Protein AF-A0A9N9QCL5-F1 (afdb_monomer_lite)

Sequence (671 aa):
MQNDLIRKAMEPVLRHVSRYMSNLKTSKWIDTLLLATPEILDSNLDMRSAAEKLAKPDRFRTIVDRQPASIRPGELEYELDKYLVDMEKRVRFGFGSCLNKSRENLPLGPNSPKKNAPFAGVTFATISRIWGNAINIIIATELVTPLLRNDFSTSERLAEEFNVSATILHEIAHALYLDWQLRMYEKGMPGETWALPEPYVNGEILSELGYSWTNALFDGDMIPFRGRTMWKDARPNLGLFAFKPPGRKDKLGHDTPIAGGILPKTDYYSPVPSTHYEKVARDNFWDFGARKWGLDIVKPWFVAHSEIWDKPNATAGDTYLYKIVINADRMAGANAENAYFGRPNFSYQGLLQLTPPERVLYAQAKKDLRRRQALNRREKFRAKRVDQAQHVQAARDRWELAFSGNLAEETAKQAQQVAPLDYLEQLMFEADDHIQETLAYRREPTRDDKHAYFLLRLNRHLRGIFLKYTKVMQEHKVNPSATDSIEADLTNMLSVTALLLHNRIDVSADITKLDMDPARLKIEADMLSAFYDPKDRKLEQAEIKGVLELCEVSIKGKDWARCHTLGLFWIGCYAGHPTLPYIGRVVLSYNERLPRRWEHFYHGMRNLLDDSEIQDHDDELLRDKWIDIGKPQKKVFDAYPQAMKYFGDVAECDKNKGEMYIDPAEHCAVQ

pLDDT: mean 76.1, std 18.43, range [29.95, 98.0]

Structure (mmCIF, N/CA/C/O backbone):
data_AF-A0A9N9QCL5-F1
#
_entry.id   AF-A0A9N9QCL5-F1
#
loop_
_atom_site.group_PDB
_atom_site.id
_atom_site.type_symbol
_atom_site.label_atom_id
_atom_site.label_alt_id
_atom_site.label_comp_id
_atom_site.label_asym_id
_atom_site.label_entity_id
_atom_site.label_seq_id
_atom_site.pdbx_PDB_ins_code
_atom_site.Cartn_x
_atom_site.Cartn_y
_atom_site.Cartn_z
_atom_site.occupancy
_atom_site.B_iso_or_equiv
_atom_site.auth_seq_id
_atom_site.auth_comp_id
_atom_site.auth_asym_id
_atom_site.auth_atom_id
_atom_site.pdbx_PDB_model_num
ATOM 1 N N . MET A 1 1 ? 26.167 -24.242 -13.521 1.00 76.56 1 MET A N 1
ATOM 2 C CA . MET A 1 1 ? 26.272 -24.426 -12.054 1.00 76.56 1 MET A CA 1
ATOM 3 C C . MET A 1 1 ? 26.725 -25.858 -11.782 1.00 76.56 1 MET A C 1
ATOM 5 O O . MET A 1 1 ? 26.120 -26.751 -12.356 1.00 76.56 1 MET A O 1
ATOM 9 N N . GLN A 1 2 ? 27.799 -26.074 -11.009 1.00 84.69 2 GLN A N 1
ATOM 10 C CA . GLN A 1 2 ? 28.425 -27.404 -10.829 1.00 84.69 2 GLN A CA 1
ATOM 11 C C . GLN A 1 2 ? 27.822 -28.240 -9.684 1.00 84.69 2 GLN A C 1
ATOM 13 O O . GLN A 1 2 ? 27.964 -29.455 -9.679 1.00 84.69 2 GLN A O 1
ATOM 18 N N . ASN A 1 3 ? 27.153 -27.608 -8.714 1.00 91.06 3 ASN A N 1
ATOM 19 C CA . ASN A 1 3 ? 26.503 -28.304 -7.605 1.00 91.06 3 ASN A CA 1
ATOM 20 C C . ASN A 1 3 ? 25.042 -28.620 -7.963 1.00 91.06 3 ASN A C 1
ATOM 22 O O . ASN A 1 3 ? 24.236 -27.701 -8.119 1.00 91.06 3 ASN A O 1
ATOM 26 N N . ASP A 1 4 ? 24.705 -29.907 -8.069 1.00 94.12 4 ASP A N 1
ATOM 27 C CA . ASP A 1 4 ? 23.374 -30.369 -8.478 1.00 94.12 4 ASP A CA 1
ATOM 28 C C . ASP A 1 4 ? 22.258 -29.984 -7.498 1.00 94.12 4 ASP A C 1
ATOM 30 O O . ASP A 1 4 ? 21.149 -29.672 -7.935 1.00 94.12 4 ASP A O 1
ATOM 34 N N . LEU A 1 5 ? 22.543 -29.962 -6.190 1.00 92.31 5 LEU A N 1
ATOM 35 C CA . LEU A 1 5 ? 21.564 -29.581 -5.166 1.00 92.31 5 LEU A CA 1
ATOM 36 C C . LEU A 1 5 ? 21.195 -28.104 -5.294 1.00 92.31 5 LEU A C 1
ATOM 38 O O . LEU A 1 5 ? 20.013 -27.764 -5.337 1.00 92.31 5 LEU A O 1
ATOM 42 N N . ILE A 1 6 ? 22.203 -27.237 -5.424 1.00 92.44 6 ILE A N 1
ATOM 43 C CA . ILE A 1 6 ? 21.980 -25.800 -5.622 1.00 92.44 6 ILE A CA 1
ATOM 44 C C . ILE A 1 6 ? 21.310 -25.565 -6.976 1.00 92.44 6 ILE A C 1
ATOM 46 O O . ILE A 1 6 ? 20.361 -24.793 -7.051 1.00 92.44 6 ILE A O 1
ATOM 50 N N . ARG A 1 7 ? 21.734 -26.268 -8.036 1.00 94.50 7 ARG A N 1
ATOM 51 C CA . ARG A 1 7 ? 21.108 -26.158 -9.362 1.00 94.50 7 ARG A CA 1
ATOM 52 C C . ARG A 1 7 ? 19.618 -26.475 -9.293 1.00 94.50 7 ARG A C 1
ATOM 54 O O . ARG A 1 7 ? 18.823 -25.700 -9.808 1.00 94.50 7 ARG A O 1
ATOM 61 N N . LYS A 1 8 ? 19.249 -27.573 -8.631 1.00 95.56 8 LYS A N 1
ATOM 62 C CA . LYS A 1 8 ? 17.850 -27.978 -8.453 1.00 95.56 8 LYS A CA 1
ATOM 63 C C . LYS A 1 8 ? 17.053 -26.949 -7.646 1.00 95.56 8 LYS A C 1
ATOM 65 O O . LYS A 1 8 ? 15.924 -26.649 -8.008 1.00 95.56 8 LYS A O 1
ATOM 70 N N . ALA A 1 9 ? 17.631 -26.400 -6.578 1.00 95.00 9 ALA A N 1
ATOM 71 C CA . ALA A 1 9 ? 16.975 -25.380 -5.759 1.00 95.00 9 ALA A CA 1
ATOM 72 C C . ALA A 1 9 ? 16.820 -24.032 -6.486 1.00 95.00 9 ALA A C 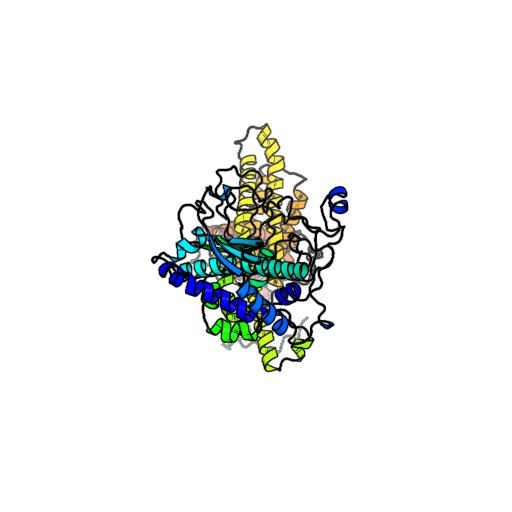1
ATOM 74 O O . ALA A 1 9 ? 15.833 -23.335 -6.283 1.00 95.00 9 ALA A O 1
ATOM 75 N N . MET A 1 10 ? 17.778 -23.678 -7.345 1.00 97.19 10 MET A N 1
ATOM 76 C CA . MET A 1 10 ? 17.786 -22.422 -8.096 1.00 97.19 10 MET A CA 1
ATOM 77 C C . MET A 1 10 ? 17.004 -22.489 -9.405 1.00 97.19 10 MET A C 1
ATOM 79 O O . MET A 1 10 ? 16.690 -21.442 -9.957 1.00 97.19 10 MET A O 1
ATOM 83 N N . GLU A 1 11 ? 16.685 -23.670 -9.932 1.00 97.00 11 GLU A N 1
ATOM 84 C CA . GLU A 1 11 ? 15.965 -23.786 -11.202 1.00 97.00 11 GLU A CA 1
ATOM 85 C C . GLU A 1 11 ? 14.632 -23.005 -11.216 1.00 97.00 11 GLU A C 1
ATOM 87 O O . GLU A 1 11 ? 14.431 -22.235 -12.160 1.00 97.00 11 GLU A O 1
ATOM 92 N N . PRO A 1 12 ? 13.753 -23.094 -10.194 1.00 97.12 12 PRO A N 1
ATOM 93 C CA . PRO A 1 12 ? 12.524 -22.296 -10.156 1.00 97.12 12 PRO A CA 1
ATOM 94 C C . PRO A 1 12 ? 12.799 -20.788 -10.091 1.00 97.12 12 PRO A C 1
ATOM 96 O O . PRO A 1 12 ? 12.173 -20.011 -10.810 1.00 97.12 12 PRO A O 1
ATOM 99 N N . VAL A 1 13 ? 13.799 -20.379 -9.301 1.00 98.00 13 VAL A N 1
ATOM 100 C CA . VAL A 1 13 ? 14.242 -18.980 -9.174 1.00 98.00 13 VAL A CA 1
ATOM 101 C C . VAL A 1 13 ? 14.710 -18.433 -10.521 1.00 98.00 13 VAL A C 1
ATOM 103 O O . VAL A 1 13 ? 14.247 -17.396 -10.988 1.00 98.00 13 VAL A O 1
ATOM 106 N N . LEU A 1 14 ? 15.609 -19.151 -11.194 1.00 97.19 14 LEU A N 1
ATOM 107 C CA . LEU A 1 14 ? 16.148 -18.746 -12.490 1.00 97.19 14 LEU A CA 1
ATOM 108 C C . LEU A 1 14 ? 15.065 -18.741 -13.569 1.00 97.19 14 LEU A C 1
ATOM 110 O O . LEU A 1 14 ? 15.090 -17.887 -14.455 1.00 97.19 14 LEU A O 1
ATOM 114 N N . ARG A 1 15 ? 14.082 -19.642 -13.480 1.00 96.88 15 ARG A N 1
ATOM 115 C CA . ARG A 1 15 ? 12.903 -19.633 -14.350 1.00 96.88 15 ARG A CA 1
ATOM 116 C C . ARG A 1 15 ? 12.051 -18.384 -14.124 1.00 96.88 15 ARG A C 1
ATOM 118 O O . ARG A 1 15 ? 11.645 -17.767 -15.105 1.00 96.88 15 ARG A O 1
ATOM 125 N N . HIS A 1 16 ? 11.810 -17.983 -12.873 1.00 95.94 16 HIS A N 1
ATOM 126 C CA . HIS A 1 16 ? 11.126 -16.723 -12.563 1.00 95.94 16 HIS A CA 1
ATOM 127 C C . HIS A 1 16 ? 11.885 -15.532 -13.139 1.00 95.94 16 HIS A C 1
ATOM 129 O O . HIS A 1 16 ? 11.309 -14.788 -13.928 1.00 95.94 16 HIS A O 1
ATOM 135 N N . VAL A 1 17 ? 13.178 -15.396 -12.834 1.00 97.06 17 VAL A N 1
ATOM 136 C CA . VAL A 1 17 ? 14.026 -14.321 -13.375 1.00 97.06 17 VAL A CA 1
ATOM 137 C C . VAL A 1 17 ? 13.946 -14.289 -14.902 1.00 97.06 17 VAL A C 1
ATOM 139 O O . VAL A 1 17 ? 13.645 -13.247 -15.475 1.00 97.06 17 VAL A O 1
ATOM 142 N N . SER A 1 18 ? 14.103 -15.435 -15.570 1.00 95.75 18 SER A N 1
ATOM 143 C CA . SER A 1 18 ? 14.034 -15.533 -17.036 1.00 95.75 18 SER A CA 1
ATOM 144 C C . SER A 1 18 ? 12.699 -15.041 -17.601 1.00 95.75 18 SER A C 1
ATOM 146 O O . SER A 1 18 ? 12.670 -14.419 -18.660 1.00 95.75 18 SER A O 1
ATOM 148 N N . ARG A 1 19 ? 11.586 -15.265 -16.894 1.00 95.62 19 ARG A N 1
ATOM 149 C CA . ARG A 1 19 ? 10.265 -14.777 -17.312 1.00 95.62 19 ARG A CA 1
ATOM 150 C C . ARG A 1 19 ? 10.157 -13.258 -17.241 1.00 95.62 19 ARG A C 1
ATOM 152 O O . ARG A 1 19 ? 9.676 -12.663 -18.206 1.00 95.62 19 ARG A O 1
ATOM 159 N N . TYR A 1 20 ? 10.669 -12.626 -16.183 1.00 95.50 20 TYR A N 1
ATOM 160 C CA . TYR A 1 20 ? 10.794 -11.162 -16.142 1.00 95.50 20 TYR A CA 1
ATOM 161 C C . TYR A 1 20 ? 11.681 -10.660 -17.283 1.00 95.50 20 TYR A C 1
ATOM 163 O O . TYR A 1 20 ? 11.265 -9.777 -18.031 1.00 95.50 20 TYR A O 1
ATOM 171 N N . MET A 1 21 ? 12.848 -11.288 -17.473 1.00 94.25 21 MET A N 1
ATOM 172 C CA . MET A 1 21 ? 13.807 -10.921 -18.521 1.00 94.25 21 MET A CA 1
ATOM 173 C C . MET A 1 21 ? 13.192 -11.005 -19.930 1.00 94.25 21 MET A C 1
ATOM 175 O O . MET A 1 21 ? 13.334 -10.087 -20.731 1.00 94.25 21 MET A O 1
ATOM 179 N N . SER A 1 22 ? 12.414 -12.054 -20.217 1.00 92.94 22 SER A N 1
ATOM 180 C CA . SER A 1 22 ? 11.736 -12.232 -21.513 1.00 92.94 22 SER A CA 1
ATOM 181 C C . SER A 1 22 ? 10.637 -11.198 -21.804 1.00 92.94 22 SER A C 1
ATOM 183 O O . SER A 1 22 ? 10.203 -11.057 -22.946 1.00 92.94 22 SER A O 1
ATOM 185 N N . ASN A 1 23 ? 10.187 -10.460 -20.783 1.00 94.06 23 ASN A N 1
ATOM 186 C CA . ASN A 1 23 ? 9.137 -9.447 -20.894 1.00 94.06 23 ASN A CA 1
ATOM 187 C C . ASN A 1 23 ? 9.662 -8.013 -20.690 1.00 94.06 23 ASN A C 1
ATOM 189 O O . ASN A 1 23 ? 8.858 -7.078 -20.673 1.00 94.06 23 ASN A O 1
ATOM 193 N N . LEU A 1 24 ? 10.982 -7.800 -20.582 1.00 93.56 24 LEU A N 1
ATOM 194 C CA . LEU A 1 24 ? 11.576 -6.474 -20.338 1.00 93.56 24 LEU A CA 1
ATOM 195 C C . LEU A 1 24 ? 11.188 -5.426 -21.376 1.00 93.56 24 LEU A C 1
ATOM 197 O O . LEU A 1 24 ? 10.999 -4.269 -21.019 1.00 93.56 24 LEU A O 1
ATOM 201 N N . LYS A 1 25 ? 10.988 -5.827 -22.635 1.00 93.56 25 LYS A N 1
ATOM 202 C CA . LYS A 1 25 ? 10.539 -4.933 -23.714 1.00 93.56 25 LYS A CA 1
ATOM 203 C C . LYS A 1 25 ? 9.174 -4.279 -23.471 1.00 93.56 25 LYS A C 1
ATOM 205 O O . LYS A 1 25 ? 8.791 -3.364 -24.186 1.00 93.56 25 LYS A O 1
ATOM 210 N N . THR A 1 26 ? 8.414 -4.770 -22.494 1.00 92.50 26 THR A N 1
ATOM 211 C CA . THR A 1 26 ? 7.140 -4.168 -22.077 1.00 92.50 26 THR A CA 1
ATOM 212 C C . THR A 1 26 ? 7.306 -3.163 -20.937 1.00 92.50 26 THR A C 1
ATOM 214 O O . THR A 1 26 ? 6.342 -2.503 -20.559 1.00 92.50 26 THR A O 1
ATOM 217 N N . SER A 1 27 ? 8.510 -3.048 -20.369 1.00 93.75 27 SER A N 1
ATOM 218 C CA . SER A 1 27 ? 8.795 -2.164 -19.248 1.00 93.75 27 SER A CA 1
ATOM 219 C C . SER A 1 27 ? 9.171 -0.772 -19.725 1.00 93.75 27 SER A C 1
ATOM 221 O O . SER A 1 27 ? 10.197 -0.579 -20.378 1.00 93.75 27 SER A O 1
ATOM 223 N N . LYS A 1 28 ? 8.387 0.219 -19.294 1.00 94.19 28 LYS A N 1
ATOM 224 C CA . LYS A 1 28 ? 8.728 1.633 -19.471 1.00 94.19 28 LYS A CA 1
ATOM 225 C C . LYS A 1 28 ? 10.062 1.983 -18.808 1.00 94.19 28 LYS A C 1
ATOM 227 O O . LYS A 1 28 ? 10.825 2.761 -19.353 1.00 94.19 28 LYS A O 1
ATOM 232 N N . TRP A 1 29 ? 10.367 1.377 -17.663 1.00 95.56 29 TRP A N 1
ATOM 233 C CA . TRP A 1 29 ? 11.615 1.658 -16.958 1.00 95.56 29 TRP A CA 1
ATOM 234 C C . TRP A 1 29 ? 12.842 1.175 -17.748 1.00 95.56 29 TRP A C 1
ATOM 236 O O . TRP A 1 29 ? 13.848 1.875 -17.774 1.00 95.56 29 TRP A O 1
ATOM 246 N N . ILE A 1 30 ? 12.755 0.042 -18.465 1.00 95.38 30 ILE A N 1
ATOM 247 C CA . ILE A 1 30 ? 13.857 -0.425 -19.336 1.00 95.38 30 ILE A CA 1
ATOM 248 C C . ILE A 1 30 ? 14.011 0.480 -20.556 1.00 95.38 30 ILE A C 1
ATOM 250 O O . ILE A 1 30 ? 15.140 0.767 -20.946 1.00 95.38 30 ILE A O 1
ATOM 254 N N . ASP A 1 31 ? 12.899 0.958 -21.127 1.00 95.44 31 ASP A N 1
ATOM 255 C CA . ASP A 1 31 ? 12.931 1.985 -22.177 1.00 95.44 31 ASP A CA 1
ATOM 256 C C . ASP A 1 31 ? 13.722 3.213 -21.714 1.00 95.44 31 ASP A C 1
ATOM 258 O O . ASP A 1 31 ? 14.647 3.653 -22.394 1.00 95.44 31 ASP A O 1
ATOM 262 N N . THR A 1 32 ? 13.409 3.709 -20.517 1.00 95.19 32 THR A N 1
ATOM 263 C CA . THR A 1 32 ? 14.073 4.866 -19.918 1.00 95.19 32 THR A CA 1
ATOM 264 C C . THR A 1 32 ? 15.548 4.592 -19.634 1.00 95.19 32 THR A C 1
ATOM 266 O O . THR A 1 32 ? 16.387 5.392 -20.034 1.00 95.19 32 THR A O 1
ATOM 269 N N . LEU A 1 33 ? 15.900 3.454 -19.024 1.00 93.81 33 LEU A N 1
ATOM 270 C CA . LEU A 1 33 ? 17.299 3.121 -18.727 1.00 93.81 33 LEU A CA 1
ATOM 271 C C . LEU A 1 33 ? 18.165 3.021 -19.989 1.00 93.81 33 LEU A C 1
ATOM 273 O O . LEU A 1 33 ? 19.284 3.532 -20.007 1.00 93.81 33 LEU A O 1
ATOM 277 N N . LEU A 1 34 ? 17.681 2.328 -21.021 1.00 91.94 34 LEU A N 1
ATOM 278 C CA . LEU A 1 34 ? 18.504 2.002 -22.187 1.00 91.94 34 LEU A CA 1
ATOM 279 C C . LEU A 1 34 ? 18.492 3.093 -23.260 1.00 91.94 34 LEU A C 1
ATOM 281 O O . LEU A 1 34 ? 19.487 3.244 -23.970 1.00 91.94 34 LEU A O 1
ATOM 285 N N . LEU A 1 35 ? 17.379 3.817 -23.411 1.00 92.75 35 LEU A N 1
ATOM 286 C CA . LEU A 1 35 ? 17.153 4.699 -24.558 1.00 92.75 35 LEU A CA 1
ATOM 287 C C . LEU A 1 35 ? 16.982 6.174 -24.200 1.00 92.75 35 LEU A C 1
ATOM 289 O O . LEU A 1 35 ? 17.058 7.006 -25.108 1.00 92.75 35 LEU A O 1
ATOM 293 N N . ALA A 1 36 ? 16.721 6.533 -22.938 1.00 92.81 36 ALA A N 1
ATOM 294 C CA . ALA A 1 36 ? 16.709 7.944 -22.564 1.00 92.81 36 ALA A CA 1
ATOM 295 C C . ALA A 1 36 ? 18.129 8.515 -22.599 1.00 92.81 36 ALA A C 1
ATOM 297 O O . ALA A 1 36 ? 19.110 7.835 -22.298 1.00 92.81 36 ALA A O 1
ATOM 298 N N . THR A 1 37 ? 18.236 9.792 -22.955 1.00 89.88 37 THR A N 1
ATOM 299 C CA . THR A 1 37 ? 19.502 10.519 -22.887 1.00 89.88 37 THR A CA 1
ATOM 300 C C . THR A 1 37 ? 19.767 10.896 -21.431 1.00 89.88 37 THR A C 1
ATOM 302 O O . THR A 1 37 ? 18.944 11.604 -20.853 1.00 89.88 37 THR A O 1
ATOM 305 N N . PRO A 1 38 ? 20.889 10.472 -20.822 1.00 89.50 38 PRO A N 1
ATOM 306 C CA . PRO A 1 38 ? 21.249 10.929 -19.489 1.00 89.50 38 PRO A CA 1
ATOM 307 C C . PRO A 1 38 ? 21.558 12.422 -19.490 1.00 89.50 38 PRO A C 1
ATOM 309 O O . PRO A 1 38 ? 22.389 12.901 -20.264 1.00 89.50 38 PRO A O 1
ATOM 312 N N . GLU A 1 39 ? 20.929 13.146 -18.580 1.00 89.81 39 GLU A N 1
ATOM 313 C CA . GLU A 1 39 ? 21.142 14.572 -18.363 1.00 89.81 39 GLU A CA 1
ATOM 314 C C . GLU A 1 39 ? 21.983 14.778 -17.102 1.00 89.81 39 GLU A C 1
ATOM 316 O O . GLU A 1 39 ? 22.008 13.926 -16.212 1.00 89.81 39 GLU A O 1
ATOM 321 N N . ILE A 1 40 ? 22.708 15.894 -17.014 1.00 89.00 40 ILE A N 1
ATOM 322 C CA . ILE A 1 40 ? 23.384 16.271 -15.765 1.00 89.00 40 ILE A CA 1
ATOM 323 C C . ILE A 1 40 ? 22.299 16.577 -14.729 1.00 89.00 40 ILE A C 1
ATOM 325 O O . ILE A 1 40 ? 21.329 17.269 -15.039 1.00 89.00 40 ILE A O 1
ATOM 329 N N . LEU A 1 41 ? 22.449 16.057 -13.509 1.00 87.12 41 LEU A N 1
ATOM 330 C CA . LEU A 1 41 ? 21.513 16.352 -12.427 1.00 87.12 41 LEU A CA 1
ATOM 331 C C . LEU A 1 41 ? 21.461 17.867 -12.189 1.00 87.12 41 LEU A C 1
ATOM 333 O O . LEU A 1 41 ? 22.506 18.505 -12.046 1.00 87.12 41 LEU A O 1
ATOM 337 N N . ASP A 1 42 ? 20.253 18.433 -12.112 1.00 86.06 42 ASP A N 1
ATOM 338 C CA . ASP A 1 42 ? 20.077 19.853 -11.807 1.00 86.06 42 ASP A CA 1
ATOM 339 C C . ASP A 1 42 ? 20.860 20.214 -10.535 1.00 86.06 42 ASP A C 1
ATOM 341 O O . ASP A 1 42 ? 20.715 19.594 -9.478 1.00 86.06 42 ASP A O 1
ATOM 345 N N . SER A 1 43 ? 21.692 21.249 -10.642 1.00 82.38 43 SER A N 1
ATOM 346 C CA . SER A 1 43 ? 22.499 21.775 -9.545 1.00 82.38 43 SER A CA 1
ATOM 347 C C . SER A 1 43 ? 21.692 22.133 -8.288 1.00 82.38 43 SER A C 1
ATOM 349 O O . SER A 1 43 ? 22.265 22.117 -7.197 1.00 82.38 43 SER A O 1
ATOM 351 N N . ASN A 1 44 ? 20.394 22.428 -8.425 1.00 81.62 44 ASN A N 1
ATOM 352 C CA . ASN A 1 44 ? 19.470 22.690 -7.319 1.00 81.62 44 ASN A CA 1
ATOM 353 C C . ASN A 1 44 ? 19.033 21.412 -6.592 1.00 81.62 44 ASN A C 1
ATOM 355 O O . ASN A 1 44 ? 18.660 21.468 -5.423 1.00 81.62 44 ASN A O 1
ATOM 359 N N . LEU A 1 45 ? 19.064 20.270 -7.280 1.00 80.75 45 LEU A N 1
ATOM 360 C CA . LEU A 1 45 ? 18.746 18.961 -6.718 1.00 80.75 45 LEU A CA 1
ATOM 361 C C . LEU A 1 45 ? 19.991 18.281 -6.143 1.00 80.75 45 LEU A C 1
ATOM 363 O O . LEU A 1 45 ? 19.872 17.496 -5.211 1.00 80.75 45 LEU A O 1
ATOM 367 N N . ASP A 1 46 ? 21.180 18.594 -6.660 1.00 81.94 46 ASP A N 1
ATOM 368 C CA . ASP A 1 46 ? 22.448 18.090 -6.135 1.00 81.94 46 ASP A CA 1
ATOM 369 C C . ASP A 1 46 ? 22.752 18.687 -4.746 1.00 81.94 46 ASP A C 1
ATOM 371 O O . ASP A 1 46 ? 23.072 19.867 -4.607 1.00 81.94 46 ASP A O 1
ATOM 375 N N . MET A 1 47 ? 22.686 17.867 -3.700 1.00 78.62 47 MET A N 1
ATOM 376 C CA . MET A 1 47 ? 22.886 18.302 -2.310 1.00 78.62 47 MET A CA 1
ATOM 377 C C . MET A 1 47 ? 24.361 18.380 -1.873 1.00 78.62 47 MET A C 1
ATOM 379 O O . MET A 1 47 ? 24.639 18.683 -0.711 1.00 78.62 47 MET A O 1
ATOM 383 N N . ARG A 1 48 ? 25.324 18.111 -2.766 1.00 79.06 48 ARG A N 1
ATOM 384 C CA . ARG A 1 48 ? 26.756 18.257 -2.459 1.00 79.06 48 ARG A CA 1
ATOM 385 C C . ARG A 1 48 ? 27.144 19.701 -2.138 1.00 79.06 48 ARG A C 1
ATOM 387 O O . ARG A 1 48 ? 26.509 20.658 -2.588 1.00 79.06 48 ARG A O 1
ATOM 394 N N . SER A 1 49 ? 28.263 19.871 -1.435 1.00 80.00 49 SER A N 1
ATOM 395 C CA . SER A 1 49 ? 28.854 21.197 -1.236 1.00 80.00 49 SER A CA 1
ATOM 396 C C . SER A 1 49 ? 29.296 21.822 -2.568 1.00 80.00 49 SER A C 1
ATOM 398 O O . SER A 1 49 ? 29.654 21.125 -3.520 1.00 80.00 49 SER A O 1
ATOM 400 N N . ALA A 1 50 ? 29.332 23.156 -2.636 1.00 81.44 50 ALA A N 1
ATOM 401 C CA . ALA A 1 50 ? 29.786 23.871 -3.834 1.00 81.44 50 ALA A CA 1
ATOM 402 C C . ALA A 1 50 ? 31.208 23.460 -4.268 1.00 81.44 50 ALA A C 1
ATOM 404 O O . ALA A 1 50 ? 31.480 23.354 -5.462 1.00 81.44 50 ALA A O 1
ATOM 405 N N . ALA A 1 51 ? 32.096 23.163 -3.311 1.00 80.88 51 ALA A N 1
ATOM 406 C CA . ALA A 1 51 ? 33.451 22.688 -3.586 1.00 80.88 51 ALA A CA 1
ATOM 407 C C . ALA A 1 51 ? 33.463 21.296 -4.246 1.00 80.88 51 ALA A C 1
ATOM 409 O O . ALA A 1 51 ? 34.205 21.070 -5.199 1.00 80.88 51 ALA A O 1
ATOM 410 N N . GLU A 1 52 ? 32.615 20.370 -3.789 1.00 79.94 52 GLU A N 1
ATOM 411 C CA . GLU A 1 52 ? 32.490 19.033 -4.385 1.00 79.94 52 GLU A CA 1
ATOM 412 C C . GLU A 1 52 ? 31.835 19.065 -5.770 1.00 79.94 52 GLU A C 1
ATOM 414 O O . GLU A 1 52 ? 32.202 18.262 -6.633 1.00 79.94 52 GLU A O 1
ATOM 419 N N . LYS A 1 53 ? 30.886 19.986 -5.992 1.00 81.62 53 LYS A N 1
ATOM 420 C CA . LYS A 1 53 ? 30.318 20.252 -7.321 1.00 81.62 53 LYS A CA 1
ATOM 421 C C . LYS A 1 53 ? 31.390 20.792 -8.261 1.00 81.62 53 LYS A C 1
ATOM 423 O O . LYS A 1 53 ? 31.555 20.255 -9.346 1.00 81.62 53 LYS A O 1
ATOM 428 N N . LEU A 1 54 ? 32.182 21.774 -7.825 1.00 80.62 54 LEU A N 1
ATOM 429 C CA . LEU A 1 54 ? 33.265 22.344 -8.632 1.00 80.62 54 LEU A CA 1
ATOM 430 C C . LEU A 1 54 ? 34.348 21.308 -8.975 1.00 80.62 54 LEU A C 1
ATOM 432 O O . LEU A 1 54 ? 34.856 21.295 -10.091 1.00 80.62 54 LEU A O 1
ATOM 436 N N . ALA A 1 55 ? 34.681 20.418 -8.036 1.00 82.94 55 ALA A N 1
ATOM 437 C CA . ALA A 1 55 ? 35.667 19.364 -8.262 1.00 82.94 55 ALA A CA 1
ATOM 438 C C . ALA A 1 55 ? 35.177 18.270 -9.229 1.00 82.94 55 ALA A C 1
ATOM 440 O O . ALA A 1 55 ? 35.997 17.607 -9.864 1.00 82.94 55 ALA A O 1
ATOM 441 N N . LYS A 1 56 ? 33.858 18.036 -9.304 1.00 81.56 56 LYS A N 1
ATOM 442 C CA . LYS A 1 56 ? 33.232 16.994 -10.136 1.00 81.56 56 LYS A CA 1
ATOM 443 C C . LYS A 1 56 ? 31.851 17.465 -10.647 1.00 81.56 56 LYS A C 1
ATOM 445 O O . LYS A 1 56 ? 30.833 16.986 -10.119 1.00 81.56 56 LYS A O 1
ATOM 450 N N . PRO A 1 57 ? 31.805 18.395 -11.624 1.00 75.25 57 PRO A N 1
ATOM 451 C CA . PRO A 1 57 ? 30.568 19.063 -12.046 1.00 75.25 57 PRO A CA 1
ATOM 452 C C . PRO A 1 57 ? 29.554 18.092 -12.656 1.00 75.25 57 PRO A C 1
ATOM 454 O O . PRO A 1 57 ? 28.386 18.132 -12.288 1.00 75.25 57 PRO A O 1
ATOM 457 N N . ASP A 1 58 ? 30.022 17.116 -13.435 1.00 79.25 58 ASP A N 1
ATOM 458 C CA . ASP A 1 58 ? 29.155 16.198 -14.190 1.00 79.25 58 ASP A CA 1
ATOM 459 C C . ASP A 1 58 ? 29.046 14.808 -13.538 1.00 79.25 58 ASP A C 1
ATOM 461 O O . ASP A 1 58 ? 28.820 13.803 -14.210 1.00 79.25 58 ASP A O 1
ATOM 465 N N . ARG A 1 59 ? 29.270 14.722 -12.216 1.00 80.62 59 ARG A N 1
ATOM 466 C CA . ARG A 1 59 ? 29.323 13.430 -11.506 1.00 80.62 59 ARG A CA 1
ATOM 467 C C . ARG A 1 59 ? 27.980 12.703 -11.520 1.00 80.62 59 ARG A C 1
ATOM 469 O O . ARG A 1 59 ? 27.978 11.493 -11.686 1.00 80.62 59 ARG A O 1
ATOM 476 N N . PHE A 1 60 ? 26.877 13.408 -11.281 1.00 85.44 60 PHE A N 1
ATOM 477 C CA . PHE A 1 60 ? 25.555 12.796 -11.138 1.00 85.44 60 PHE A CA 1
ATOM 478 C C . PHE A 1 60 ? 24.696 13.069 -12.357 1.00 85.44 60 PHE A C 1
ATOM 480 O O . PHE A 1 60 ? 24.661 14.190 -12.870 1.00 85.44 60 PHE A O 1
ATOM 487 N N . ARG A 1 61 ? 23.986 12.032 -12.794 1.00 88.44 61 ARG A N 1
ATOM 488 C CA . ARG A 1 61 ? 23.105 12.090 -13.952 1.00 88.44 61 ARG A CA 1
ATOM 489 C C . ARG A 1 61 ? 21.676 11.760 -13.554 1.00 88.44 61 ARG A C 1
ATOM 491 O O . ARG A 1 61 ? 21.451 11.049 -12.581 1.00 88.44 61 ARG A O 1
ATOM 498 N N . THR A 1 62 ? 20.721 12.255 -14.320 1.00 91.88 62 THR A N 1
ATOM 499 C CA . THR A 1 62 ? 19.314 11.864 -14.240 1.00 91.88 62 THR A CA 1
ATOM 500 C C . THR A 1 62 ? 18.873 11.330 -15.595 1.00 91.88 62 THR A C 1
ATOM 502 O O . THR A 1 62 ? 19.341 11.794 -16.634 1.00 91.88 62 THR A O 1
ATOM 505 N N . ILE A 1 63 ? 17.995 10.337 -15.592 1.00 93.69 63 ILE A N 1
ATOM 506 C CA . ILE A 1 63 ? 17.307 9.841 -16.779 1.00 93.69 63 ILE A CA 1
ATOM 507 C C . ILE A 1 63 ? 15.811 10.008 -16.562 1.00 93.69 63 ILE A C 1
ATOM 509 O O . ILE A 1 63 ? 15.276 9.689 -15.501 1.00 93.69 63 ILE A O 1
ATOM 513 N N . VAL A 1 64 ? 15.130 10.539 -17.569 1.00 94.31 64 VAL A N 1
ATOM 514 C CA . VAL A 1 64 ? 13.688 10.782 -17.533 1.00 94.31 64 VAL A CA 1
ATOM 515 C C . VAL A 1 64 ? 13.013 10.030 -18.662 1.00 94.31 64 VAL A C 1
ATOM 517 O O . VAL A 1 64 ? 13.599 9.815 -19.724 1.00 94.31 64 VAL A O 1
ATOM 520 N N . ASP A 1 65 ? 11.770 9.630 -18.424 1.00 95.06 65 ASP A N 1
ATOM 521 C CA . ASP A 1 65 ? 10.966 8.930 -19.412 1.00 95.06 65 ASP A CA 1
ATOM 522 C C . ASP A 1 65 ? 10.945 9.679 -20.748 1.00 95.06 65 ASP A C 1
ATOM 524 O O . ASP A 1 65 ? 10.682 10.886 -20.817 1.00 95.06 65 ASP A O 1
ATOM 528 N N . ARG A 1 66 ? 11.178 8.935 -21.833 1.00 94.25 66 ARG A N 1
ATOM 529 C CA . ARG A 1 66 ? 11.127 9.494 -23.183 1.00 94.25 66 ARG A CA 1
ATOM 530 C C . ARG A 1 66 ? 9.728 10.016 -23.489 1.00 94.25 66 ARG A C 1
ATOM 532 O O . ARG A 1 66 ? 8.714 9.428 -23.105 1.00 94.25 66 ARG A O 1
ATOM 539 N N . GLN A 1 67 ? 9.668 11.114 -24.236 1.00 92.69 67 GLN A N 1
ATOM 540 C CA . GLN A 1 67 ? 8.395 11.656 -24.696 1.00 92.69 67 GLN A CA 1
ATOM 541 C C . GLN A 1 67 ? 7.705 10.637 -25.614 1.00 92.69 67 GLN A C 1
ATOM 543 O O . GLN A 1 67 ? 8.372 10.054 -26.470 1.00 92.69 67 GLN A O 1
ATOM 548 N N . PRO A 1 68 ? 6.375 10.439 -25.523 1.00 90.44 68 PRO A N 1
ATOM 549 C CA . PRO A 1 68 ? 5.682 9.464 -26.367 1.00 90.44 68 PRO A CA 1
ATOM 550 C C . PRO A 1 68 ? 5.947 9.653 -27.868 1.00 90.44 68 PRO A C 1
ATOM 552 O O . PRO A 1 68 ? 6.047 8.679 -28.604 1.00 90.44 68 PRO A O 1
ATOM 555 N N . ALA A 1 69 ? 6.128 10.903 -28.311 1.00 91.25 69 ALA A N 1
ATOM 556 C CA . ALA A 1 69 ? 6.416 11.239 -29.704 1.00 91.25 69 ALA A CA 1
ATOM 557 C C . ALA A 1 69 ? 7.814 10.800 -30.189 1.00 91.25 69 ALA A C 1
ATOM 559 O O . ALA A 1 69 ? 8.019 10.683 -31.394 1.00 91.25 69 ALA A O 1
ATOM 560 N N . SER A 1 70 ? 8.773 10.564 -29.284 1.00 89.44 70 SER A N 1
ATOM 561 C CA . SER A 1 70 ? 10.125 10.100 -29.631 1.00 89.44 70 SER A CA 1
ATOM 562 C C . SER A 1 70 ? 10.284 8.577 -29.594 1.00 89.44 70 SER A C 1
ATOM 564 O O . SER A 1 70 ? 11.334 8.074 -29.985 1.00 89.44 70 SER A O 1
ATOM 566 N N . ILE A 1 71 ? 9.275 7.834 -29.123 1.00 90.81 71 ILE A N 1
ATOM 567 C CA . ILE A 1 71 ? 9.339 6.372 -29.013 1.00 90.81 71 ILE A CA 1
ATOM 568 C C . ILE A 1 71 ? 9.077 5.753 -30.386 1.00 90.81 71 ILE A C 1
ATOM 570 O O . ILE A 1 71 ? 7.983 5.868 -30.943 1.00 90.81 71 ILE A O 1
ATOM 574 N N . ARG A 1 72 ? 10.081 5.063 -30.932 1.00 93.06 72 ARG A N 1
ATOM 575 C CA . ARG A 1 72 ? 9.957 4.349 -32.206 1.00 93.06 72 ARG A CA 1
ATOM 576 C C . ARG A 1 72 ? 9.489 2.906 -31.964 1.00 93.06 72 ARG A C 1
ATOM 578 O O . ARG A 1 72 ? 10.087 2.214 -31.137 1.00 93.06 72 ARG A O 1
ATOM 585 N N . PRO A 1 73 ? 8.456 2.409 -32.674 1.00 91.19 73 PRO A N 1
ATOM 586 C CA . PRO A 1 73 ? 8.021 1.020 -32.538 1.00 91.19 73 PRO A CA 1
ATOM 587 C C . PRO A 1 73 ? 9.167 0.031 -32.798 1.00 91.19 73 PRO A C 1
ATOM 589 O O . PRO A 1 73 ? 9.857 0.138 -33.808 1.00 91.19 73 PRO A O 1
ATOM 592 N N . GLY A 1 74 ? 9.368 -0.927 -31.890 1.00 92.81 74 GLY A N 1
ATOM 593 C CA . GLY A 1 74 ? 10.387 -1.981 -32.010 1.00 92.81 74 GLY A CA 1
ATOM 594 C C . GLY A 1 74 ? 11.823 -1.573 -31.649 1.00 92.81 74 GLY A C 1
ATOM 595 O O . GLY A 1 74 ? 12.673 -2.448 -31.525 1.00 92.81 74 GLY A O 1
ATOM 596 N N . GLU A 1 75 ? 12.102 -0.286 -31.422 1.00 94.81 75 GLU A N 1
ATOM 597 C CA . GLU A 1 75 ? 13.447 0.199 -31.067 1.00 94.81 75 GLU A CA 1
ATOM 598 C C . GLU A 1 75 ? 13.960 -0.411 -29.759 1.00 94.81 75 GLU A C 1
ATOM 600 O O . GLU A 1 75 ? 15.095 -0.876 -29.701 1.00 94.81 75 GLU A O 1
ATOM 605 N N . LEU A 1 76 ? 13.106 -0.462 -28.733 1.00 94.19 76 LEU A N 1
ATOM 606 C CA . LEU A 1 76 ? 13.454 -1.068 -27.450 1.00 94.19 76 LEU A CA 1
ATOM 607 C C . LEU A 1 76 ? 13.761 -2.556 -27.576 1.00 94.19 76 LEU A C 1
ATOM 609 O O . LEU A 1 76 ? 14.712 -3.025 -26.968 1.00 94.19 76 LEU A O 1
ATOM 613 N N . GLU A 1 77 ? 12.969 -3.293 -28.353 1.00 94.12 77 GLU A N 1
ATOM 614 C CA . GLU A 1 77 ? 13.188 -4.727 -28.561 1.00 94.12 77 GLU A CA 1
ATOM 615 C C . GLU A 1 77 ? 14.537 -4.972 -29.248 1.00 94.12 77 GLU A C 1
ATOM 617 O O . GLU A 1 77 ? 15.330 -5.776 -28.767 1.00 94.12 77 GLU A O 1
ATOM 622 N N . TYR A 1 78 ? 14.844 -4.193 -30.289 1.00 93.19 78 TYR A N 1
ATOM 623 C CA . TYR A 1 78 ? 16.120 -4.271 -30.996 1.00 93.19 78 TYR A CA 1
ATOM 624 C C . TYR A 1 78 ? 17.329 -3.949 -30.102 1.00 93.19 78 TYR A C 1
ATOM 626 O O . TYR A 1 78 ? 18.311 -4.696 -30.093 1.00 93.19 78 TYR A O 1
ATOM 634 N N . GLU A 1 79 ? 17.282 -2.848 -29.346 1.00 89.81 79 GLU A N 1
ATOM 635 C CA . GLU A 1 79 ? 18.398 -2.484 -28.466 1.00 89.81 79 GLU A CA 1
ATOM 636 C C . GLU A 1 79 ? 18.520 -3.461 -27.293 1.00 89.81 79 GLU A C 1
ATOM 638 O O . GLU A 1 79 ? 19.629 -3.877 -26.964 1.00 89.81 79 GLU A O 1
ATOM 643 N N . LEU A 1 80 ? 17.405 -3.909 -26.711 1.00 91.31 80 LEU A N 1
ATOM 644 C CA . LEU A 1 80 ? 17.416 -4.894 -25.634 1.00 91.31 80 LEU A CA 1
ATOM 645 C C . LEU A 1 80 ? 18.070 -6.213 -26.069 1.00 91.31 80 LEU A C 1
ATOM 647 O O . LEU A 1 80 ? 18.915 -6.723 -25.336 1.00 91.31 80 LEU A O 1
ATOM 651 N N . ASP A 1 81 ? 17.743 -6.745 -27.249 1.00 91.00 81 ASP A N 1
ATOM 652 C CA . ASP A 1 81 ? 18.353 -7.982 -27.756 1.00 91.00 81 ASP A CA 1
ATOM 653 C C . ASP A 1 81 ? 19.879 -7.852 -27.861 1.00 91.00 81 ASP A C 1
ATOM 655 O O . ASP A 1 81 ? 20.631 -8.729 -27.426 1.00 91.00 81 ASP A O 1
ATOM 659 N N . LYS A 1 82 ? 20.356 -6.709 -28.361 1.00 86.88 82 LYS A N 1
ATOM 660 C CA . LYS A 1 82 ? 21.787 -6.395 -28.416 1.00 86.88 82 LYS A CA 1
ATOM 661 C C . LYS A 1 82 ? 22.408 -6.302 -27.020 1.00 86.88 82 LYS A C 1
ATOM 663 O O . LYS A 1 82 ? 23.516 -6.797 -26.812 1.00 86.88 82 LYS A O 1
ATOM 668 N N . TYR A 1 83 ? 21.710 -5.688 -26.064 1.00 86.88 83 TYR A N 1
ATOM 669 C CA . TYR A 1 83 ? 22.148 -5.622 -24.669 1.00 86.88 83 TYR A CA 1
ATOM 670 C C . TYR A 1 83 ? 22.291 -7.016 -24.055 1.00 86.88 83 TYR A C 1
ATOM 672 O O . TYR A 1 83 ? 23.332 -7.326 -23.475 1.00 86.88 83 TYR A O 1
ATOM 680 N N . LEU A 1 84 ? 21.297 -7.885 -24.236 1.00 89.44 84 LEU A N 1
ATOM 681 C CA . LEU A 1 84 ? 21.291 -9.229 -23.659 1.00 89.44 84 LEU A CA 1
ATOM 682 C C . LEU A 1 84 ? 22.413 -10.118 -24.220 1.00 89.44 84 LEU A C 1
ATOM 684 O O . LEU A 1 84 ? 23.076 -10.811 -23.447 1.00 89.44 84 LEU A O 1
ATOM 688 N N . VAL A 1 85 ? 22.688 -10.048 -25.528 1.00 89.56 85 VAL A N 1
ATOM 689 C CA . VAL A 1 85 ? 23.785 -10.798 -26.179 1.00 89.56 85 VAL A CA 1
ATOM 690 C C . VAL A 1 85 ? 25.160 -10.414 -25.624 1.00 89.56 85 VAL A C 1
ATOM 692 O O . VAL A 1 85 ? 26.062 -11.246 -25.503 1.00 89.56 85 VAL A O 1
ATOM 695 N N . ASP A 1 86 ? 25.358 -9.144 -25.299 1.00 85.31 86 ASP A N 1
ATOM 696 C CA . ASP A 1 86 ? 26.626 -8.678 -24.742 1.00 85.31 86 ASP A CA 1
ATOM 697 C C . ASP A 1 86 ? 26.726 -8.956 -23.240 1.00 85.31 86 ASP A C 1
ATOM 699 O O . ASP A 1 86 ? 27.790 -9.372 -22.765 1.00 85.31 86 ASP A O 1
ATOM 703 N N . MET A 1 87 ? 25.621 -8.806 -22.501 1.00 88.31 87 MET A N 1
ATOM 704 C CA . MET A 1 87 ? 25.550 -9.197 -21.094 1.00 88.31 87 MET A CA 1
ATOM 705 C C . MET A 1 87 ? 25.876 -10.677 -20.914 1.00 88.31 87 MET A C 1
ATOM 707 O O . MET A 1 87 ? 26.610 -11.014 -19.992 1.00 88.31 87 MET A O 1
ATOM 711 N N . GLU A 1 88 ? 25.432 -11.562 -21.810 1.00 90.31 88 GLU A N 1
ATOM 712 C CA . GLU A 1 88 ? 25.789 -12.988 -21.775 1.00 90.31 88 GLU A CA 1
ATOM 713 C C . GLU A 1 88 ? 27.317 -13.202 -21.745 1.00 90.31 88 GLU A C 1
ATOM 715 O O . GLU A 1 88 ? 27.847 -14.047 -21.012 1.00 90.31 88 GLU A O 1
ATOM 720 N N . LYS A 1 89 ? 28.068 -12.375 -22.481 1.00 89.44 89 LYS A N 1
ATOM 721 C CA . LYS A 1 89 ? 29.532 -12.473 -22.563 1.00 89.44 89 LYS A CA 1
ATOM 722 C C . LYS A 1 89 ? 30.234 -11.920 -21.328 1.00 89.44 89 LYS A C 1
ATOM 724 O O . LYS A 1 89 ? 31.314 -12.416 -21.002 1.00 89.44 89 LYS A O 1
ATOM 729 N N . ARG A 1 90 ? 29.651 -10.931 -20.643 1.00 90.06 90 ARG A N 1
ATOM 730 C CA . ARG A 1 90 ? 30.313 -10.163 -19.569 1.00 90.06 90 ARG A CA 1
ATOM 731 C C . ARG A 1 90 ? 29.809 -10.495 -18.169 1.00 90.06 90 ARG A C 1
ATOM 733 O O . ARG A 1 90 ? 30.595 -10.457 -17.225 1.00 90.06 90 ARG A O 1
ATOM 740 N N . VAL A 1 91 ? 28.532 -10.829 -18.021 1.00 92.88 91 VAL A N 1
ATOM 741 C CA . VAL A 1 91 ? 27.900 -11.067 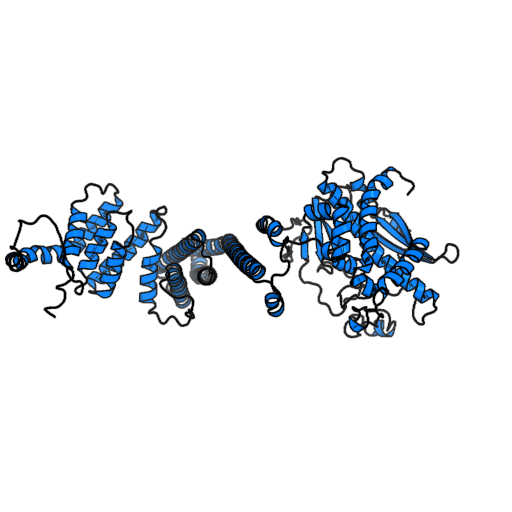-16.722 1.00 92.88 91 VAL A CA 1
ATOM 742 C C . VAL A 1 91 ? 28.242 -12.463 -16.212 1.00 92.88 91 VAL A C 1
ATOM 744 O O . VAL A 1 91 ? 28.208 -13.459 -16.941 1.00 92.88 91 VAL A O 1
ATOM 747 N N . ARG A 1 92 ? 28.605 -12.542 -14.936 1.00 92.69 92 ARG A N 1
ATOM 748 C CA . ARG A 1 92 ? 28.929 -13.773 -14.219 1.00 92.69 92 ARG A CA 1
ATOM 749 C C . ARG A 1 92 ? 28.129 -13.809 -12.928 1.00 92.69 92 ARG A C 1
ATOM 751 O O . ARG A 1 92 ? 28.167 -12.865 -12.149 1.00 92.69 92 ARG A O 1
ATOM 758 N N . PHE A 1 93 ? 27.432 -14.914 -12.697 1.00 93.50 93 PHE A N 1
ATOM 759 C CA . PHE A 1 93 ? 26.707 -15.150 -11.453 1.00 93.50 93 PHE A CA 1
ATOM 760 C C . PHE A 1 93 ? 27.547 -16.003 -10.507 1.00 93.50 93 PHE A C 1
ATOM 762 O O . PHE A 1 93 ? 28.126 -17.012 -10.918 1.00 93.50 93 PHE A O 1
ATOM 769 N N . GLY A 1 94 ? 27.577 -15.621 -9.235 1.00 93.06 94 GLY A N 1
ATOM 770 C CA . GLY A 1 94 ? 28.258 -16.354 -8.177 1.00 93.06 94 GLY A CA 1
ATOM 771 C C . GLY A 1 94 ? 27.494 -16.319 -6.859 1.00 93.06 94 GLY A C 1
ATOM 772 O O . GLY A 1 94 ? 26.486 -15.630 -6.715 1.00 93.06 94 GLY A O 1
ATOM 773 N N . PHE A 1 95 ? 28.007 -17.066 -5.885 1.00 91.94 95 PHE A N 1
ATOM 774 C CA . PHE A 1 95 ? 27.516 -17.052 -4.511 1.00 91.94 95 PHE A CA 1
ATOM 775 C C . PHE A 1 95 ? 28.630 -16.619 -3.565 1.00 91.94 95 PHE A C 1
ATOM 777 O O . PHE A 1 95 ? 29.786 -17.002 -3.748 1.00 91.94 95 PHE A O 1
ATOM 784 N N . GLY A 1 96 ? 28.280 -15.845 -2.542 1.00 87.88 96 GLY A N 1
ATOM 785 C CA . GLY A 1 96 ? 29.208 -15.414 -1.500 1.00 87.88 96 GLY A CA 1
ATOM 786 C C . GLY A 1 96 ? 28.496 -15.306 -0.160 1.00 87.88 96 GLY A C 1
ATOM 787 O O . GLY A 1 96 ? 27.315 -14.990 -0.118 1.00 87.88 96 GLY A O 1
ATOM 788 N N . SER A 1 97 ? 29.192 -15.582 0.940 1.00 83.50 97 SER A N 1
ATOM 789 C CA . SER A 1 97 ? 28.600 -15.412 2.270 1.00 83.50 97 SER A CA 1
ATOM 790 C C . SER A 1 97 ? 28.590 -13.941 2.670 1.00 83.50 97 SER A C 1
ATOM 792 O O . SER A 1 97 ? 29.623 -13.269 2.610 1.00 83.50 97 SER A O 1
ATOM 794 N N . CYS A 1 98 ? 27.434 -13.449 3.119 1.00 73.88 98 CYS A N 1
ATOM 795 C CA . CYS A 1 98 ? 27.305 -12.100 3.669 1.00 73.88 98 CYS A CA 1
ATOM 796 C C . CYS A 1 98 ? 27.739 -12.003 5.142 1.00 73.88 98 CYS A C 1
ATOM 798 O O . CYS A 1 98 ? 27.851 -10.901 5.680 1.00 73.88 98 CYS A O 1
ATOM 800 N N . LEU A 1 99 ? 27.971 -13.147 5.796 1.00 69.19 99 LEU A N 1
ATOM 801 C CA . LEU A 1 99 ? 28.368 -13.257 7.203 1.00 69.19 99 LEU A CA 1
ATOM 802 C C . LEU A 1 99 ? 29.868 -13.449 7.415 1.00 69.19 99 LEU A C 1
ATOM 804 O O . LEU A 1 99 ? 30.357 -13.287 8.537 1.00 69.19 99 LEU A O 1
ATOM 808 N N . ASN A 1 100 ? 30.602 -13.833 6.373 1.00 59.06 100 ASN A N 1
ATOM 809 C CA . ASN A 1 100 ? 32.009 -14.145 6.524 1.00 59.06 100 ASN A CA 1
ATOM 810 C C . ASN A 1 100 ? 32.827 -12.855 6.713 1.00 59.06 100 ASN A C 1
ATOM 812 O O . ASN A 1 100 ? 32.844 -11.972 5.853 1.00 59.06 100 ASN A O 1
ATOM 816 N N . LYS A 1 101 ? 33.547 -12.757 7.839 1.00 51.62 101 LYS A N 1
ATOM 817 C CA . LYS A 1 101 ? 34.440 -11.624 8.161 1.00 51.62 101 LYS A CA 1
ATOM 818 C C . LYS A 1 101 ? 35.573 -11.444 7.141 1.00 51.62 101 LYS A C 1
ATOM 820 O O . LYS A 1 101 ? 36.197 -10.392 7.105 1.00 51.62 101 LYS A O 1
ATOM 825 N N . SER A 1 102 ? 35.805 -12.428 6.268 1.00 43.28 102 SER A N 1
ATOM 826 C CA . SER A 1 102 ? 36.786 -12.371 5.177 1.00 43.28 102 SER A CA 1
ATOM 827 C C . SER A 1 102 ? 36.468 -11.345 4.079 1.00 43.28 102 SER A C 1
ATOM 829 O O . SER A 1 102 ? 37.209 -11.258 3.100 1.00 43.28 102 SER A O 1
ATOM 831 N N . ARG A 1 103 ? 35.407 -10.536 4.230 1.00 47.22 103 ARG A N 1
ATOM 832 C CA . ARG A 1 103 ? 35.174 -9.318 3.437 1.00 47.22 103 ARG A CA 1
ATOM 833 C C . ARG A 1 103 ? 36.334 -8.315 3.497 1.00 47.22 103 ARG A C 1
ATOM 835 O O . ARG A 1 103 ? 36.369 -7.405 2.680 1.00 47.22 103 ARG A O 1
ATOM 842 N N . GLU A 1 104 ? 37.305 -8.520 4.388 1.00 46.09 104 GLU A N 1
ATOM 843 C CA . GLU A 1 104 ? 38.620 -7.870 4.335 1.00 46.09 104 GLU A CA 1
ATOM 844 C C . GLU A 1 104 ? 39.322 -8.008 2.968 1.00 46.09 104 GLU A C 1
ATOM 846 O O . GLU A 1 104 ? 40.092 -7.120 2.617 1.00 46.09 104 GLU A O 1
ATOM 851 N N . ASN A 1 105 ? 39.019 -9.050 2.177 1.00 42.31 105 ASN A N 1
ATOM 852 C CA . ASN A 1 105 ? 39.726 -9.356 0.925 1.00 42.31 105 ASN A CA 1
ATOM 853 C C . ASN A 1 105 ? 38.901 -9.184 -0.365 1.00 42.31 105 ASN A C 1
ATOM 855 O O . ASN A 1 105 ? 39.423 -9.450 -1.448 1.00 42.31 105 ASN A O 1
ATOM 859 N N . LEU A 1 106 ? 37.629 -8.769 -0.299 1.00 46.97 106 LEU A N 1
ATOM 860 C CA . LEU A 1 106 ? 36.915 -8.376 -1.522 1.00 46.97 106 LEU A CA 1
ATOM 861 C C . LEU A 1 106 ? 37.391 -6.973 -1.935 1.00 46.97 106 LEU A C 1
ATOM 863 O O . LEU A 1 106 ? 37.488 -6.109 -1.062 1.00 46.97 106 LEU A O 1
ATOM 867 N N . PRO A 1 107 ? 37.649 -6.701 -3.229 1.00 45.34 107 PRO A N 1
ATOM 868 C CA . PRO A 1 107 ? 38.080 -5.392 -3.726 1.00 45.34 107 PRO A CA 1
ATOM 869 C C . PRO A 1 107 ? 36.910 -4.392 -3.757 1.00 45.34 107 PRO A C 1
ATOM 871 O O . PRO A 1 107 ? 36.671 -3.709 -4.747 1.00 45.34 107 PRO A O 1
ATOM 874 N N . LEU A 1 108 ? 36.135 -4.331 -2.676 1.00 46.59 108 LEU A N 1
ATOM 875 C CA . LEU A 1 108 ? 35.141 -3.296 -2.453 1.00 46.59 108 LEU A CA 1
ATOM 876 C C . LEU A 1 108 ? 35.926 -2.063 -2.002 1.00 46.59 108 LEU A C 1
ATOM 878 O O . LEU A 1 108 ? 36.670 -2.126 -1.024 1.00 46.59 108 LEU A O 1
ATOM 882 N N . GLY A 1 109 ? 35.842 -0.978 -2.772 1.00 42.41 109 GLY A N 1
ATOM 883 C CA . GLY A 1 109 ? 36.662 0.217 -2.571 1.00 42.41 109 GLY A CA 1
ATOM 884 C C . GLY A 1 109 ? 36.619 0.768 -1.133 1.00 42.41 109 GLY A C 1
ATOM 885 O O . GLY A 1 109 ? 35.689 0.480 -0.375 1.00 42.41 109 GLY A O 1
ATOM 886 N N . PRO A 1 110 ? 37.600 1.603 -0.744 1.00 38.72 110 PRO A N 1
ATOM 887 C CA . PRO A 1 110 ? 37.799 2.078 0.634 1.00 38.72 110 PRO A CA 1
ATOM 888 C C . PRO A 1 110 ? 36.601 2.819 1.262 1.00 38.72 110 PRO A C 1
ATOM 890 O O . PRO A 1 110 ? 36.571 2.979 2.480 1.00 38.72 110 PRO A O 1
ATOM 893 N N . ASN A 1 111 ? 35.601 3.205 0.462 1.00 42.22 111 ASN A N 1
ATOM 894 C CA . ASN A 1 111 ? 34.388 3.906 0.891 1.00 42.22 111 ASN A CA 1
ATOM 895 C C . ASN A 1 111 ? 33.139 3.008 0.992 1.00 42.22 111 ASN A C 1
ATOM 897 O O . ASN A 1 111 ? 32.046 3.520 1.226 1.00 42.22 111 ASN A O 1
ATOM 901 N N . SER A 1 112 ? 33.261 1.683 0.830 1.00 45.53 112 SER A N 1
ATOM 902 C CA . SER A 1 112 ? 32.113 0.775 0.957 1.00 45.53 112 SER A CA 1
ATOM 903 C C . SER A 1 112 ? 31.440 0.942 2.332 1.00 45.53 112 SER A C 1
ATOM 905 O O . SER A 1 112 ? 32.142 0.913 3.353 1.00 45.53 112 SER A O 1
ATOM 907 N N . PRO A 1 113 ? 30.099 1.081 2.396 1.00 43.12 113 PRO A N 1
ATOM 908 C CA . PRO A 1 113 ? 29.367 1.244 3.649 1.00 43.12 113 PRO A CA 1
ATOM 909 C C . PRO A 1 113 ? 29.774 0.134 4.619 1.00 43.12 113 PRO A C 1
ATOM 911 O O . PRO A 1 113 ? 29.764 -1.034 4.246 1.00 43.12 113 PRO A O 1
ATOM 914 N N . LYS A 1 114 ? 30.225 0.544 5.818 1.00 48.88 114 LYS A N 1
ATOM 915 C CA . LYS A 1 114 ? 30.731 -0.250 6.959 1.00 48.88 114 LYS A CA 1
ATOM 916 C C . LYS A 1 114 ? 30.988 -1.728 6.637 1.00 48.88 114 LYS A C 1
ATOM 918 O O . LYS A 1 114 ? 30.028 -2.478 6.507 1.00 48.88 114 LYS A O 1
ATOM 923 N N . LYS A 1 115 ? 32.261 -2.151 6.676 1.00 50.78 115 LYS A N 1
ATOM 924 C CA . LYS A 1 115 ? 32.830 -3.503 6.416 1.00 50.78 115 LYS A CA 1
ATOM 925 C C . LYS A 1 115 ? 32.035 -4.759 6.871 1.00 50.78 115 LYS A C 1
ATOM 927 O O . LYS A 1 115 ? 32.409 -5.856 6.483 1.00 50.78 115 LYS A O 1
ATOM 932 N N . ASN A 1 116 ? 30.939 -4.628 7.623 1.00 53.53 116 ASN A N 1
ATOM 933 C CA . ASN A 1 116 ? 30.105 -5.703 8.163 1.00 53.53 116 ASN A CA 1
ATOM 934 C C . ASN A 1 116 ? 28.594 -5.588 7.842 1.00 53.53 116 ASN A C 1
ATOM 936 O O . ASN A 1 116 ? 27.803 -6.268 8.494 1.00 53.53 116 ASN A O 1
ATOM 940 N N . ALA A 1 117 ? 28.147 -4.726 6.917 1.00 56.75 117 ALA A N 1
ATOM 941 C CA . ALA A 1 117 ? 26.728 -4.691 6.546 1.00 56.75 117 ALA A CA 1
ATOM 942 C C . ALA A 1 117 ? 26.356 -5.961 5.747 1.00 56.75 117 ALA A C 1
ATOM 944 O O . ALA A 1 117 ? 26.972 -6.202 4.703 1.00 56.75 117 ALA A O 1
ATOM 945 N N . PRO A 1 118 ? 25.402 -6.793 6.214 1.00 68.12 118 PRO A N 1
ATOM 946 C CA . PRO A 1 118 ? 24.936 -7.941 5.442 1.00 68.12 118 PRO A CA 1
ATOM 947 C C . PRO A 1 118 ? 24.310 -7.453 4.130 1.00 68.12 118 PRO A C 1
ATOM 949 O O . PRO A 1 118 ? 23.695 -6.390 4.094 1.00 68.12 118 PRO A O 1
ATOM 952 N N . PHE A 1 119 ? 24.487 -8.221 3.061 1.00 78.31 119 PHE A N 1
ATOM 953 C CA . PHE A 1 119 ? 23.928 -7.950 1.739 1.00 78.31 119 PHE A CA 1
ATOM 954 C C . PHE A 1 119 ? 23.108 -9.159 1.290 1.00 78.31 119 PHE A C 1
ATOM 956 O O . PHE A 1 119 ? 23.439 -10.283 1.664 1.00 78.31 119 PHE A O 1
ATOM 963 N N . ALA A 1 120 ? 22.053 -8.934 0.509 1.00 86.88 120 ALA A N 1
ATOM 964 C CA . ALA A 1 120 ? 21.291 -10.006 -0.136 1.00 86.88 120 ALA A CA 1
ATOM 965 C C . ALA A 1 120 ? 21.887 -10.355 -1.512 1.00 86.88 120 ALA A C 1
ATOM 967 O O . ALA A 1 120 ? 22.010 -11.529 -1.864 1.00 86.88 120 ALA A O 1
ATOM 968 N N . GLY A 1 121 ? 22.328 -9.330 -2.239 1.00 90.69 121 GLY A N 1
ATOM 969 C CA . GLY A 1 121 ? 23.090 -9.405 -3.476 1.00 90.69 121 GLY A CA 1
ATOM 970 C C . GLY A 1 121 ? 24.134 -8.288 -3.523 1.00 90.69 121 GLY A C 1
ATOM 971 O O . GLY A 1 121 ? 24.144 -7.391 -2.676 1.00 90.69 121 GLY A O 1
ATOM 972 N N . VAL A 1 122 ? 25.092 -8.415 -4.435 1.00 90.12 122 VAL A N 1
ATOM 973 C CA . VAL A 1 122 ? 25.981 -7.316 -4.803 1.00 90.12 122 VAL A CA 1
ATOM 974 C C . VAL A 1 122 ? 26.418 -7.470 -6.248 1.00 90.12 122 VAL A C 1
ATOM 976 O O . VAL A 1 122 ? 26.823 -8.557 -6.676 1.00 90.12 122 VAL A O 1
ATOM 979 N N . THR A 1 123 ? 26.412 -6.353 -6.962 1.00 91.62 123 THR A N 1
ATOM 980 C CA . THR A 1 123 ? 26.926 -6.251 -8.319 1.00 91.62 123 THR A CA 1
ATOM 981 C C . THR A 1 123 ? 28.171 -5.388 -8.341 1.00 91.62 123 THR A C 1
ATOM 983 O O . THR A 1 123 ? 28.221 -4.307 -7.761 1.00 91.62 123 THR A O 1
ATOM 986 N N . PHE A 1 124 ? 29.211 -5.871 -9.008 1.00 87.94 124 PHE A N 1
ATOM 987 C CA . PHE A 1 124 ? 30.422 -5.097 -9.234 1.00 87.94 124 PHE A CA 1
ATOM 988 C C . PHE A 1 124 ? 31.097 -5.554 -10.512 1.00 87.94 124 PHE A C 1
ATOM 990 O O . PHE A 1 124 ? 31.060 -6.728 -10.883 1.00 87.94 124 PHE A O 1
ATOM 997 N N . ALA A 1 125 ? 31.793 -4.640 -11.164 1.00 85.94 125 ALA A N 1
ATOM 998 C CA . ALA A 1 125 ? 32.546 -4.975 -12.349 1.00 85.94 125 ALA A CA 1
ATOM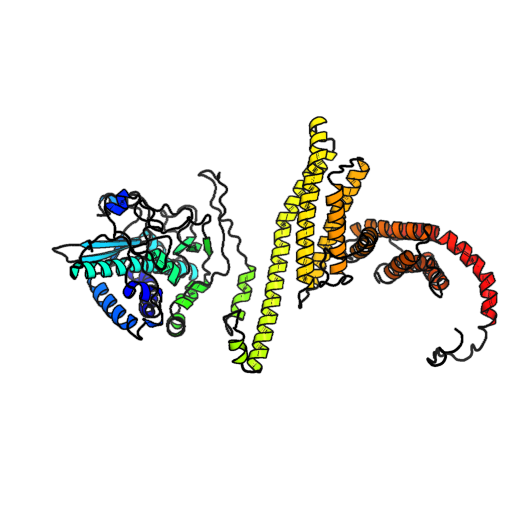 999 C C . ALA A 1 125 ? 34.040 -5.138 -12.050 1.00 85.94 125 ALA A C 1
ATOM 1001 O O . ALA A 1 125 ? 34.631 -4.455 -11.217 1.00 85.94 125 ALA A O 1
ATOM 1002 N N . THR A 1 126 ? 34.654 -6.102 -12.724 1.00 81.25 126 THR A N 1
ATOM 1003 C CA . THR A 1 126 ? 36.087 -6.374 -12.699 1.00 81.25 126 THR A CA 1
ATOM 1004 C C . THR A 1 126 ? 36.662 -5.953 -14.037 1.00 81.25 126 THR A C 1
ATOM 1006 O O . THR A 1 126 ? 36.400 -6.588 -15.058 1.00 81.25 126 THR A O 1
ATOM 1009 N N . ILE A 1 127 ? 37.468 -4.894 -14.027 1.00 70.81 127 ILE A N 1
ATOM 1010 C CA . ILE A 1 127 ? 38.309 -4.559 -15.172 1.00 70.81 127 ILE A CA 1
ATOM 1011 C C . ILE A 1 127 ? 39.608 -5.326 -15.035 1.00 70.81 127 ILE A C 1
ATOM 1013 O O . ILE A 1 127 ? 40.402 -5.079 -14.125 1.00 70.81 127 ILE A O 1
ATOM 1017 N N . SER A 1 128 ? 39.848 -6.230 -15.975 1.00 64.56 128 SER A N 1
ATOM 1018 C CA . SER A 1 128 ? 41.143 -6.862 -16.128 1.00 64.56 128 SER A CA 1
ATOM 1019 C C . SER A 1 128 ? 41.660 -6.667 -17.541 1.00 64.56 128 SER A C 1
ATOM 1021 O O . SER A 1 128 ? 41.015 -7.051 -18.512 1.00 64.56 128 SER A O 1
ATOM 1023 N N . ARG A 1 129 ? 42.892 -6.158 -17.653 1.00 57.44 129 ARG A N 1
ATOM 1024 C CA . ARG A 1 129 ? 43.619 -6.145 -18.931 1.00 57.44 129 ARG A CA 1
ATOM 1025 C C . ARG A 1 129 ? 43.925 -7.553 -19.456 1.00 57.44 129 ARG A C 1
ATOM 1027 O O . ARG A 1 129 ? 44.196 -7.694 -20.639 1.00 57.44 129 ARG A O 1
ATOM 1034 N N . ILE A 1 130 ? 43.916 -8.566 -18.585 1.00 49.69 130 ILE A N 1
ATOM 1035 C CA . ILE A 1 130 ? 44.314 -9.944 -18.908 1.00 49.69 130 ILE A CA 1
ATOM 1036 C C . ILE A 1 130 ? 43.082 -10.838 -19.093 1.00 49.69 130 ILE A C 1
ATOM 1038 O O . ILE A 1 130 ? 43.046 -11.651 -20.009 1.00 49.69 130 ILE A O 1
ATOM 1042 N N . TRP A 1 131 ? 42.062 -10.673 -18.247 1.00 51.47 131 TRP A N 1
ATOM 1043 C CA . TRP A 1 131 ? 40.889 -11.559 -18.195 1.00 51.47 131 TRP A CA 1
ATOM 1044 C C . TRP A 1 131 ? 39.630 -10.970 -18.848 1.00 51.47 131 TRP A C 1
ATOM 1046 O O . TRP A 1 131 ? 38.580 -11.608 -18.842 1.00 51.47 131 TRP A O 1
ATOM 1056 N N . GLY A 1 132 ? 39.738 -9.767 -19.419 1.00 68.12 132 GLY A N 1
ATOM 1057 C CA . GLY A 1 132 ? 38.616 -9.019 -19.977 1.00 68.12 132 GLY A CA 1
ATOM 1058 C C . GLY A 1 132 ? 37.795 -8.281 -18.916 1.00 68.12 132 GLY A C 1
ATOM 1059 O O . GLY A 1 132 ? 38.021 -8.410 -17.710 1.00 68.12 132 GLY A O 1
ATOM 1060 N N . ASN A 1 133 ? 36.842 -7.477 -19.388 1.00 81.50 133 ASN A N 1
ATOM 1061 C CA . ASN A 1 133 ? 35.879 -6.782 -18.539 1.00 81.50 133 ASN A CA 1
ATOM 1062 C C . ASN A 1 133 ? 34.736 -7.745 -18.198 1.00 81.50 133 ASN A C 1
ATOM 1064 O O . ASN A 1 133 ? 34.059 -8.243 -19.099 1.00 81.50 133 ASN A O 1
ATOM 1068 N N . ALA A 1 134 ? 34.520 -8.001 -16.910 1.00 88.56 134 ALA A N 1
ATOM 1069 C CA . ALA A 1 134 ? 33.432 -8.843 -16.421 1.00 88.56 134 ALA A CA 1
ATOM 1070 C C . ALA A 1 134 ? 32.563 -8.076 -15.422 1.00 88.56 134 ALA A C 1
ATOM 1072 O O . ALA A 1 134 ? 33.064 -7.243 -14.671 1.00 88.56 134 ALA A O 1
ATOM 1073 N N . ILE A 1 135 ? 31.272 -8.386 -15.382 1.00 91.31 135 ILE A N 1
ATOM 1074 C CA . ILE A 1 135 ? 30.322 -7.865 -14.397 1.00 91.31 135 ILE A CA 1
ATOM 1075 C C . ILE A 1 135 ? 2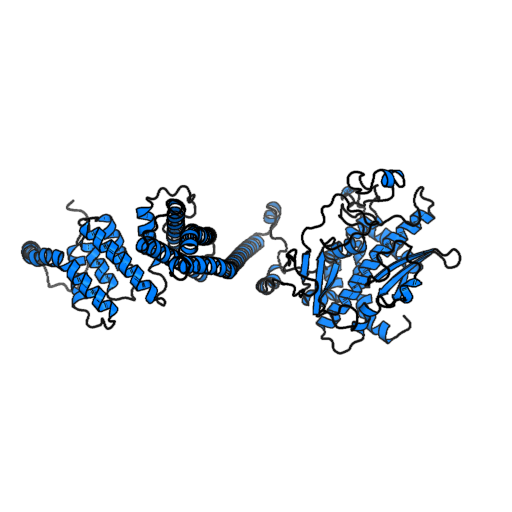9.897 -9.044 -13.532 1.00 91.31 135 ILE A C 1
ATOM 1077 O O . ILE A 1 135 ? 29.358 -10.024 -14.034 1.00 91.31 135 ILE A O 1
ATOM 1081 N N . ASN A 1 136 ? 30.175 -8.990 -12.239 1.00 92.25 136 ASN A N 1
ATOM 1082 C CA . ASN A 1 136 ? 29.876 -10.075 -11.319 1.00 92.25 136 ASN A CA 1
ATOM 1083 C C . ASN A 1 136 ? 28.640 -9.716 -10.505 1.00 92.25 136 ASN A C 1
ATOM 1085 O O . ASN A 1 136 ? 28.615 -8.673 -9.858 1.00 92.25 136 ASN A O 1
ATOM 1089 N N . ILE A 1 137 ? 27.659 -10.612 -10.510 1.00 94.69 137 ILE A N 1
ATOM 1090 C CA . ILE A 1 137 ? 26.504 -10.594 -9.617 1.00 94.69 137 ILE A CA 1
ATOM 1091 C C . ILE A 1 137 ? 26.718 -11.705 -8.593 1.00 94.69 137 ILE A C 1
ATOM 1093 O O . ILE A 1 137 ? 26.748 -12.889 -8.942 1.00 94.69 137 ILE A O 1
ATOM 1097 N N . ILE A 1 138 ? 26.885 -11.334 -7.328 1.00 94.12 138 ILE A N 1
ATOM 1098 C CA . ILE A 1 138 ? 27.091 -12.275 -6.229 1.00 94.12 138 ILE A CA 1
ATOM 1099 C C . ILE A 1 138 ? 25.854 -12.282 -5.342 1.00 94.12 138 ILE A C 1
ATOM 1101 O O . ILE A 1 138 ? 25.531 -11.281 -4.711 1.00 94.12 138 ILE A O 1
ATOM 1105 N N . ILE A 1 139 ? 25.191 -13.433 -5.255 1.00 94.25 139 ILE A N 1
ATOM 1106 C CA . ILE A 1 139 ? 24.027 -13.629 -4.388 1.00 94.25 139 ILE A CA 1
ATOM 1107 C C . ILE A 1 139 ? 24.476 -14.202 -3.046 1.00 94.25 139 ILE A C 1
ATOM 1109 O O . ILE A 1 139 ? 25.330 -15.096 -2.989 1.00 94.25 139 ILE A O 1
ATOM 1113 N N . ALA A 1 140 ? 23.902 -13.697 -1.957 1.00 90.44 140 ALA A N 1
ATOM 1114 C CA . ALA A 1 140 ? 24.229 -14.162 -0.622 1.00 90.44 140 ALA A CA 1
ATOM 1115 C C . ALA A 1 140 ? 23.856 -15.640 -0.447 1.00 90.44 140 ALA A C 1
ATOM 1117 O O . ALA A 1 140 ? 22.721 -16.049 -0.701 1.00 90.44 140 ALA A O 1
ATOM 1118 N N . THR A 1 141 ? 24.790 -16.457 0.038 1.00 90.06 141 THR A N 1
ATOM 1119 C CA . THR A 1 141 ? 24.515 -17.878 0.317 1.00 90.06 141 THR A CA 1
ATOM 1120 C C . THR A 1 141 ? 23.385 -18.054 1.331 1.00 90.06 141 THR A C 1
ATOM 1122 O O . THR A 1 141 ? 22.576 -18.972 1.223 1.00 90.06 141 THR A O 1
ATOM 1125 N N . GLU A 1 142 ? 23.285 -17.138 2.285 1.00 88.25 142 GLU A N 1
ATOM 1126 C CA . GLU A 1 142 ? 22.287 -17.085 3.346 1.00 88.25 142 GLU A CA 1
ATOM 1127 C C . GLU A 1 142 ? 20.875 -16.837 2.802 1.00 88.25 142 GLU A C 1
ATOM 1129 O O . GLU A 1 142 ? 19.903 -17.268 3.417 1.00 88.25 142 GLU A O 1
ATOM 1134 N N . LEU A 1 143 ? 20.762 -16.184 1.639 1.00 89.31 143 LEU A N 1
ATOM 1135 C CA . LEU A 1 143 ? 19.494 -15.970 0.944 1.00 89.31 143 LEU A CA 1
ATOM 1136 C C . LEU A 1 143 ? 19.001 -17.252 0.255 1.00 89.31 143 LEU A C 1
ATOM 1138 O O . LEU A 1 143 ? 17.804 -17.504 0.204 1.00 89.31 143 LEU A O 1
ATOM 1142 N N . VAL A 1 144 ? 19.922 -18.081 -0.242 1.00 92.00 144 VAL A N 1
ATOM 1143 C CA . VAL A 1 144 ? 19.604 -19.308 -0.995 1.00 92.00 144 VAL A CA 1
ATOM 1144 C C . VAL A 1 144 ? 19.497 -20.537 -0.094 1.00 92.00 144 VAL A C 1
ATOM 1146 O O . VAL A 1 144 ? 18.763 -21.470 -0.405 1.00 92.00 144 VAL A O 1
ATOM 1149 N N . THR A 1 145 ? 20.199 -20.550 1.040 1.00 90.94 145 THR A N 1
ATOM 1150 C CA . THR A 1 145 ? 20.224 -21.691 1.973 1.00 90.94 145 THR A CA 1
ATOM 1151 C C . THR A 1 145 ? 18.825 -22.172 2.394 1.00 90.94 145 THR A C 1
ATOM 1153 O O . THR A 1 145 ? 18.624 -23.389 2.404 1.00 90.94 145 THR A O 1
ATOM 1156 N N . PRO A 1 146 ? 17.831 -21.299 2.671 1.00 90.81 146 PRO A N 1
ATOM 1157 C CA . PRO A 1 146 ? 16.462 -21.734 2.953 1.00 90.81 146 PRO A CA 1
ATOM 1158 C C . PRO A 1 146 ? 15.867 -22.652 1.870 1.00 90.81 146 PRO A C 1
ATOM 1160 O O . PRO A 1 146 ? 15.229 -23.646 2.203 1.00 90.81 146 PRO A O 1
ATOM 1163 N N . LEU A 1 147 ? 16.148 -22.413 0.582 1.00 93.38 147 LEU A N 1
ATOM 1164 C CA . LEU A 1 147 ? 15.628 -23.220 -0.536 1.00 93.38 147 LEU A CA 1
ATOM 1165 C C . LEU A 1 147 ? 16.146 -24.666 -0.562 1.00 93.38 147 LEU A C 1
ATOM 1167 O O . LEU A 1 147 ? 15.589 -25.508 -1.274 1.00 93.38 147 LEU A O 1
ATOM 1171 N N . LEU A 1 148 ? 17.195 -24.975 0.204 1.00 92.81 148 LEU A N 1
ATOM 1172 C CA . LEU A 1 148 ? 17.731 -26.331 0.340 1.00 92.81 148 LEU A CA 1
ATOM 1173 C C . LEU A 1 148 ? 16.937 -27.183 1.343 1.00 92.81 148 LEU A C 1
ATOM 1175 O O . LEU A 1 148 ? 17.170 -28.387 1.441 1.00 92.81 148 LEU A O 1
ATOM 1179 N N . ARG A 1 149 ? 16.003 -26.582 2.089 1.00 90.50 149 ARG A N 1
ATOM 1180 C CA . ARG A 1 149 ? 15.164 -27.280 3.067 1.00 90.50 149 ARG A CA 1
ATOM 1181 C C . ARG A 1 149 ? 13.968 -27.966 2.412 1.00 90.50 149 ARG A C 1
ATOM 1183 O O . ARG A 1 149 ? 13.370 -27.439 1.478 1.00 90.50 149 ARG A O 1
ATOM 1190 N N . ASN A 1 150 ? 13.570 -29.116 2.950 1.00 89.31 150 ASN A N 1
ATOM 1191 C CA . ASN A 1 150 ? 12.437 -29.902 2.440 1.00 89.31 150 ASN A CA 1
ATOM 1192 C C . ASN A 1 150 ? 11.170 -29.784 3.302 1.00 89.31 150 ASN A C 1
ATOM 1194 O O . ASN A 1 150 ? 10.182 -30.445 3.008 1.00 89.31 150 ASN A O 1
ATOM 1198 N N . ASP A 1 151 ? 11.197 -28.976 4.362 1.00 90.25 151 ASP A N 1
ATOM 1199 C CA . ASP A 1 151 ? 10.115 -28.845 5.344 1.00 90.25 151 ASP A CA 1
ATOM 1200 C C . ASP A 1 151 ? 9.260 -27.582 5.158 1.00 90.25 151 ASP A C 1
ATOM 1202 O O . ASP A 1 151 ? 8.529 -27.192 6.062 1.00 90.25 151 ASP A O 1
ATOM 1206 N N . PHE A 1 152 ? 9.336 -26.946 3.986 1.00 89.62 152 PHE A N 1
ATOM 1207 C CA . PHE A 1 152 ? 8.477 -25.816 3.637 1.00 89.62 152 PHE A CA 1
ATOM 1208 C C . PHE A 1 152 ? 7.124 -26.278 3.119 1.00 89.62 152 PHE A C 1
ATOM 1210 O O . PHE A 1 152 ? 7.030 -27.198 2.302 1.00 89.62 152 PHE A O 1
ATOM 1217 N N . SER A 1 153 ? 6.081 -25.553 3.512 1.00 90.50 153 SER A N 1
ATOM 1218 C CA . SER A 1 153 ? 4.848 -25.529 2.736 1.00 90.50 153 SER A CA 1
ATOM 1219 C C . SER A 1 153 ? 5.116 -24.986 1.326 1.00 90.50 153 SER A C 1
ATOM 1221 O O . SER A 1 153 ? 6.111 -24.304 1.060 1.00 90.50 153 SER A O 1
ATOM 1223 N N . THR A 1 154 ? 4.205 -25.266 0.394 1.00 91.38 154 THR A N 1
ATOM 1224 C CA . THR A 1 154 ? 4.314 -24.762 -0.981 1.00 91.38 154 THR A CA 1
ATOM 1225 C C . THR A 1 154 ? 4.416 -23.237 -1.018 1.00 91.38 154 THR A C 1
ATOM 1227 O O . THR A 1 154 ? 5.272 -22.706 -1.718 1.00 91.38 154 THR A O 1
ATOM 1230 N N . SER A 1 155 ? 3.596 -22.528 -0.239 1.00 89.81 155 SER A N 1
ATOM 1231 C CA . SER A 1 155 ? 3.583 -21.063 -0.231 1.00 89.81 155 SER A CA 1
ATOM 1232 C C . SER A 1 155 ? 4.862 -20.473 0.378 1.00 89.81 155 SER A C 1
ATOM 1234 O O . SER A 1 155 ? 5.400 -19.519 -0.174 1.00 89.81 155 SER A O 1
ATOM 1236 N N . GLU A 1 156 ? 5.411 -21.062 1.447 1.00 90.44 156 GLU A N 1
ATOM 1237 C CA . GLU A 1 156 ? 6.703 -20.630 2.014 1.00 90.44 156 GLU A CA 1
ATOM 1238 C C . GLU A 1 156 ? 7.844 -20.802 1.008 1.00 90.44 156 GLU A C 1
ATOM 1240 O O . GLU A 1 156 ? 8.638 -19.884 0.803 1.00 90.44 156 GLU A O 1
ATOM 1245 N N . ARG A 1 157 ? 7.893 -21.947 0.315 1.00 94.06 157 ARG A N 1
ATOM 1246 C CA . ARG A 1 157 ? 8.895 -22.193 -0.728 1.00 94.06 157 ARG A CA 1
ATOM 1247 C C . ARG A 1 157 ? 8.778 -21.189 -1.874 1.00 94.06 157 ARG A C 1
ATOM 1249 O O . ARG A 1 157 ? 9.790 -20.635 -2.287 1.00 94.06 157 ARG A O 1
ATOM 1256 N N . LEU A 1 158 ? 7.563 -20.908 -2.341 1.00 94.69 158 LEU A N 1
ATOM 1257 C CA . LEU A 1 158 ? 7.333 -19.909 -3.387 1.00 94.69 158 LEU A CA 1
ATOM 1258 C C . LEU A 1 158 ? 7.707 -18.489 -2.939 1.00 94.69 158 LEU A C 1
ATOM 1260 O O . LEU A 1 158 ? 8.236 -17.724 -3.743 1.00 94.69 158 LEU A O 1
ATOM 1264 N N . ALA A 1 159 ? 7.477 -18.137 -1.671 1.00 93.62 159 ALA A N 1
ATOM 1265 C CA . ALA A 1 159 ? 7.909 -16.858 -1.114 1.00 93.62 159 ALA A CA 1
ATOM 1266 C C . ALA A 1 159 ? 9.441 -16.733 -1.109 1.00 93.62 159 ALA A C 1
ATOM 1268 O O . ALA A 1 159 ? 9.970 -15.698 -1.508 1.00 93.62 159 ALA A O 1
ATOM 1269 N N . GLU A 1 160 ? 10.167 -17.781 -0.709 1.00 94.25 160 GLU A N 1
ATOM 1270 C CA . GLU A 1 160 ? 11.633 -17.797 -0.789 1.00 94.25 160 GLU A CA 1
ATOM 1271 C C . GLU A 1 160 ? 12.124 -17.688 -2.234 1.00 94.25 160 GLU A C 1
ATOM 1273 O O . GLU A 1 160 ? 12.978 -16.856 -2.534 1.00 94.25 160 GLU A O 1
ATOM 1278 N N . GLU A 1 161 ? 11.555 -18.480 -3.147 1.00 96.31 161 GLU A N 1
ATOM 1279 C CA . GLU A 1 161 ? 11.927 -18.453 -4.564 1.00 96.31 161 GLU A CA 1
ATOM 1280 C C . GLU A 1 161 ? 11.706 -17.061 -5.167 1.00 96.31 161 GLU A C 1
ATOM 1282 O O . GLU A 1 161 ? 12.553 -16.554 -5.907 1.00 96.31 161 GLU A O 1
ATOM 1287 N N . PHE A 1 162 ? 10.589 -16.417 -4.822 1.00 95.94 162 PHE A N 1
ATOM 1288 C CA . PHE A 1 162 ? 10.273 -15.059 -5.248 1.00 95.94 162 PHE A CA 1
ATOM 1289 C C . PHE A 1 162 ? 11.244 -14.028 -4.666 1.00 95.94 162 PHE A C 1
ATOM 1291 O O . PHE A 1 162 ? 11.727 -13.177 -5.406 1.00 95.94 162 PHE A O 1
ATOM 1298 N N . ASN A 1 163 ? 11.591 -14.135 -3.381 1.00 95.06 163 ASN A N 1
ATOM 1299 C CA . ASN A 1 163 ? 12.546 -13.240 -2.731 1.00 95.06 163 ASN A CA 1
ATOM 1300 C C . ASN A 1 163 ? 13.928 -13.299 -3.401 1.00 95.06 163 ASN A C 1
ATOM 1302 O O . ASN A 1 163 ? 14.479 -12.270 -3.782 1.00 95.06 163 ASN A O 1
ATOM 1306 N N . VAL A 1 164 ? 14.453 -14.509 -3.640 1.00 96.06 164 VAL A N 1
ATOM 1307 C CA . VAL A 1 164 ? 15.736 -14.678 -4.346 1.00 96.06 164 VAL A CA 1
ATOM 1308 C C . VAL A 1 164 ? 15.647 -14.146 -5.780 1.00 96.06 164 VAL A C 1
ATOM 1310 O O . VAL A 1 164 ? 16.585 -13.512 -6.262 1.00 96.06 164 VAL A O 1
ATOM 1313 N N . SER A 1 165 ? 14.514 -14.357 -6.458 1.00 97.56 165 SER A N 1
ATOM 1314 C CA . SER A 1 165 ? 14.288 -13.834 -7.812 1.00 97.56 165 SER A CA 1
ATOM 1315 C C . SER A 1 165 ? 14.299 -12.305 -7.838 1.00 97.56 165 SER A C 1
ATOM 1317 O O . SER A 1 165 ? 14.946 -11.719 -8.702 1.00 97.56 165 SER A O 1
ATOM 1319 N N . ALA A 1 166 ? 13.620 -11.662 -6.883 1.00 96.44 166 ALA A N 1
ATOM 1320 C CA . ALA A 1 166 ? 13.579 -10.210 -6.745 1.00 96.44 166 ALA A CA 1
ATOM 1321 C C . ALA A 1 166 ? 14.977 -9.634 -6.488 1.00 96.44 166 ALA A C 1
ATOM 1323 O O . ALA A 1 166 ? 15.364 -8.681 -7.157 1.00 96.44 166 ALA A O 1
ATOM 1324 N N . THR A 1 167 ? 15.775 -10.267 -5.618 1.00 96.19 167 THR A N 1
ATOM 1325 C CA . THR A 1 167 ? 17.179 -9.881 -5.407 1.00 96.19 167 THR A CA 1
ATOM 1326 C C . THR A 1 167 ? 18.011 -10.026 -6.681 1.00 96.19 167 THR A C 1
ATOM 1328 O O . THR A 1 167 ? 18.767 -9.127 -7.020 1.00 96.19 167 THR A O 1
ATOM 1331 N N . ILE A 1 168 ? 17.873 -11.118 -7.438 1.00 97.69 168 ILE A N 1
ATOM 1332 C CA . ILE A 1 168 ? 18.612 -11.264 -8.703 1.00 97.69 168 ILE A CA 1
ATOM 1333 C C . ILE A 1 168 ? 18.212 -10.171 -9.703 1.00 97.69 168 ILE A C 1
ATOM 1335 O O . ILE A 1 168 ? 19.079 -9.618 -10.371 1.00 97.69 168 ILE A O 1
ATOM 1339 N N . LEU A 1 169 ? 16.921 -9.847 -9.808 1.00 97.38 169 LEU A N 1
ATOM 1340 C CA . LEU A 1 169 ? 16.439 -8.781 -10.691 1.00 97.38 169 LEU A CA 1
ATOM 1341 C C . LEU A 1 169 ? 16.958 -7.406 -10.266 1.00 97.38 169 LEU A C 1
ATOM 1343 O O . LEU A 1 169 ? 17.343 -6.626 -11.133 1.00 97.38 169 LEU A O 1
ATOM 1347 N N . HIS A 1 170 ? 17.007 -7.137 -8.959 1.00 96.75 170 HIS A N 1
ATOM 1348 C CA . HIS A 1 170 ? 17.632 -5.944 -8.389 1.00 96.75 170 HIS A CA 1
ATOM 1349 C C . HIS A 1 170 ? 19.092 -5.828 -8.853 1.00 96.75 170 HIS A C 1
ATOM 1351 O O . HIS A 1 170 ? 19.478 -4.832 -9.453 1.00 96.75 170 HIS A O 1
ATOM 1357 N N . GLU A 1 171 ? 19.886 -6.886 -8.687 1.00 96.62 171 GLU A N 1
ATOM 1358 C CA . GLU A 1 171 ? 21.292 -6.893 -9.110 1.00 96.62 171 GLU A CA 1
ATOM 1359 C C . GLU A 1 171 ? 21.481 -6.814 -10.638 1.00 96.62 171 GLU A C 1
ATOM 1361 O O . GLU A 1 171 ? 22.452 -6.246 -11.138 1.00 96.62 171 GLU A O 1
ATOM 1366 N N . ILE A 1 172 ? 20.540 -7.344 -11.424 1.00 96.25 172 ILE A N 1
ATOM 1367 C CA . ILE A 1 172 ? 20.572 -7.207 -12.886 1.00 96.25 172 ILE A CA 1
ATOM 1368 C C . ILE A 1 172 ? 20.408 -5.741 -13.314 1.00 96.25 172 ILE A C 1
ATOM 1370 O O . ILE A 1 172 ? 21.024 -5.350 -14.305 1.00 96.25 172 ILE A O 1
ATOM 1374 N N . ALA A 1 173 ? 19.638 -4.923 -12.588 1.00 95.62 173 ALA A N 1
ATOM 1375 C CA . ALA A 1 173 ? 19.508 -3.491 -12.879 1.00 95.62 173 ALA A CA 1
ATOM 1376 C C . ALA A 1 173 ? 20.868 -2.777 -12.799 1.00 95.62 173 ALA A C 1
ATOM 1378 O O . ALA A 1 173 ? 21.256 -2.059 -13.723 1.00 95.62 173 ALA A O 1
ATOM 1379 N N . HIS A 1 174 ? 21.638 -3.079 -11.752 1.00 94.12 174 HIS A N 1
ATOM 1380 C CA . HIS A 1 174 ? 23.015 -2.609 -11.586 1.00 94.12 174 HIS A CA 1
ATOM 1381 C C . HIS A 1 174 ? 23.921 -3.090 -12.717 1.00 94.12 174 HIS A C 1
ATOM 1383 O O . HIS A 1 174 ? 24.692 -2.320 -13.292 1.00 94.12 174 HIS A O 1
ATOM 1389 N N . ALA A 1 175 ? 23.802 -4.365 -13.092 1.00 93.50 175 ALA A N 1
ATOM 1390 C CA . ALA A 1 175 ? 24.607 -4.942 -14.162 1.00 93.50 175 ALA A CA 1
ATOM 1391 C C . ALA A 1 175 ? 24.301 -4.329 -15.537 1.00 93.50 175 ALA A C 1
ATOM 1393 O O . ALA A 1 175 ? 25.229 -4.105 -16.315 1.00 93.50 175 ALA A O 1
ATOM 1394 N N . LEU A 1 176 ? 23.031 -4.028 -15.828 1.00 92.62 176 LEU A N 1
ATOM 1395 C CA . LEU A 1 176 ? 22.617 -3.334 -17.051 1.00 92.62 176 LEU A CA 1
ATOM 1396 C C . LEU A 1 176 ? 23.300 -1.967 -17.162 1.00 92.62 176 LEU A C 1
ATOM 1398 O O . LEU A 1 176 ? 23.822 -1.614 -18.221 1.00 92.62 176 LEU A O 1
ATOM 1402 N N . TYR A 1 177 ? 23.347 -1.219 -16.061 1.00 91.19 177 TYR A N 1
ATOM 1403 C CA . TYR A 1 177 ? 23.979 0.093 -16.043 1.00 91.19 177 TYR A CA 1
ATOM 1404 C C . TYR A 1 177 ? 25.506 0.028 -16.138 1.00 91.19 177 TYR A C 1
ATOM 1406 O O . TYR A 1 177 ? 26.101 0.771 -16.918 1.00 91.19 177 TYR A O 1
ATOM 1414 N N . LEU A 1 178 ? 26.154 -0.898 -15.428 1.00 89.31 178 LEU A N 1
ATOM 1415 C CA . LEU A 1 178 ? 27.600 -1.108 -15.560 1.00 89.31 178 LEU A CA 1
ATOM 1416 C C . LEU A 1 178 ? 27.995 -1.525 -16.985 1.00 89.31 178 LEU A C 1
ATOM 1418 O O . LEU A 1 178 ? 29.025 -1.079 -17.490 1.00 89.31 178 LEU A O 1
ATOM 1422 N N . ASP A 1 179 ? 27.183 -2.347 -17.658 1.00 88.75 179 ASP A N 1
ATOM 1423 C CA . ASP A 1 179 ? 27.410 -2.694 -19.066 1.00 88.75 179 ASP A CA 1
ATOM 1424 C C . ASP A 1 179 ? 27.259 -1.469 -19.977 1.00 88.75 179 ASP A C 1
ATOM 1426 O O . ASP A 1 179 ? 28.096 -1.234 -20.852 1.00 88.75 179 ASP A O 1
ATOM 1430 N N . TRP A 1 180 ? 26.240 -0.638 -19.734 1.00 86.50 180 TRP A N 1
ATOM 1431 C CA . TRP A 1 180 ? 26.076 0.642 -20.423 1.00 86.50 180 TRP A CA 1
ATOM 1432 C C . TRP A 1 180 ? 27.314 1.541 -20.244 1.00 86.50 180 TRP A C 1
ATOM 1434 O O . TRP A 1 180 ? 27.864 2.017 -21.240 1.00 86.50 180 TRP A O 1
ATOM 1444 N N . GLN A 1 181 ? 27.825 1.689 -19.017 1.00 84.19 181 GLN A N 1
ATOM 1445 C CA . GLN A 1 181 ? 29.030 2.476 -18.730 1.00 84.19 181 GLN A CA 1
ATOM 1446 C C . GLN A 1 181 ? 30.272 1.927 -19.438 1.00 84.19 181 GLN A C 1
ATOM 1448 O O . GLN A 1 181 ? 31.029 2.693 -20.038 1.00 84.19 181 GLN A O 1
ATOM 1453 N N . LEU A 1 182 ? 30.478 0.602 -19.419 1.00 81.94 182 LEU A N 1
ATOM 1454 C CA . LEU A 1 182 ? 31.589 -0.041 -20.130 1.00 81.94 182 LEU A CA 1
ATOM 1455 C C . LEU A 1 182 ? 31.583 0.314 -21.616 1.00 81.94 182 LEU A C 1
ATOM 1457 O O . LEU A 1 182 ? 32.635 0.611 -22.175 1.00 81.94 182 LEU A O 1
ATOM 1461 N N . ARG A 1 183 ? 30.412 0.320 -22.259 1.00 79.94 183 ARG A N 1
ATOM 1462 C CA . ARG A 1 183 ? 30.294 0.664 -23.683 1.00 79.94 183 ARG A CA 1
ATOM 1463 C C . ARG A 1 183 ? 30.629 2.123 -23.950 1.00 79.94 183 ARG A C 1
ATOM 1465 O O . ARG A 1 183 ? 31.276 2.416 -24.954 1.00 79.94 183 ARG A O 1
ATOM 1472 N N . MET A 1 184 ? 30.169 3.036 -23.096 1.00 78.06 184 MET A N 1
ATOM 1473 C CA . MET A 1 184 ? 30.469 4.462 -23.256 1.00 78.06 184 MET A CA 1
ATOM 1474 C C . MET A 1 184 ? 31.962 4.730 -23.067 1.00 78.06 184 MET A C 1
ATOM 1476 O O . MET A 1 184 ? 32.565 5.455 -23.863 1.00 78.06 184 MET A O 1
ATOM 1480 N N . TYR A 1 185 ? 32.578 4.044 -22.103 1.00 76.94 185 TYR A N 1
ATOM 1481 C CA . TYR A 1 185 ? 34.022 4.049 -21.901 1.00 76.94 185 TYR A CA 1
ATOM 1482 C C . TYR A 1 185 ? 34.786 3.474 -23.109 1.00 76.94 185 TYR A C 1
ATOM 1484 O O . TYR A 1 185 ? 35.714 4.106 -23.611 1.00 76.94 185 TYR A O 1
ATOM 1492 N N . GLU A 1 186 ? 34.376 2.316 -23.639 1.00 77.31 186 GLU A N 1
ATOM 1493 C CA . GLU A 1 186 ? 34.996 1.667 -24.810 1.00 77.31 186 GLU A CA 1
ATOM 1494 C C . GLU A 1 186 ? 34.879 2.511 -26.092 1.00 77.31 186 GLU A C 1
ATOM 1496 O O . GLU A 1 186 ? 35.758 2.455 -26.952 1.00 77.31 186 GLU A O 1
ATOM 1501 N N . LYS A 1 187 ? 33.832 3.336 -26.210 1.00 78.44 187 LYS A N 1
ATOM 1502 C CA . LYS A 1 187 ? 33.654 4.303 -27.306 1.00 78.44 187 LYS A CA 1
ATOM 1503 C C . LYS A 1 187 ? 34.461 5.593 -27.129 1.00 78.44 187 LYS A C 1
ATOM 1505 O O . LYS A 1 187 ? 34.404 6.455 -28.003 1.00 78.44 187 LYS A O 1
ATOM 1510 N N . GLY A 1 188 ? 35.196 5.741 -26.025 1.00 70.38 188 GLY A N 1
ATOM 1511 C CA . GLY A 1 188 ? 36.023 6.914 -25.752 1.00 70.38 188 GLY A CA 1
ATOM 1512 C C . GLY A 1 188 ? 35.217 8.195 -25.542 1.00 70.38 188 GLY A C 1
ATOM 1513 O O . GLY A 1 188 ? 35.690 9.272 -25.907 1.00 70.38 188 GLY A O 1
ATOM 1514 N N . MET A 1 189 ? 33.997 8.101 -24.997 1.00 63.59 189 MET A N 1
ATOM 1515 C CA . MET A 1 189 ? 33.186 9.291 -24.734 1.00 63.59 189 MET A CA 1
ATOM 1516 C C . MET A 1 189 ? 33.893 10.213 -23.714 1.00 63.59 189 MET A C 1
ATOM 1518 O O . MET A 1 189 ? 34.277 9.754 -22.635 1.00 63.59 189 MET A O 1
ATOM 1522 N N . PRO A 1 190 ? 34.100 11.508 -24.030 1.00 51.31 190 PRO A N 1
ATOM 1523 C CA . PRO A 1 190 ? 34.788 12.442 -23.138 1.00 51.31 190 PRO A CA 1
ATOM 1524 C C . PRO A 1 190 ? 34.078 12.574 -21.783 1.00 51.31 190 PRO A C 1
ATOM 1526 O O . PRO A 1 190 ? 32.866 12.760 -21.739 1.00 51.31 190 PRO A O 1
ATOM 1529 N N . GLY A 1 191 ? 34.830 12.506 -20.679 1.00 55.19 191 GLY A N 1
ATOM 1530 C CA . GLY A 1 191 ? 34.297 12.655 -19.314 1.00 55.19 191 GLY A CA 1
ATOM 1531 C C . GLY A 1 191 ? 33.703 11.382 -18.695 1.00 55.19 191 GLY A C 1
ATOM 1532 O O . GLY A 1 191 ? 33.487 11.341 -17.484 1.00 55.19 191 GLY A O 1
ATOM 1533 N N . GLU A 1 192 ? 33.515 10.317 -19.477 1.00 55.62 192 GLU A N 1
ATOM 1534 C CA . GLU A 1 192 ? 33.081 9.010 -18.977 1.00 55.62 192 GLU A CA 1
ATOM 1535 C C . GLU A 1 192 ? 34.270 8.308 -18.304 1.00 55.62 192 GLU A C 1
ATOM 1537 O O . GLU A 1 192 ? 35.144 7.722 -18.945 1.00 55.62 192 GLU A O 1
ATOM 1542 N N . THR A 1 193 ? 34.338 8.405 -16.978 1.00 59.47 193 THR A N 1
ATOM 1543 C CA . THR A 1 193 ? 35.241 7.570 -16.177 1.00 59.47 193 THR A CA 1
ATOM 1544 C C . THR A 1 193 ? 34.511 6.302 -15.752 1.00 59.47 193 THR A C 1
ATOM 1546 O O . THR A 1 193 ? 33.299 6.311 -15.565 1.00 59.47 193 THR A O 1
ATOM 1549 N N . TRP A 1 194 ? 35.259 5.216 -15.554 1.00 58.44 194 TRP A N 1
ATOM 1550 C CA . TRP A 1 194 ? 34.790 3.887 -15.130 1.00 58.44 194 TRP A CA 1
ATOM 1551 C C . TRP A 1 194 ? 34.083 3.828 -13.742 1.00 58.44 194 TRP A C 1
ATOM 1553 O O . TRP A 1 194 ? 33.993 2.795 -13.091 1.00 58.44 194 TRP A O 1
ATOM 1563 N N . ALA A 1 195 ? 33.603 4.944 -13.214 1.00 67.75 195 ALA A N 1
ATOM 1564 C CA . ALA A 1 195 ? 33.039 5.006 -11.873 1.00 67.75 195 ALA A CA 1
ATOM 1565 C C . ALA A 1 195 ? 32.012 6.132 -11.748 1.00 67.75 195 ALA A C 1
ATOM 1567 O O . ALA A 1 195 ? 31.958 6.804 -10.712 1.00 67.75 195 ALA A O 1
ATOM 1568 N N . LEU A 1 196 ? 31.233 6.387 -12.807 1.00 74.94 196 LEU A N 1
ATOM 1569 C CA . LEU A 1 196 ? 30.083 7.263 -12.639 1.00 74.94 196 LEU A CA 1
ATOM 1570 C C . LEU A 1 196 ? 29.110 6.596 -11.648 1.00 74.94 196 LEU A C 1
ATOM 1572 O O . LEU A 1 196 ? 28.882 5.386 -11.722 1.00 74.94 196 LEU A O 1
ATOM 1576 N N . PRO A 1 197 ? 28.577 7.349 -10.680 1.00 84.31 197 PRO A N 1
ATOM 1577 C CA . PRO A 1 197 ? 27.436 6.906 -9.900 1.00 84.31 197 PRO A CA 1
ATOM 1578 C C . PRO A 1 197 ? 26.267 6.532 -10.805 1.00 84.31 197 PRO A C 1
ATOM 1580 O O . PRO A 1 197 ? 26.154 7.026 -11.928 1.00 84.31 197 PRO A O 1
ATOM 1583 N N . GLU A 1 198 ? 25.386 5.695 -10.277 1.00 89.75 198 GLU A N 1
ATOM 1584 C CA . GLU A 1 198 ? 24.103 5.406 -10.907 1.00 89.75 198 GLU A CA 1
ATOM 1585 C C . GLU A 1 198 ? 23.310 6.696 -11.199 1.00 89.75 198 GLU A C 1
ATOM 1587 O O . GLU A 1 198 ? 23.542 7.737 -10.574 1.00 89.75 198 GLU A O 1
ATOM 1592 N N . PRO A 1 199 ? 22.427 6.690 -12.209 1.00 91.62 199 PRO A N 1
ATOM 1593 C CA . PRO A 1 199 ? 21.594 7.836 -12.497 1.00 91.62 199 PRO A CA 1
ATOM 1594 C C . PRO A 1 199 ? 20.348 7.827 -11.603 1.00 91.62 199 PRO A C 1
ATOM 1596 O O . PRO A 1 199 ? 19.832 6.774 -11.228 1.00 91.62 199 PRO A O 1
ATOM 1599 N N . TYR A 1 200 ? 19.805 9.010 -11.332 1.00 92.31 200 TYR A N 1
ATOM 1600 C CA . TYR A 1 200 ? 18.449 9.143 -10.799 1.00 92.31 200 TYR A CA 1
ATOM 1601 C C . TYR A 1 200 ? 17.442 8.829 -11.900 1.00 92.31 200 TYR A C 1
ATOM 1603 O O . TYR A 1 200 ? 17.569 9.345 -13.009 1.00 92.31 200 TYR A O 1
ATOM 1611 N N . VAL A 1 201 ? 16.426 8.023 -11.608 1.00 92.81 201 VAL A N 1
ATOM 1612 C CA . VAL A 1 201 ? 15.383 7.692 -12.584 1.00 92.81 201 VAL A CA 1
ATOM 1613 C C . VAL A 1 201 ? 14.143 8.518 -12.287 1.00 92.81 201 VAL A C 1
ATOM 1615 O O . VAL A 1 201 ? 13.647 8.502 -11.170 1.00 92.81 201 VAL A O 1
ATOM 1618 N N . ASN A 1 202 ? 13.623 9.256 -13.268 1.00 90.56 202 ASN A N 1
ATOM 1619 C CA . ASN A 1 202 ? 12.366 10.008 -13.160 1.00 90.56 202 ASN A CA 1
ATOM 1620 C C . ASN A 1 202 ? 12.261 10.928 -11.925 1.00 90.56 202 ASN A C 1
ATOM 1622 O O . ASN A 1 202 ? 11.181 11.103 -11.361 1.00 90.56 202 ASN A O 1
ATOM 1626 N N . GLY A 1 203 ? 13.380 11.529 -11.508 1.00 86.25 203 GLY A N 1
ATOM 1627 C CA . GLY A 1 203 ? 13.417 12.405 -10.334 1.00 86.25 203 GLY A CA 1
ATOM 1628 C C . GLY A 1 203 ? 13.256 11.670 -9.001 1.00 86.25 203 GLY A C 1
ATOM 1629 O O . GLY A 1 203 ? 12.871 12.286 -8.007 1.00 86.25 203 GLY A O 1
ATOM 1630 N N . GLU A 1 204 ? 13.522 10.363 -8.967 1.00 88.50 204 GLU A N 1
ATOM 1631 C CA . GLU A 1 204 ? 13.626 9.607 -7.725 1.00 88.50 204 GLU A CA 1
ATOM 1632 C C . GLU A 1 204 ? 14.630 10.251 -6.767 1.00 88.50 204 GLU A C 1
ATOM 1634 O O . GLU A 1 204 ? 15.620 10.863 -7.159 1.00 88.50 204 GLU A O 1
ATOM 1639 N N . ILE A 1 205 ? 14.357 10.107 -5.474 1.00 84.94 205 ILE A N 1
ATOM 1640 C CA . ILE A 1 205 ? 15.164 10.708 -4.408 1.00 84.94 205 ILE A CA 1
ATOM 1641 C C . ILE A 1 205 ? 16.515 9.992 -4.286 1.00 84.94 205 ILE A C 1
ATOM 1643 O O . ILE A 1 205 ? 17.503 10.603 -3.885 1.00 84.94 205 ILE A O 1
ATOM 1647 N N . LEU A 1 206 ? 16.551 8.700 -4.617 1.00 85.88 206 LEU A N 1
ATOM 1648 C CA . LEU A 1 206 ? 17.685 7.810 -4.423 1.00 85.88 206 LEU A CA 1
ATOM 1649 C C . LEU A 1 206 ? 18.283 7.403 -5.773 1.00 85.88 206 LEU A C 1
ATOM 1651 O O . LEU A 1 206 ? 17.571 6.933 -6.652 1.00 85.88 206 LEU A O 1
ATOM 1655 N N . SER A 1 207 ? 19.599 7.544 -5.903 1.00 88.81 207 SER A N 1
ATOM 1656 C CA . SER A 1 207 ? 20.370 7.034 -7.039 1.00 88.81 207 SER A CA 1
ATOM 1657 C C . SER A 1 207 ? 20.787 5.585 -6.762 1.00 88.81 207 SER A C 1
ATOM 1659 O O . SER A 1 207 ? 21.933 5.325 -6.389 1.00 88.81 207 SER A O 1
ATOM 1661 N N . GLU A 1 208 ? 19.830 4.666 -6.870 1.00 90.06 208 GLU A N 1
ATOM 1662 C CA . GLU A 1 208 ? 20.047 3.226 -6.708 1.00 90.06 208 GLU A CA 1
ATOM 1663 C C . GLU A 1 208 ? 19.081 2.480 -7.650 1.00 90.06 208 GLU A C 1
ATOM 1665 O O . GLU A 1 208 ? 17.862 2.451 -7.445 1.00 90.06 208 GLU A O 1
ATOM 1670 N N . LEU A 1 209 ? 19.617 1.961 -8.754 1.00 93.25 209 LEU A N 1
ATOM 1671 C CA . LEU A 1 209 ? 18.839 1.406 -9.859 1.00 93.25 209 LEU A CA 1
ATOM 1672 C C . LEU A 1 209 ? 18.135 0.101 -9.504 1.00 93.25 209 LEU A C 1
ATOM 1674 O O . LEU A 1 209 ? 17.091 -0.190 -10.083 1.00 93.25 209 LEU A O 1
ATOM 1678 N N . GLY A 1 210 ? 18.662 -0.678 -8.565 1.00 94.44 210 GLY A N 1
ATOM 1679 C CA . GLY A 1 210 ? 18.032 -1.905 -8.098 1.00 94.44 210 GLY A CA 1
ATOM 1680 C C . GLY A 1 210 ? 16.717 -1.622 -7.369 1.00 94.44 210 GLY A C 1
ATOM 1681 O O . GLY A 1 210 ? 15.697 -2.265 -7.635 1.00 94.44 210 GLY A O 1
ATOM 1682 N N . TYR A 1 211 ? 16.694 -0.612 -6.504 1.00 92.75 211 TYR A N 1
ATOM 1683 C CA . TYR A 1 211 ? 15.506 -0.103 -5.830 1.00 92.75 211 TYR A CA 1
ATOM 1684 C C . TYR A 1 211 ? 14.545 0.553 -6.813 1.00 92.75 211 TYR A C 1
ATOM 1686 O O . TYR A 1 211 ? 13.346 0.282 -6.763 1.00 92.75 211 TYR A O 1
ATOM 1694 N N . SER A 1 212 ? 15.058 1.353 -7.747 1.00 94.44 212 SER A N 1
ATOM 1695 C CA . SER A 1 212 ? 14.253 1.926 -8.829 1.00 94.44 212 SER A CA 1
ATOM 1696 C C . SER A 1 212 ? 13.542 0.834 -9.642 1.00 94.44 212 SER A C 1
ATOM 1698 O O . SER A 1 212 ? 12.333 0.881 -9.883 1.00 94.44 212 SER A O 1
ATOM 1700 N N . TRP A 1 213 ? 14.274 -0.226 -9.993 1.00 95.62 213 TRP A N 1
ATOM 1701 C CA . TRP A 1 213 ? 13.760 -1.340 -10.778 1.00 95.62 213 TRP A CA 1
ATOM 1702 C C . TRP A 1 213 ? 12.744 -2.191 -10.020 1.00 95.62 213 TRP A C 1
ATOM 1704 O O . TRP A 1 213 ? 11.666 -2.495 -10.535 1.00 95.62 213 TRP A O 1
ATOM 1714 N N . THR A 1 214 ? 13.049 -2.559 -8.777 1.00 95.25 214 THR A N 1
ATOM 1715 C CA . THR A 1 214 ? 12.122 -3.318 -7.925 1.00 95.25 214 THR A CA 1
ATOM 1716 C C . THR A 1 214 ? 10.867 -2.511 -7.597 1.00 95.25 214 THR A C 1
ATOM 1718 O O . THR A 1 214 ? 9.773 -3.066 -7.656 1.00 95.25 214 THR A O 1
ATOM 1721 N N . ASN A 1 215 ? 10.962 -1.192 -7.404 1.00 93.50 215 ASN A N 1
ATOM 1722 C CA . ASN A 1 215 ? 9.794 -0.308 -7.348 1.00 93.50 215 ASN A CA 1
ATOM 1723 C C . ASN A 1 215 ? 8.981 -0.349 -8.647 1.00 93.50 215 ASN A C 1
ATOM 1725 O O . ASN A 1 215 ? 7.757 -0.493 -8.614 1.00 93.50 215 ASN A O 1
ATOM 1729 N N . ALA A 1 216 ? 9.638 -0.273 -9.804 1.00 93.88 216 ALA A N 1
ATOM 1730 C CA . ALA A 1 216 ? 8.955 -0.330 -11.090 1.00 93.88 216 ALA A CA 1
ATOM 1731 C C . ALA A 1 216 ? 8.258 -1.679 -11.340 1.00 93.88 216 ALA A C 1
ATOM 1733 O O . ALA A 1 216 ? 7.202 -1.694 -11.974 1.00 93.88 216 ALA A O 1
ATOM 1734 N N . LEU A 1 217 ? 8.802 -2.793 -10.840 1.00 93.56 217 LEU A N 1
ATOM 1735 C CA . LEU A 1 217 ? 8.240 -4.137 -11.020 1.00 93.56 217 LEU A CA 1
ATOM 1736 C C . LEU A 1 217 ? 7.228 -4.540 -9.951 1.00 93.56 217 LEU A C 1
ATOM 1738 O O . LEU A 1 217 ? 6.249 -5.221 -10.259 1.00 93.56 217 LEU A O 1
ATOM 1742 N N . PHE A 1 218 ? 7.475 -4.163 -8.702 1.00 93.75 218 PHE A N 1
ATOM 1743 C CA . PHE A 1 218 ? 6.776 -4.697 -7.538 1.00 93.75 218 PHE A CA 1
ATOM 1744 C C . PHE A 1 218 ? 6.121 -3.619 -6.670 1.00 93.75 218 PHE A C 1
ATOM 1746 O O . PHE A 1 218 ? 5.499 -3.956 -5.668 1.00 93.75 218 PHE A O 1
ATOM 1753 N N . ASP A 1 219 ? 6.242 -2.341 -7.041 1.00 91.75 219 ASP A N 1
ATOM 1754 C CA . ASP A 1 219 ? 5.812 -1.198 -6.222 1.00 91.75 219 ASP A CA 1
ATOM 1755 C C . ASP A 1 219 ? 6.444 -1.217 -4.808 1.00 91.75 219 ASP A C 1
ATOM 1757 O O . ASP A 1 219 ? 5.849 -0.785 -3.820 1.00 91.75 219 ASP A O 1
ATOM 1761 N N . GLY A 1 220 ? 7.667 -1.748 -4.723 1.00 92.25 220 GLY A N 1
ATOM 1762 C CA . GLY A 1 220 ? 8.501 -1.808 -3.529 1.00 92.25 220 GLY A CA 1
ATOM 1763 C C . GLY A 1 220 ? 9.664 -2.791 -3.686 1.00 92.25 220 GLY A C 1
ATOM 1764 O O . GLY A 1 220 ? 9.613 -3.699 -4.512 1.00 92.25 220 GLY A O 1
ATOM 1765 N N . ASP A 1 221 ? 10.685 -2.666 -2.850 1.00 91.56 221 ASP A N 1
ATOM 1766 C CA . ASP A 1 221 ? 11.707 -3.690 -2.673 1.00 91.56 221 ASP A CA 1
ATOM 1767 C C . ASP A 1 221 ? 11.204 -4.820 -1.765 1.00 91.56 221 ASP A C 1
ATOM 1769 O O . ASP A 1 221 ? 10.449 -4.590 -0.813 1.00 91.56 221 ASP A O 1
ATOM 1773 N N . MET A 1 222 ? 11.584 -6.061 -2.070 1.00 92.12 222 MET A N 1
ATOM 1774 C CA . MET A 1 222 ? 11.092 -7.227 -1.333 1.00 92.12 222 MET A CA 1
ATOM 1775 C C . MET A 1 222 ? 11.898 -7.435 -0.055 1.00 92.12 222 MET A C 1
ATOM 1777 O O . MET A 1 222 ? 13.042 -7.879 -0.078 1.00 92.12 222 MET A O 1
ATOM 1781 N N . ILE A 1 223 ? 11.258 -7.181 1.084 1.00 88.31 223 ILE A N 1
ATOM 1782 C CA . ILE A 1 223 ? 11.836 -7.396 2.405 1.00 88.31 223 ILE A CA 1
ATOM 1783 C C . ILE A 1 223 ? 11.185 -8.617 3.059 1.00 88.31 223 ILE A C 1
ATOM 1785 O O . ILE A 1 223 ? 9.962 -8.663 3.233 1.00 88.31 223 ILE A O 1
ATOM 1789 N N . PRO A 1 224 ? 11.974 -9.618 3.473 1.00 86.62 224 PRO A N 1
ATOM 1790 C CA . PRO A 1 224 ? 11.432 -10.794 4.122 1.00 86.62 224 PRO A CA 1
ATOM 1791 C C . PRO A 1 224 ? 10.935 -10.482 5.536 1.00 86.62 224 PRO A C 1
ATOM 1793 O O . PRO A 1 224 ? 11.631 -9.870 6.348 1.00 86.62 224 PRO A O 1
ATOM 1796 N N . PHE A 1 225 ? 9.744 -10.976 5.871 1.00 83.12 225 PHE A N 1
ATOM 1797 C CA . PHE A 1 225 ? 9.237 -10.975 7.236 1.00 83.12 225 PHE A CA 1
ATOM 1798 C C . PHE A 1 225 ? 9.949 -12.057 8.045 1.00 83.12 225 PHE A C 1
ATOM 1800 O O . PHE A 1 225 ? 9.682 -13.252 7.890 1.00 83.12 225 PHE A O 1
ATOM 1807 N N . ARG A 1 226 ? 10.884 -11.643 8.902 1.00 70.81 226 ARG A N 1
ATOM 1808 C CA . ARG A 1 226 ? 11.701 -12.547 9.722 1.00 70.81 226 ARG A CA 1
ATOM 1809 C C . ARG A 1 226 ? 11.565 -12.204 11.203 1.00 70.81 226 ARG A C 1
ATOM 1811 O O . ARG A 1 226 ? 11.465 -11.040 11.578 1.00 70.81 226 ARG A O 1
ATOM 1818 N N . GLY A 1 227 ? 11.601 -13.226 12.060 1.00 56.44 227 GLY A N 1
ATOM 1819 C CA . GLY A 1 227 ? 11.754 -13.051 13.510 1.00 56.44 227 GLY A CA 1
ATOM 1820 C C . GLY A 1 227 ? 13.131 -12.477 13.902 1.00 56.44 227 GLY A C 1
ATOM 1821 O O . GLY A 1 227 ? 13.978 -12.228 13.049 1.00 56.44 227 GLY A O 1
ATOM 1822 N N . ARG A 1 228 ? 13.384 -12.301 15.211 1.00 43.09 228 ARG A N 1
ATOM 1823 C CA . ARG A 1 228 ? 14.521 -11.554 15.816 1.00 43.09 228 ARG A CA 1
ATOM 1824 C C . ARG A 1 228 ? 15.966 -11.904 15.355 1.00 43.09 228 ARG A C 1
ATOM 1826 O O . ARG A 1 228 ? 16.887 -11.202 15.763 1.00 43.09 228 ARG A O 1
ATOM 1833 N N . THR A 1 229 ? 16.223 -12.932 14.537 1.00 51.84 229 THR A N 1
ATOM 1834 C CA . THR A 1 229 ? 17.581 -13.403 14.171 1.00 51.84 229 THR A CA 1
ATOM 1835 C C . THR A 1 229 ? 17.800 -13.491 12.650 1.00 51.84 229 THR A C 1
ATOM 1837 O O . THR A 1 229 ? 17.824 -14.567 12.063 1.00 51.84 229 THR A O 1
ATOM 1840 N N . MET A 1 230 ? 18.005 -12.334 12.005 1.00 54.72 230 MET A N 1
ATOM 1841 C CA . MET A 1 230 ? 17.935 -12.144 10.540 1.00 54.72 230 MET A CA 1
ATOM 1842 C C . MET A 1 230 ? 18.895 -12.960 9.652 1.00 54.72 230 MET A C 1
ATOM 1844 O O . MET A 1 230 ? 18.588 -13.127 8.474 1.00 54.72 230 MET A O 1
ATOM 1848 N N . TRP A 1 231 ? 20.030 -13.446 10.166 1.00 60.94 231 TRP A N 1
ATOM 1849 C CA . TRP A 1 231 ? 21.072 -14.032 9.304 1.00 60.94 231 TRP A CA 1
ATOM 1850 C C . TRP A 1 231 ? 21.728 -15.307 9.842 1.00 60.94 231 TRP A C 1
ATOM 1852 O O . TRP A 1 231 ? 22.348 -16.027 9.077 1.00 60.94 231 TRP A O 1
ATOM 1862 N N . LYS A 1 232 ? 21.590 -15.637 11.131 1.00 58.91 232 LYS A N 1
ATOM 1863 C CA . LYS A 1 232 ? 22.389 -16.718 11.739 1.00 58.91 232 LYS A CA 1
ATOM 1864 C C . LYS A 1 232 ? 21.870 -18.137 11.484 1.00 58.91 232 LYS A C 1
ATOM 1866 O O . LYS A 1 232 ? 22.663 -19.067 11.549 1.00 58.91 232 LYS A O 1
ATOM 1871 N N . ASP A 1 233 ? 20.585 -18.300 11.164 1.00 61.91 233 ASP A N 1
ATOM 1872 C CA . ASP A 1 233 ? 19.926 -19.608 11.307 1.00 61.91 233 ASP A CA 1
ATOM 1873 C C . ASP A 1 233 ? 19.280 -20.152 10.017 1.00 61.91 233 ASP A C 1
ATOM 1875 O O . ASP A 1 233 ? 18.588 -21.165 10.084 1.00 61.91 233 ASP A O 1
ATOM 1879 N N . ALA A 1 234 ? 19.440 -19.484 8.862 1.00 65.06 234 ALA A N 1
ATOM 1880 C CA . ALA A 1 234 ? 18.803 -19.871 7.587 1.00 65.06 234 ALA A CA 1
ATOM 1881 C C . ALA A 1 234 ? 17.311 -20.267 7.730 1.00 65.06 234 ALA A C 1
ATOM 1883 O O . ALA A 1 234 ? 16.834 -21.229 7.119 1.00 65.06 234 ALA A O 1
ATOM 1884 N N . ARG A 1 235 ? 16.583 -19.564 8.609 1.00 70.50 235 ARG A N 1
ATOM 1885 C CA . ARG A 1 235 ? 15.166 -19.833 8.879 1.00 70.50 235 ARG A CA 1
ATOM 1886 C C . ARG A 1 235 ? 14.312 -19.357 7.701 1.00 70.50 235 ARG A C 1
ATOM 1888 O O . ARG A 1 235 ? 14.673 -18.343 7.102 1.00 70.50 235 ARG A O 1
ATOM 1895 N N . PRO A 1 236 ? 13.186 -20.035 7.415 1.00 72.12 236 PRO A N 1
ATOM 1896 C CA . PRO A 1 236 ? 12.212 -19.532 6.457 1.00 72.12 236 PRO A CA 1
ATOM 1897 C C . PRO A 1 236 ? 11.726 -18.130 6.818 1.00 72.12 236 PRO A C 1
ATOM 1899 O O . PRO A 1 236 ? 11.562 -17.781 7.993 1.00 72.12 236 PRO A O 1
ATOM 1902 N N . ASN A 1 237 ? 11.439 -17.359 5.781 1.00 82.00 237 ASN A N 1
ATOM 1903 C CA . ASN A 1 237 ? 10.662 -16.139 5.843 1.00 82.00 237 ASN A CA 1
ATOM 1904 C C . ASN A 1 237 ? 9.217 -16.511 6.186 1.00 82.00 237 ASN A C 1
ATOM 1906 O O . ASN A 1 237 ? 8.619 -17.374 5.551 1.00 82.00 237 ASN A O 1
ATOM 1910 N N . LEU A 1 238 ? 8.630 -15.811 7.154 1.00 80.56 238 LEU A N 1
ATOM 1911 C CA . LEU A 1 238 ? 7.216 -15.965 7.510 1.00 80.56 238 LEU A CA 1
ATOM 1912 C C . LEU A 1 238 ? 6.279 -15.301 6.480 1.00 80.56 238 LEU A C 1
ATOM 1914 O O . LEU A 1 238 ? 5.063 -15.436 6.556 1.00 80.56 238 LEU A O 1
ATOM 1918 N N . GLY A 1 239 ? 6.843 -14.537 5.545 1.00 87.94 239 GLY A N 1
ATOM 1919 C CA . GLY A 1 239 ? 6.146 -13.789 4.505 1.00 87.94 239 GLY A CA 1
ATOM 1920 C C . GLY A 1 239 ? 7.083 -12.771 3.858 1.00 87.94 239 GLY A C 1
ATOM 1921 O O . GLY A 1 239 ? 8.248 -12.668 4.244 1.00 87.94 239 GLY A O 1
ATOM 1922 N N . LEU A 1 240 ? 6.576 -12.006 2.893 1.00 91.38 240 LEU A N 1
ATOM 1923 C CA . LEU A 1 240 ? 7.297 -10.893 2.273 1.00 91.38 240 LEU A CA 1
ATOM 1924 C C . LEU A 1 240 ? 6.501 -9.599 2.437 1.00 91.38 240 LEU A C 1
ATOM 1926 O O . LEU A 1 240 ? 5.269 -9.600 2.390 1.00 91.38 240 LEU A O 1
ATOM 1930 N N . PHE A 1 241 ? 7.218 -8.495 2.587 1.00 91.88 241 PHE A N 1
ATOM 1931 C CA . PHE A 1 241 ? 6.695 -7.143 2.494 1.00 91.88 241 PHE A CA 1
ATOM 1932 C C . PHE A 1 241 ? 7.353 -6.438 1.319 1.00 91.88 241 PHE A C 1
ATOM 1934 O O . PHE A 1 241 ? 8.543 -6.602 1.086 1.00 91.88 241 PHE A O 1
ATOM 1941 N N . ALA A 1 242 ? 6.590 -5.612 0.622 1.00 92.56 242 ALA A N 1
ATOM 1942 C CA . ALA A 1 242 ? 7.130 -4.623 -0.283 1.00 92.56 242 ALA A CA 1
ATOM 1943 C C . ALA A 1 242 ? 7.372 -3.327 0.485 1.00 92.56 242 ALA A C 1
ATOM 1945 O O . ALA A 1 242 ? 6.436 -2.732 1.031 1.00 92.56 242 ALA A O 1
ATOM 1946 N N . PHE A 1 243 ? 8.626 -2.921 0.557 1.00 89.81 243 PHE A N 1
ATOM 1947 C CA . PHE A 1 243 ? 9.068 -1.680 1.168 1.00 89.81 243 PHE A CA 1
ATOM 1948 C C . PHE A 1 243 ? 9.271 -0.623 0.090 1.00 89.81 243 PHE A C 1
ATOM 1950 O O . PHE A 1 243 ? 9.834 -0.935 -0.946 1.00 89.81 243 PHE A O 1
ATOM 1957 N N . LYS A 1 244 ? 8.838 0.622 0.305 1.00 89.19 244 LYS A N 1
ATOM 1958 C CA . LYS A 1 244 ? 9.064 1.701 -0.673 1.00 89.19 244 LYS A CA 1
ATOM 1959 C C . LYS A 1 244 ? 10.325 2.504 -0.329 1.00 89.19 244 LYS A C 1
ATOM 1961 O O . LYS A 1 244 ? 10.228 3.377 0.536 1.00 89.19 244 LYS A O 1
ATOM 1966 N N . PRO A 1 245 ? 11.477 2.252 -0.980 1.00 84.00 245 PRO A N 1
ATOM 1967 C CA . PRO A 1 245 ? 12.660 3.082 -0.816 1.00 84.00 245 PRO A CA 1
ATOM 1968 C C . PRO A 1 245 ? 12.486 4.471 -1.472 1.00 84.00 245 PRO A C 1
ATOM 1970 O O . PRO A 1 245 ? 11.766 4.594 -2.468 1.00 84.00 245 PRO A O 1
ATOM 1973 N N . PRO A 1 246 ? 13.175 5.507 -0.957 1.00 82.31 246 PRO A N 1
ATOM 1974 C CA . PRO A 1 246 ? 13.939 5.471 0.286 1.00 82.31 246 PRO A CA 1
ATOM 1975 C C . PRO A 1 246 ? 13.014 5.549 1.511 1.00 82.31 246 PRO A C 1
ATOM 1977 O O . PRO A 1 246 ? 12.069 6.334 1.544 1.00 82.31 246 PRO A O 1
ATOM 1980 N N . GLY A 1 247 ? 13.307 4.774 2.546 1.00 78.38 247 GLY A N 1
ATOM 1981 C CA . GLY A 1 247 ? 12.703 4.914 3.866 1.00 78.38 247 GLY A CA 1
ATOM 1982 C C . GLY A 1 247 ? 13.392 5.980 4.718 1.00 78.38 247 GLY A C 1
ATOM 1983 O O . GLY A 1 247 ? 14.481 6.470 4.425 1.00 78.38 247 GLY A O 1
ATOM 1984 N N . ARG A 1 248 ? 12.779 6.297 5.856 1.00 73.75 248 ARG A N 1
ATOM 1985 C CA . ARG A 1 248 ? 13.312 7.178 6.900 1.00 73.75 248 ARG A CA 1
ATOM 1986 C C . ARG A 1 248 ? 14.662 6.696 7.433 1.00 73.75 248 ARG A C 1
ATOM 1988 O O . ARG A 1 248 ? 15.515 7.512 7.780 1.00 73.75 248 ARG A O 1
ATOM 1995 N N . LYS A 1 249 ? 14.813 5.377 7.614 1.00 63.69 249 LYS A N 1
ATOM 1996 C CA . LYS A 1 249 ? 16.006 4.755 8.221 1.00 63.69 249 LYS A CA 1
ATOM 1997 C C . LYS A 1 249 ? 17.105 4.447 7.207 1.00 63.69 249 LYS A C 1
ATOM 1999 O O . LYS A 1 249 ? 18.182 4.025 7.642 1.00 63.69 249 LYS A O 1
ATOM 2004 N N . ASP A 1 250 ? 16.870 4.678 5.916 1.00 65.94 250 ASP A N 1
ATOM 2005 C CA . ASP A 1 250 ? 17.901 4.502 4.903 1.00 65.94 250 ASP A CA 1
ATOM 2006 C C . ASP A 1 250 ? 19.017 5.501 5.184 1.00 65.94 250 ASP A C 1
ATOM 2008 O O . ASP A 1 250 ? 18.908 6.711 4.984 1.00 65.94 250 ASP A O 1
ATOM 2012 N N . LYS A 1 251 ? 20.104 4.977 5.759 1.00 53.88 251 LYS A N 1
ATOM 2013 C CA . LYS A 1 251 ? 21.336 5.725 5.974 1.00 53.88 251 LYS A CA 1
ATOM 2014 C C . LYS A 1 251 ? 21.991 5.856 4.620 1.00 53.88 251 LYS A C 1
ATOM 2016 O O . LYS A 1 251 ? 22.840 5.047 4.258 1.00 53.88 251 LYS A O 1
ATOM 2021 N N . LEU A 1 252 ? 21.552 6.865 3.890 1.00 56.41 252 LEU A N 1
ATOM 2022 C CA . LEU A 1 252 ? 22.170 7.292 2.654 1.00 56.41 252 LEU A CA 1
ATOM 2023 C C . LEU A 1 252 ? 23.657 7.488 2.933 1.00 56.41 252 LEU A C 1
ATOM 2025 O O . LEU A 1 252 ? 24.046 8.273 3.803 1.00 56.41 252 LEU A O 1
ATOM 2029 N N . GLY A 1 253 ? 24.486 6.675 2.283 1.00 51.03 253 GLY A N 1
ATOM 2030 C CA . GLY A 1 253 ? 25.926 6.845 2.366 1.00 51.03 253 GLY A CA 1
ATOM 2031 C C . GLY A 1 253 ? 26.312 8.221 1.826 1.00 51.03 253 GLY A C 1
ATOM 2032 O O . GLY A 1 253 ? 25.581 8.821 1.043 1.00 51.03 253 GLY A O 1
ATOM 2033 N N . HIS A 1 254 ? 27.499 8.703 2.197 1.00 41.69 254 HIS A N 1
ATOM 2034 C CA . HIS A 1 254 ? 28.057 9.958 1.675 1.00 41.69 254 HIS A CA 1
ATOM 2035 C C . HIS A 1 254 ? 28.163 10.001 0.133 1.00 41.69 254 HIS A C 1
ATOM 2037 O O . HIS A 1 254 ? 28.343 11.076 -0.430 1.00 41.69 254 HIS A O 1
ATOM 2043 N N . ASP A 1 255 ? 28.039 8.855 -0.545 1.00 47.56 255 ASP A N 1
ATOM 2044 C CA . ASP A 1 255 ? 28.125 8.716 -2.000 1.00 47.56 255 ASP A CA 1
ATOM 2045 C C . ASP A 1 255 ? 26.768 8.559 -2.716 1.00 47.56 255 ASP A C 1
ATOM 2047 O O . ASP A 1 255 ? 26.762 8.478 -3.943 1.00 47.56 255 ASP A O 1
ATOM 2051 N N . THR A 1 256 ? 25.633 8.562 -2.004 1.00 56.34 256 THR A N 1
ATOM 2052 C CA . THR A 1 256 ? 24.293 8.521 -2.619 1.00 56.34 256 THR A CA 1
ATOM 2053 C C . THR A 1 256 ? 23.572 9.834 -2.319 1.00 56.34 256 THR A C 1
ATOM 2055 O O . THR A 1 256 ? 22.926 9.951 -1.274 1.00 56.34 256 THR A O 1
ATOM 2058 N N . PRO A 1 257 ? 23.714 10.874 -3.163 1.00 55.72 257 PRO A N 1
ATOM 2059 C CA . PRO A 1 257 ? 23.033 12.129 -2.903 1.00 55.72 257 PRO A CA 1
ATOM 2060 C C . PRO A 1 257 ? 21.522 11.912 -2.935 1.00 55.72 257 PRO A C 1
ATOM 2062 O O . PRO A 1 257 ? 21.003 11.032 -3.624 1.00 55.72 257 PRO A O 1
ATOM 2065 N N . ILE A 1 258 ? 20.815 12.749 -2.198 1.00 59.50 258 ILE A N 1
ATOM 2066 C CA . ILE A 1 258 ? 19.378 12.912 -2.356 1.00 59.50 258 ILE A CA 1
ATOM 2067 C C . ILE A 1 258 ? 19.178 13.985 -3.414 1.00 59.50 258 ILE A C 1
ATOM 2069 O O . ILE A 1 258 ? 19.676 15.092 -3.223 1.00 59.50 258 ILE A O 1
ATOM 2073 N N . ALA A 1 259 ? 18.439 13.697 -4.481 1.00 58.97 259 ALA A N 1
ATOM 2074 C CA . ALA A 1 259 ? 17.976 14.745 -5.383 1.00 58.97 259 ALA A CA 1
ATOM 2075 C C . ALA A 1 259 ? 16.752 15.451 -4.766 1.00 58.97 259 ALA A C 1
ATOM 2077 O O . ALA A 1 259 ? 15.691 14.844 -4.648 1.00 58.97 259 ALA A O 1
ATOM 2078 N N . GLY A 1 260 ? 16.899 16.707 -4.318 1.00 60.47 260 GLY A N 1
ATOM 2079 C CA . GLY A 1 260 ? 15.793 17.604 -3.913 1.00 60.47 260 GLY A CA 1
ATOM 2080 C C . GLY A 1 260 ? 14.825 17.131 -2.809 1.00 60.47 260 GLY A C 1
ATOM 2081 O O . GLY A 1 260 ? 13.802 17.776 -2.579 1.00 60.47 260 GLY A O 1
ATOM 2082 N N . GLY A 1 261 ? 15.098 16.010 -2.139 1.00 61.19 261 GLY A N 1
ATOM 2083 C CA . GLY A 1 261 ? 14.126 15.299 -1.309 1.00 61.19 261 GLY A CA 1
ATOM 2084 C C . GLY A 1 261 ? 14.304 15.472 0.200 1.00 61.19 261 GLY A C 1
ATOM 2085 O O . GLY A 1 261 ? 15.398 15.383 0.752 1.00 61.19 261 GLY A O 1
ATOM 2086 N N . ILE A 1 262 ? 13.180 15.623 0.895 1.00 66.06 262 ILE A N 1
ATOM 2087 C CA . ILE A 1 262 ? 13.068 15.279 2.313 1.00 66.06 262 ILE A CA 1
ATOM 2088 C C . ILE A 1 262 ? 12.811 13.772 2.349 1.00 66.06 262 ILE A C 1
ATOM 2090 O O . ILE A 1 262 ? 11.828 13.319 1.760 1.00 66.06 262 ILE A O 1
ATOM 2094 N N . LEU A 1 263 ? 13.673 12.997 3.019 1.00 73.75 263 LEU A N 1
ATOM 2095 C CA . LEU A 1 263 ? 13.397 11.576 3.258 1.00 73.75 263 LEU A CA 1
ATOM 2096 C C . LEU A 1 263 ? 11.990 11.418 3.851 1.00 73.75 263 LEU A C 1
ATOM 2098 O O . LEU A 1 263 ? 11.614 12.214 4.724 1.00 73.75 263 LEU A O 1
ATOM 2102 N N . PRO A 1 264 ? 11.209 10.410 3.430 1.00 76.94 264 PRO A N 1
ATOM 2103 C CA . PRO A 1 264 ? 9.907 10.159 4.021 1.00 76.94 264 PRO A CA 1
ATOM 2104 C C . PRO A 1 264 ? 9.998 10.109 5.548 1.00 76.94 264 PRO A C 1
ATOM 2106 O O . PRO A 1 264 ? 10.904 9.511 6.129 1.00 76.94 264 PRO A O 1
ATOM 2109 N N . LYS A 1 265 ? 9.049 10.763 6.227 1.00 79.88 265 LYS A N 1
ATOM 2110 C CA . LYS A 1 265 ? 8.988 10.752 7.700 1.00 79.88 265 LYS A CA 1
ATOM 2111 C C . LYS A 1 265 ? 8.629 9.371 8.255 1.00 79.88 265 LYS A C 1
ATOM 2113 O O . LYS A 1 265 ? 8.824 9.127 9.445 1.00 79.88 265 LYS A O 1
ATOM 2118 N N . THR A 1 266 ? 8.091 8.501 7.409 1.00 77.06 266 THR A N 1
ATOM 2119 C CA . THR A 1 266 ? 7.577 7.173 7.730 1.00 77.06 266 THR A CA 1
ATOM 2120 C C . THR A 1 266 ? 8.056 6.172 6.685 1.00 77.06 266 THR A C 1
ATOM 2122 O O . THR A 1 266 ? 8.149 6.495 5.502 1.00 77.06 266 THR A O 1
ATOM 2125 N N . ASP A 1 267 ? 8.353 4.956 7.139 1.00 79.69 267 ASP A N 1
ATOM 2126 C CA . ASP A 1 267 ? 8.611 3.820 6.258 1.00 79.69 267 ASP A CA 1
ATOM 2127 C C . ASP A 1 267 ? 7.272 3.178 5.874 1.00 79.69 267 ASP A C 1
ATOM 2129 O O . ASP A 1 267 ? 6.408 2.975 6.737 1.00 79.69 267 ASP A O 1
ATOM 2133 N N . TYR A 1 268 ? 7.114 2.823 4.599 1.00 82.06 268 TYR A N 1
ATOM 2134 C CA . TYR A 1 268 ? 5.916 2.154 4.093 1.00 82.06 268 TYR A CA 1
ATOM 2135 C C . TYR A 1 268 ? 6.224 0.698 3.773 1.00 82.06 268 TYR A C 1
ATOM 2137 O O . TYR A 1 268 ? 7.077 0.414 2.934 1.00 82.06 268 TYR A O 1
ATOM 2145 N N . TYR A 1 269 ? 5.482 -0.208 4.411 1.00 86.44 269 TYR A N 1
ATOM 2146 C CA . TYR A 1 269 ? 5.552 -1.645 4.156 1.00 86.44 269 TYR A CA 1
ATOM 2147 C C . TYR A 1 269 ? 4.174 -2.158 3.746 1.00 86.44 269 TYR A C 1
ATOM 2149 O O . TYR A 1 269 ? 3.169 -1.896 4.419 1.00 86.44 269 TYR A O 1
ATOM 2157 N N . SER A 1 270 ? 4.128 -2.919 2.658 1.00 88.81 270 SER A N 1
ATOM 2158 C CA . SER A 1 270 ? 2.899 -3.516 2.137 1.00 88.81 270 SER A CA 1
ATOM 2159 C C . SER A 1 270 ? 3.050 -5.039 2.101 1.00 88.81 270 SER A C 1
ATOM 2161 O O . SER A 1 270 ? 3.919 -5.534 1.386 1.00 88.81 270 SER A O 1
ATOM 2163 N N . PRO A 1 271 ? 2.270 -5.816 2.875 1.00 91.75 271 PRO A N 1
ATOM 2164 C CA . PRO A 1 271 ? 2.394 -7.271 2.870 1.00 91.75 271 PRO A CA 1
ATOM 2165 C C . PRO A 1 271 ? 2.067 -7.829 1.482 1.00 91.75 271 PRO A C 1
ATOM 2167 O O . PRO A 1 271 ? 1.066 -7.442 0.874 1.00 91.75 271 PRO A O 1
ATOM 2170 N N . VAL A 1 272 ? 2.893 -8.754 0.996 1.00 91.44 272 VAL A N 1
ATOM 2171 C CA . VAL A 1 272 ? 2.690 -9.441 -0.285 1.00 91.44 272 VAL A CA 1
ATOM 2172 C C . VAL A 1 272 ? 1.823 -10.683 -0.039 1.00 91.44 272 VAL A C 1
ATOM 2174 O O . VAL A 1 272 ? 2.266 -11.597 0.661 1.00 91.44 272 VAL A O 1
ATOM 2177 N N . PRO A 1 273 ? 0.591 -10.757 -0.583 1.00 90.94 273 PRO A N 1
ATOM 2178 C CA . PRO A 1 273 ? -0.280 -11.914 -0.383 1.00 90.94 273 PRO A CA 1
ATOM 2179 C C . PRO A 1 273 ? 0.329 -13.189 -0.966 1.00 90.94 273 PRO A C 1
ATOM 2181 O O . PRO A 1 273 ? 0.924 -13.144 -2.042 1.00 90.94 273 PRO A O 1
ATOM 2184 N N . SER A 1 274 ? 0.108 -14.346 -0.337 1.00 90.25 274 SER A N 1
ATOM 2185 C CA . SER A 1 274 ? 0.666 -15.606 -0.846 1.00 90.25 274 SER A CA 1
ATOM 2186 C C . SER A 1 274 ? 0.174 -15.985 -2.238 1.00 90.25 274 SER A C 1
ATOM 2188 O O . SER A 1 274 ? 0.930 -16.439 -3.098 1.00 90.25 274 SER A O 1
ATOM 2190 N N . THR A 1 275 ? -1.085 -15.656 -2.514 1.00 92.00 275 THR A N 1
ATOM 2191 C CA . THR A 1 275 ? -1.707 -15.813 -3.827 1.00 92.00 275 THR A CA 1
ATOM 2192 C C . THR A 1 275 ? -0.967 -15.057 -4.934 1.00 92.00 275 THR A C 1
ATOM 2194 O O . THR A 1 275 ? -1.143 -15.375 -6.109 1.00 92.00 275 THR A O 1
ATOM 2197 N N . HIS A 1 276 ? -0.159 -14.043 -4.597 1.00 92.31 276 HIS A N 1
ATOM 2198 C CA . HIS A 1 276 ? 0.648 -13.313 -5.566 1.00 92.31 276 HIS A CA 1
ATOM 2199 C C . HIS A 1 276 ? 1.767 -14.186 -6.139 1.00 92.31 276 HIS A C 1
ATOM 2201 O O . HIS A 1 276 ? 1.769 -14.447 -7.341 1.00 92.31 276 HIS A O 1
ATOM 2207 N N . TYR A 1 277 ? 2.680 -14.687 -5.302 1.00 91.31 277 TYR A N 1
ATOM 2208 C CA . TYR A 1 277 ? 3.779 -15.526 -5.786 1.00 91.31 277 TYR A CA 1
ATOM 2209 C C . TYR A 1 277 ? 3.284 -16.888 -6.298 1.00 91.31 277 TYR A C 1
ATOM 2211 O O . TYR A 1 277 ? 3.857 -17.422 -7.242 1.00 91.31 277 TYR A O 1
ATOM 2219 N N . GLU A 1 278 ? 2.151 -17.402 -5.806 1.00 92.19 278 GLU A N 1
ATOM 2220 C CA . GLU A 1 278 ? 1.473 -18.565 -6.406 1.00 92.19 278 GLU A CA 1
ATOM 2221 C C . GLU A 1 278 ? 0.966 -18.308 -7.827 1.00 92.19 278 GLU A C 1
ATOM 2223 O O . GLU A 1 278 ? 0.958 -19.220 -8.653 1.00 92.19 278 GLU A O 1
ATOM 2228 N N . LYS A 1 279 ? 0.516 -17.085 -8.126 1.00 92.62 279 LYS A N 1
ATOM 2229 C CA . LYS A 1 279 ? 0.075 -16.690 -9.468 1.00 92.62 279 LYS A CA 1
ATOM 2230 C C . LYS A 1 279 ? 1.273 -16.486 -10.387 1.00 92.62 279 LYS A C 1
ATOM 2232 O O . LYS A 1 279 ? 1.272 -17.013 -11.495 1.00 92.62 279 LYS A O 1
ATOM 2237 N N . VAL A 1 280 ? 2.287 -15.761 -9.916 1.00 93.25 280 VAL A N 1
ATOM 2238 C CA . VAL A 1 280 ? 3.510 -15.470 -10.677 1.00 93.25 280 VAL A CA 1
ATOM 2239 C C . VAL A 1 280 ? 4.320 -16.742 -10.953 1.00 93.25 280 VAL A C 1
ATOM 2241 O O . VAL A 1 280 ? 4.984 -16.835 -11.981 1.00 93.25 280 VAL A O 1
ATOM 2244 N N . ALA A 1 281 ? 4.214 -17.776 -10.121 1.00 94.12 281 ALA A N 1
ATOM 2245 C CA . ALA A 1 281 ? 4.881 -19.047 -10.389 1.00 94.12 281 ALA A CA 1
ATOM 2246 C C . ALA A 1 281 ? 4.295 -19.835 -11.574 1.00 94.12 281 ALA A C 1
ATOM 2248 O O . ALA A 1 281 ? 4.989 -20.663 -12.170 1.00 94.12 281 ALA A O 1
ATOM 2249 N N . ARG A 1 282 ? 3.044 -19.575 -11.973 1.00 94.62 282 ARG A N 1
ATOM 2250 C CA . ARG A 1 282 ? 2.361 -20.347 -13.025 1.00 94.62 282 ARG A CA 1
ATOM 2251 C C . ARG A 1 282 ? 2.753 -19.885 -14.422 1.00 94.62 282 ARG A C 1
ATOM 2253 O O . ARG A 1 282 ? 2.735 -18.698 -14.723 1.00 94.62 282 ARG A O 1
ATOM 2260 N N . ASP A 1 283 ? 3.006 -20.838 -15.307 1.00 93.75 283 ASP A N 1
ATOM 2261 C CA . ASP A 1 283 ? 3.395 -20.608 -16.705 1.00 93.75 283 ASP A CA 1
ATOM 2262 C C . ASP A 1 283 ? 2.335 -19.789 -17.456 1.00 93.75 283 ASP A C 1
ATOM 2264 O O . ASP A 1 283 ? 2.638 -18.764 -18.065 1.00 93.75 283 ASP A O 1
ATOM 2268 N N . ASN A 1 284 ? 1.061 -20.151 -17.284 1.00 92.19 284 ASN A N 1
ATOM 2269 C CA . ASN A 1 284 ? -0.058 -19.475 -17.939 1.00 92.19 284 ASN A CA 1
ATOM 2270 C C . ASN A 1 284 ? -0.196 -17.988 -17.557 1.00 92.19 284 ASN A C 1
ATOM 2272 O O . ASN A 1 284 ? -0.699 -17.189 -18.349 1.00 92.19 284 ASN A O 1
ATOM 2276 N N . PHE A 1 285 ? 0.253 -17.584 -16.367 1.00 93.50 285 PHE A N 1
ATOM 2277 C CA . PHE A 1 285 ? 0.263 -16.175 -15.992 1.00 93.50 285 PHE A CA 1
ATOM 2278 C C . PHE A 1 285 ? 1.204 -15.371 -16.892 1.00 93.50 285 PHE A C 1
ATOM 2280 O O . PHE A 1 285 ? 0.880 -14.245 -17.263 1.00 93.50 285 PHE A O 1
ATOM 2287 N N . TRP A 1 286 ? 2.333 -15.947 -17.292 1.00 93.94 286 TRP A N 1
ATOM 2288 C CA . TRP A 1 286 ? 3.293 -15.285 -18.167 1.00 93.94 286 TRP A CA 1
ATOM 2289 C C . TRP A 1 286 ? 2.864 -15.342 -19.628 1.00 93.94 286 TRP A C 1
ATOM 2291 O O . TRP A 1 286 ? 2.845 -14.307 -20.296 1.00 93.94 286 TRP A O 1
ATOM 2301 N N . ASP A 1 287 ? 2.432 -16.518 -20.087 1.00 90.25 287 ASP A N 1
ATOM 2302 C CA . ASP A 1 287 ? 2.067 -16.753 -21.487 1.00 90.25 287 ASP A CA 1
ATOM 2303 C C . ASP A 1 287 ? 0.876 -15.903 -21.944 1.00 90.25 287 ASP A C 1
ATOM 2305 O O . ASP A 1 287 ? 0.856 -15.406 -23.073 1.00 90.25 287 ASP A O 1
ATOM 2309 N N . PHE A 1 288 ? -0.107 -15.708 -21.058 1.00 88.75 288 PHE A N 1
ATOM 2310 C CA . PHE A 1 288 ? -1.317 -14.940 -21.356 1.00 88.75 288 PHE A CA 1
ATOM 2311 C C . PHE A 1 288 ? -1.330 -13.575 -20.676 1.00 88.75 288 PHE A C 1
ATOM 2313 O O . PHE A 1 288 ? -1.766 -12.595 -21.276 1.00 88.75 288 PHE A O 1
ATOM 2320 N N . GLY A 1 289 ? -0.890 -13.514 -19.419 1.00 86.50 289 GLY A N 1
ATOM 2321 C CA . GLY A 1 289 ? -0.956 -12.319 -18.591 1.00 86.50 289 GLY A CA 1
ATOM 2322 C C . GLY A 1 289 ? 0.102 -11.294 -18.969 1.00 86.50 289 GLY A C 1
ATOM 2323 O O . GLY A 1 289 ? -0.187 -10.292 -19.624 1.00 86.50 289 GLY A O 1
ATOM 2324 N N . ALA A 1 290 ? 1.338 -11.564 -18.558 1.00 89.56 290 ALA A N 1
ATOM 2325 C CA . ALA A 1 290 ? 2.459 -10.653 -18.767 1.00 89.56 290 ALA A CA 1
ATOM 2326 C C . ALA A 1 290 ? 2.668 -10.328 -20.254 1.00 89.56 290 ALA A C 1
ATOM 2328 O O . ALA A 1 290 ? 2.872 -9.172 -20.607 1.00 89.56 290 ALA A O 1
ATOM 2329 N N . ARG A 1 291 ? 2.501 -11.308 -21.151 1.00 87.25 291 ARG A N 1
ATOM 2330 C CA . ARG A 1 291 ? 2.623 -11.067 -22.595 1.00 87.25 291 ARG A CA 1
ATOM 2331 C C . ARG A 1 291 ? 1.592 -10.071 -23.143 1.00 87.25 291 ARG A C 1
ATOM 2333 O O . ARG A 1 291 ? 1.910 -9.317 -24.059 1.00 87.25 291 ARG A O 1
ATOM 2340 N N . LYS A 1 292 ? 0.357 -10.077 -22.625 1.00 86.50 292 LYS A N 1
ATOM 2341 C CA . LYS A 1 292 ? -0.734 -9.211 -23.109 1.00 86.50 292 LYS A CA 1
ATOM 2342 C C . LYS A 1 292 ? -0.743 -7.838 -22.444 1.00 86.50 292 LYS A C 1
ATOM 2344 O O . LYS A 1 292 ? -1.064 -6.853 -23.100 1.00 86.50 292 LYS A O 1
ATOM 2349 N N . TRP A 1 293 ? -0.449 -7.786 -21.148 1.00 87.81 293 TRP A N 1
ATOM 2350 C CA . TRP A 1 293 ? -0.588 -6.576 -20.330 1.00 87.81 293 TRP A CA 1
ATOM 2351 C C . TRP A 1 293 ? 0.750 -5.997 -19.851 1.00 87.81 293 TRP A C 1
ATOM 2353 O O . TRP A 1 293 ? 0.755 -5.000 -19.136 1.00 87.81 293 TRP A O 1
ATOM 2363 N N . GLY A 1 294 ? 1.872 -6.593 -20.257 1.00 91.62 294 GLY A N 1
ATOM 2364 C CA . GLY A 1 294 ? 3.215 -6.195 -19.852 1.00 91.62 294 GLY A CA 1
ATOM 2365 C C . GLY A 1 294 ? 3.546 -6.554 -18.406 1.00 91.62 294 GLY A C 1
ATOM 2366 O O . GLY A 1 294 ? 2.775 -7.216 -17.706 1.00 91.62 294 GLY A O 1
ATOM 2367 N N . LEU A 1 295 ? 4.706 -6.091 -17.939 1.00 92.88 295 LEU A N 1
ATOM 2368 C CA . LEU A 1 295 ? 5.171 -6.333 -16.568 1.00 92.88 295 LEU A CA 1
ATOM 2369 C C . LEU A 1 295 ? 4.333 -5.624 -15.489 1.00 92.88 295 LEU A C 1
ATOM 2371 O O . LEU A 1 295 ? 4.391 -6.014 -14.326 1.00 92.88 295 LEU A O 1
ATOM 2375 N N . ASP A 1 296 ? 3.474 -4.669 -15.853 1.00 88.38 296 ASP A N 1
ATOM 2376 C CA . ASP A 1 296 ? 2.586 -3.992 -14.900 1.00 88.38 296 ASP A CA 1
ATOM 2377 C C . ASP A 1 296 ? 1.593 -4.943 -14.213 1.00 88.38 296 ASP A C 1
ATOM 2379 O O . ASP A 1 296 ? 1.246 -4.738 -13.049 1.00 88.38 296 ASP A O 1
ATOM 2383 N N . ILE A 1 297 ? 1.159 -6.021 -14.882 1.00 89.06 297 ILE A N 1
ATOM 2384 C CA . ILE A 1 297 ? 0.261 -7.019 -14.269 1.00 89.06 297 ILE A CA 1
ATOM 2385 C C . ILE A 1 297 ? 0.965 -7.883 -13.210 1.00 89.06 297 ILE A C 1
ATOM 2387 O O . ILE A 1 297 ? 0.304 -8.593 -12.445 1.00 89.06 297 ILE A O 1
ATOM 2391 N N . VAL A 1 298 ? 2.299 -7.840 -13.181 1.00 90.00 298 VAL A N 1
ATOM 2392 C CA . VAL A 1 298 ? 3.150 -8.597 -12.260 1.00 90.00 298 VAL A CA 1
ATOM 2393 C C . VAL A 1 298 ? 3.343 -7.863 -10.934 1.00 90.00 298 VAL A C 1
ATOM 2395 O O . VAL A 1 298 ? 3.818 -8.465 -9.979 1.00 90.00 298 VAL A O 1
ATOM 2398 N N . LYS A 1 299 ? 2.907 -6.605 -10.820 1.00 91.56 299 LYS A N 1
ATOM 2399 C CA . LYS A 1 299 ? 2.926 -5.889 -9.544 1.00 91.56 299 LYS A CA 1
ATOM 2400 C C . LYS A 1 299 ? 2.054 -6.614 -8.506 1.00 91.56 299 LYS A C 1
ATOM 2402 O O . LYS A 1 299 ? 0.908 -6.976 -8.812 1.00 91.56 299 LYS A O 1
ATOM 2407 N N . PRO A 1 300 ? 2.552 -6.845 -7.280 1.00 86.75 300 PRO A N 1
ATOM 2408 C CA . PRO A 1 300 ? 1.727 -7.312 -6.185 1.00 86.75 300 PRO A CA 1
ATOM 2409 C C . PRO A 1 300 ? 0.638 -6.284 -5.901 1.00 86.75 300 PRO A C 1
ATOM 2411 O O . PRO A 1 300 ? 0.878 -5.094 -5.724 1.00 86.75 300 PRO A O 1
ATOM 2414 N N . TRP A 1 301 ? -0.604 -6.757 -5.887 1.00 72.56 301 TRP A N 1
ATOM 2415 C CA . TRP A 1 301 ? -1.744 -5.915 -5.564 1.00 72.56 301 TRP A CA 1
ATOM 2416 C C . TRP A 1 301 ? -1.820 -5.776 -4.051 1.00 72.56 301 TRP A C 1
ATOM 2418 O O . TRP A 1 301 ? -2.293 -6.677 -3.354 1.00 72.56 301 TRP A O 1
ATOM 2428 N N . PHE A 1 302 ? -1.336 -4.648 -3.539 1.00 67.31 302 PHE A N 1
ATOM 2429 C CA . PHE A 1 302 ? -1.419 -4.360 -2.117 1.00 67.31 302 PHE A CA 1
ATOM 2430 C C . PHE A 1 302 ? -2.838 -3.975 -1.743 1.00 67.31 302 PHE A C 1
ATOM 2432 O O . PHE A 1 302 ? -3.389 -2.955 -2.152 1.00 67.31 302 PHE A O 1
ATOM 2439 N N . VAL A 1 303 ? -3.436 -4.819 -0.920 1.00 44.91 303 VAL A N 1
ATOM 2440 C CA . VAL A 1 303 ? -4.771 -4.597 -0.384 1.00 44.91 303 VAL A CA 1
ATOM 2441 C C . VAL A 1 303 ? -4.701 -3.706 0.874 1.00 44.91 303 VAL A C 1
ATOM 2443 O O . VAL A 1 303 ? -5.694 -3.093 1.251 1.00 44.91 303 VAL A O 1
ATOM 2446 N N . ALA A 1 304 ? -3.532 -3.522 1.495 1.00 48.75 304 ALA A N 1
ATOM 2447 C CA . ALA A 1 304 ? -3.331 -2.622 2.633 1.00 48.75 304 ALA A CA 1
ATOM 2448 C C . ALA A 1 304 ? -1.906 -2.039 2.645 1.00 48.75 304 ALA A C 1
ATOM 2450 O O . ALA A 1 304 ? -0.956 -2.741 2.306 1.00 48.75 304 ALA A O 1
ATOM 2451 N N . HIS A 1 305 ? -1.769 -0.783 3.078 1.00 43.41 305 HIS A N 1
ATOM 2452 C CA . HIS A 1 305 ? -0.486 -0.187 3.456 1.00 43.41 305 HIS A CA 1
ATOM 2453 C C . HIS A 1 305 ? -0.408 -0.151 4.981 1.00 43.41 305 HIS A C 1
ATOM 2455 O O . HIS A 1 305 ? -1.402 0.174 5.635 1.00 43.41 305 HIS A O 1
ATOM 2461 N N . SER A 1 306 ? 0.749 -0.495 5.542 1.00 46.91 306 SER A N 1
ATOM 2462 C CA . SER A 1 306 ? 1.030 -0.288 6.962 1.00 46.91 306 SER A CA 1
ATOM 2463 C C . SER A 1 306 ? 2.006 0.875 7.125 1.00 46.91 306 SER A C 1
ATOM 2465 O O . SER A 1 306 ? 3.040 0.917 6.458 1.00 46.91 306 SER A O 1
ATOM 2467 N N . GLU A 1 307 ? 1.650 1.830 7.985 1.00 45.09 307 GLU A N 1
ATOM 2468 C CA . GLU A 1 307 ? 2.523 2.931 8.395 1.00 45.09 307 GLU A CA 1
ATOM 2469 C C . GLU A 1 307 ? 3.142 2.592 9.750 1.00 45.09 307 GLU A C 1
ATOM 2471 O O . GLU A 1 307 ? 2.424 2.278 10.705 1.00 45.09 307 GLU A O 1
ATOM 2476 N N . ILE A 1 308 ? 4.469 2.667 9.853 1.00 45.84 308 ILE A N 1
ATOM 2477 C CA . ILE A 1 308 ? 5.165 2.474 11.128 1.00 45.84 308 ILE A CA 1
ATOM 2478 C C . ILE A 1 308 ? 5.504 3.841 11.729 1.00 45.84 308 ILE A C 1
ATOM 2480 O O . ILE A 1 308 ? 6.371 4.562 11.233 1.00 45.84 308 ILE A O 1
ATOM 2484 N N . TRP A 1 309 ? 4.835 4.172 12.835 1.00 41.16 309 TRP A N 1
ATOM 2485 C CA . TRP A 1 309 ? 5.108 5.346 13.664 1.00 41.16 309 TRP A CA 1
ATOM 2486 C C . TRP A 1 309 ? 5.928 4.924 14.893 1.00 41.16 309 TRP A C 1
ATOM 2488 O O . TRP A 1 309 ? 5.359 4.505 15.899 1.00 41.16 309 TRP A O 1
ATOM 2498 N N . ASP A 1 310 ? 7.260 5.014 14.846 1.00 44.12 310 ASP A N 1
ATOM 2499 C CA . ASP A 1 310 ? 8.068 4.837 16.065 1.00 44.12 310 ASP A CA 1
ATOM 2500 C C . ASP A 1 310 ? 7.964 6.092 16.952 1.00 44.12 310 ASP A C 1
ATOM 2502 O O . ASP A 1 310 ? 8.252 7.211 16.508 1.00 44.12 310 ASP A O 1
ATOM 2506 N N . LYS A 1 311 ? 7.599 5.906 18.232 1.00 39.66 311 LYS A N 1
ATOM 2507 C CA . LYS A 1 311 ? 7.790 6.927 19.277 1.00 39.66 311 LYS A CA 1
ATOM 2508 C C . LYS A 1 311 ? 9.303 7.158 19.465 1.00 39.66 311 LYS A C 1
ATOM 2510 O O . LYS A 1 311 ? 10.042 6.177 19.499 1.00 39.66 311 LYS A O 1
ATOM 2515 N N . PRO A 1 312 ? 9.786 8.399 19.670 1.00 36.62 312 PRO A N 1
ATOM 2516 C CA . PRO A 1 312 ? 11.222 8.719 19.706 1.00 36.62 312 PRO A CA 1
ATOM 2517 C C . PRO A 1 312 ? 12.083 8.007 20.773 1.00 36.62 312 PRO A C 1
ATOM 2519 O O . PRO A 1 312 ? 13.299 8.147 20.726 1.00 36.62 312 PRO A O 1
ATOM 2522 N N . ASN A 1 313 ? 11.495 7.255 21.713 1.00 39.22 313 ASN A N 1
ATOM 2523 C CA . ASN A 1 313 ? 12.176 6.758 22.918 1.00 39.22 313 ASN A CA 1
ATOM 2524 C C . ASN A 1 313 ? 12.121 5.229 23.117 1.00 39.22 313 ASN A C 1
ATOM 2526 O O . ASN A 1 313 ? 12.349 4.768 24.232 1.00 39.22 313 ASN A O 1
ATOM 2530 N N . ALA A 1 314 ? 11.817 4.428 22.088 1.00 37.66 314 ALA A N 1
ATOM 2531 C CA . ALA A 1 314 ? 11.940 2.972 22.211 1.00 37.66 314 ALA A CA 1
ATOM 2532 C C . ALA A 1 314 ? 13.423 2.604 22.402 1.00 37.66 314 ALA A C 1
ATOM 2534 O O . ALA A 1 314 ? 14.268 2.864 21.541 1.00 37.66 314 ALA A O 1
ATOM 2535 N N . THR A 1 315 ? 13.755 2.066 23.571 1.00 34.91 315 THR A N 1
ATOM 2536 C CA . THR A 1 315 ? 15.127 1.684 23.919 1.00 34.91 315 THR A CA 1
ATOM 2537 C C . THR A 1 315 ? 15.542 0.445 23.129 1.00 34.91 315 THR A C 1
ATOM 2539 O O . THR A 1 315 ? 14.703 -0.313 22.652 1.00 34.91 315 THR A O 1
ATOM 2542 N N . ALA A 1 316 ? 16.849 0.202 22.986 1.00 36.09 316 ALA A N 1
ATOM 2543 C CA . ALA A 1 316 ? 17.433 -0.877 22.174 1.00 36.09 316 ALA A CA 1
ATOM 2544 C C . ALA A 1 316 ? 17.064 -2.329 22.593 1.00 36.09 316 ALA A C 1
ATOM 2546 O O . ALA A 1 316 ? 17.668 -3.279 22.096 1.00 36.09 316 ALA A O 1
ATOM 2547 N N . GLY A 1 317 ? 16.085 -2.516 23.482 1.00 36.72 317 GLY A N 1
ATOM 2548 C CA . GLY A 1 317 ? 15.475 -3.799 23.838 1.00 36.72 317 GLY A CA 1
ATOM 2549 C C . GLY A 1 317 ? 13.982 -3.908 23.505 1.00 36.72 317 GLY A C 1
ATOM 2550 O O . GLY A 1 317 ? 13.412 -4.987 23.676 1.00 36.72 317 GLY A O 1
ATOM 2551 N N . ASP A 1 318 ? 13.351 -2.839 23.012 1.00 33.59 318 ASP A N 1
ATOM 2552 C CA . ASP A 1 318 ? 11.925 -2.828 22.713 1.00 33.59 318 ASP A CA 1
ATOM 2553 C C . ASP A 1 318 ? 11.646 -3.519 21.378 1.00 33.59 318 ASP A C 1
ATOM 2555 O O . ASP A 1 318 ? 12.185 -3.211 20.315 1.00 33.59 318 ASP A O 1
ATOM 2559 N N . THR A 1 319 ? 10.817 -4.546 21.473 1.00 37.72 319 THR A N 1
ATOM 2560 C CA . THR A 1 319 ? 10.399 -5.421 20.389 1.00 37.72 319 THR A CA 1
ATOM 2561 C C . THR A 1 319 ? 9.860 -4.621 19.203 1.00 37.72 319 THR A C 1
ATOM 2563 O O . THR A 1 319 ? 8.843 -3.949 19.340 1.00 37.72 319 THR A O 1
ATOM 2566 N N . TYR A 1 320 ? 10.430 -4.801 18.007 1.00 39.81 320 TYR A N 1
ATOM 2567 C CA . TYR A 1 320 ? 9.724 -4.525 16.750 1.00 39.81 320 TYR A CA 1
ATOM 2568 C C . TYR A 1 320 ? 8.621 -5.580 16.550 1.00 39.81 320 TYR A C 1
ATOM 2570 O O . TYR A 1 320 ? 8.660 -6.396 15.632 1.00 39.81 320 TYR A O 1
ATOM 2578 N N . LEU A 1 321 ? 7.643 -5.629 17.457 1.00 34.44 321 LEU A N 1
ATOM 2579 C CA . LEU A 1 321 ? 6.334 -6.170 17.124 1.00 34.44 321 LEU A CA 1
ATOM 2580 C C . LEU A 1 321 ? 5.717 -5.115 16.217 1.00 34.44 321 LEU A C 1
ATOM 2582 O O . LEU A 1 321 ? 5.160 -4.128 16.689 1.00 34.44 321 LEU A O 1
ATOM 2586 N N . TYR A 1 322 ? 5.916 -5.286 14.910 1.00 40.50 322 TYR A N 1
ATOM 2587 C CA . TYR A 1 322 ? 5.221 -4.513 13.894 1.00 40.50 322 TYR A CA 1
ATOM 2588 C C . TYR A 1 322 ? 3.745 -4.458 14.299 1.00 40.50 322 TYR A C 1
ATOM 2590 O O . TYR A 1 322 ? 3.087 -5.498 14.374 1.00 40.50 322 TYR A O 1
ATOM 2598 N N . LYS A 1 323 ? 3.211 -3.269 14.604 1.00 37.66 323 LYS A N 1
ATOM 2599 C CA . LYS A 1 323 ? 1.763 -3.095 14.751 1.00 37.66 323 LYS A CA 1
ATOM 2600 C C . LYS A 1 323 ? 1.183 -3.146 13.338 1.00 37.66 323 LYS A C 1
ATOM 2602 O O . LYS A 1 323 ? 0.885 -2.121 12.737 1.00 37.66 323 LYS A O 1
ATOM 2607 N N . ILE A 1 324 ? 1.123 -4.350 12.767 1.00 41.34 324 ILE A N 1
ATOM 2608 C CA . ILE A 1 324 ? 0.533 -4.590 11.456 1.00 41.34 324 ILE A CA 1
ATOM 2609 C C . ILE A 1 324 ? -0.973 -4.424 11.648 1.00 41.34 324 ILE A C 1
ATOM 2611 O O . ILE A 1 324 ? -1.647 -5.311 12.167 1.00 41.34 324 ILE A O 1
ATOM 2615 N N . VAL A 1 325 ? -1.513 -3.271 11.261 1.00 39.56 325 VAL A N 1
ATOM 2616 C CA . VAL A 1 325 ? -2.963 -3.091 11.153 1.00 39.56 325 VAL A CA 1
ATOM 2617 C C . VAL A 1 325 ? -3.409 -3.832 9.888 1.00 39.56 325 VAL A C 1
ATOM 2619 O O . VAL A 1 325 ? -3.516 -3.256 8.806 1.00 39.56 325 VAL A O 1
ATOM 2622 N N . ILE A 1 326 ? -3.585 -5.152 9.998 1.00 37.75 326 ILE A N 1
ATOM 2623 C CA . ILE A 1 326 ? -4.109 -5.990 8.914 1.00 37.75 326 ILE A CA 1
ATOM 2624 C C . ILE A 1 326 ? -5.613 -5.720 8.813 1.00 37.75 326 ILE A C 1
ATOM 2626 O O . ILE A 1 326 ? -6.396 -6.208 9.621 1.00 37.75 326 ILE A O 1
ATOM 2630 N N . ASN A 1 327 ? -6.026 -4.944 7.809 1.00 36.66 327 ASN A N 1
ATOM 2631 C CA . ASN A 1 327 ? -7.436 -4.816 7.428 1.00 36.66 327 ASN A CA 1
ATOM 2632 C C . ASN A 1 327 ? -7.886 -6.104 6.708 1.00 36.66 327 ASN A C 1
ATOM 2634 O O . ASN A 1 327 ? -7.878 -6.165 5.477 1.00 36.66 327 ASN A O 1
ATOM 2638 N N . ALA A 1 328 ? -8.228 -7.144 7.473 1.00 33.25 328 ALA A N 1
ATOM 2639 C CA . ALA A 1 328 ? -8.593 -8.469 6.963 1.00 33.25 328 ALA A CA 1
ATOM 2640 C C . ALA A 1 328 ? -9.842 -8.462 6.050 1.00 33.25 328 ALA A C 1
ATOM 2642 O O . ALA A 1 328 ? -9.900 -9.223 5.084 1.00 33.25 328 ALA A O 1
ATOM 2643 N N . ASP A 1 329 ? -10.789 -7.543 6.255 1.00 39.00 329 ASP A N 1
ATOM 2644 C CA . ASP A 1 329 ? -12.065 -7.507 5.512 1.00 39.00 329 ASP A CA 1
ATOM 2645 C C . ASP A 1 329 ? -11.916 -7.120 4.032 1.00 39.00 329 ASP A C 1
ATOM 2647 O O . ASP A 1 329 ? -12.754 -7.422 3.179 1.00 39.00 329 ASP A O 1
ATOM 2651 N N . ARG A 1 330 ? -10.780 -6.518 3.678 1.00 40.94 330 ARG A N 1
ATOM 2652 C CA . ARG A 1 330 ? -10.474 -6.085 2.313 1.00 40.94 330 ARG A CA 1
ATOM 2653 C C . ARG A 1 330 ? -10.056 -7.262 1.401 1.00 40.94 330 ARG A C 1
ATOM 2655 O O . ARG A 1 330 ? -10.086 -7.123 0.179 1.00 40.94 330 ARG A O 1
ATOM 2662 N N . MET A 1 331 ? -9.730 -8.430 1.974 1.00 34.50 331 MET A N 1
ATOM 2663 C CA . MET A 1 331 ? -9.334 -9.647 1.242 1.00 34.50 331 MET A CA 1
ATOM 2664 C C . MET A 1 331 ? -10.512 -10.400 0.601 1.00 34.50 331 MET A C 1
ATOM 2666 O O . MET A 1 331 ? -10.327 -11.051 -0.426 1.00 34.50 331 MET A O 1
ATOM 2670 N N . ALA A 1 332 ? -11.732 -10.283 1.139 1.00 39.72 332 ALA A N 1
ATOM 2671 C CA . ALA A 1 332 ? -12.898 -11.000 0.609 1.00 39.72 332 ALA A CA 1
ATOM 2672 C C . ALA A 1 332 ? -13.538 -10.322 -0.627 1.00 39.72 332 ALA A C 1
ATOM 2674 O O . ALA A 1 332 ? -14.248 -10.972 -1.393 1.00 39.72 332 ALA A O 1
ATOM 2675 N N . GLY A 1 333 ? -13.284 -9.025 -0.857 1.00 43.69 333 GLY A N 1
ATOM 2676 C CA . GLY A 1 333 ? -13.985 -8.224 -1.876 1.00 43.69 333 GLY A CA 1
ATOM 2677 C C . GLY A 1 333 ? -13.348 -8.160 -3.275 1.00 43.69 333 GLY A C 1
ATOM 2678 O O . GLY A 1 333 ? -14.067 -7.966 -4.260 1.00 43.69 333 GLY A O 1
ATOM 2679 N N . ALA A 1 334 ? -12.027 -8.337 -3.395 1.00 41.97 334 ALA A N 1
ATOM 2680 C CA . ALA A 1 334 ? -11.277 -7.998 -4.617 1.00 41.97 334 ALA A CA 1
ATOM 2681 C C . ALA A 1 334 ? -11.350 -9.054 -5.743 1.00 41.97 334 ALA A C 1
ATOM 2683 O O . ALA A 1 334 ? -11.164 -8.721 -6.915 1.00 41.97 334 ALA A O 1
ATOM 2684 N N . ASN A 1 335 ? -11.668 -10.313 -5.422 1.00 42.34 335 ASN A N 1
ATOM 2685 C CA . ASN A 1 335 ? -11.694 -11.401 -6.412 1.00 42.34 335 ASN A CA 1
ATOM 2686 C C . ASN A 1 335 ? -12.919 -11.361 -7.346 1.00 42.34 335 ASN A C 1
ATOM 2688 O O . ASN A 1 335 ? -12.857 -11.909 -8.443 1.00 42.34 335 ASN A O 1
ATOM 2692 N N . ALA A 1 336 ? -14.007 -10.686 -6.957 1.00 42.22 336 ALA A N 1
ATOM 2693 C CA . ALA A 1 336 ? -15.206 -10.541 -7.794 1.00 42.22 336 ALA A CA 1
ATOM 2694 C C . ALA A 1 336 ? -15.244 -9.222 -8.597 1.00 42.22 336 ALA A C 1
ATOM 2696 O O . ALA A 1 336 ? -15.912 -9.151 -9.623 1.00 42.22 336 ALA A O 1
ATOM 2697 N N . GLU A 1 337 ? -14.531 -8.179 -8.151 1.00 43.44 337 GLU A N 1
ATOM 2698 C CA . GLU A 1 337 ? -14.524 -6.840 -8.774 1.00 43.44 337 GLU A CA 1
ATOM 2699 C C . GLU A 1 337 ? -13.710 -6.772 -10.081 1.00 43.44 337 GLU A C 1
ATOM 2701 O O . GLU A 1 337 ? -14.097 -6.073 -11.017 1.00 43.44 337 GLU A O 1
ATOM 2706 N N . ASN A 1 338 ? -12.603 -7.513 -10.181 1.00 43.75 338 ASN A N 1
ATOM 2707 C CA . ASN A 1 338 ? -11.589 -7.269 -11.218 1.00 43.75 338 ASN A CA 1
ATOM 2708 C C . ASN A 1 338 ? -11.654 -8.190 -12.442 1.00 43.75 338 ASN A C 1
ATOM 2710 O O . ASN A 1 338 ? -10.856 -8.028 -13.363 1.00 43.75 338 ASN A O 1
ATOM 2714 N N . ALA A 1 339 ? -12.608 -9.122 -12.498 1.00 44.78 339 ALA A N 1
ATOM 2715 C CA . ALA A 1 339 ? -12.789 -9.955 -13.686 1.00 44.78 339 ALA A CA 1
ATOM 2716 C C . ALA A 1 339 ? -13.441 -9.199 -14.863 1.00 44.78 339 ALA A C 1
ATOM 2718 O O . ALA A 1 339 ? -13.334 -9.673 -15.990 1.00 44.78 339 ALA A O 1
ATOM 2719 N N . TYR A 1 340 ? -14.083 -8.039 -14.634 1.00 39.94 340 TYR A N 1
ATOM 2720 C CA . TYR A 1 340 ? -14.901 -7.396 -15.674 1.00 39.94 340 TYR A CA 1
ATOM 2721 C C . TYR A 1 340 ? -14.579 -5.925 -16.014 1.00 39.94 340 TYR A C 1
ATOM 2723 O O . TYR A 1 340 ? -14.571 -5.616 -17.200 1.00 39.94 340 TYR A O 1
ATOM 2731 N N . PHE A 1 341 ? -14.263 -5.007 -15.082 1.00 44.94 341 PHE A N 1
ATOM 2732 C CA . PHE A 1 341 ? -14.095 -3.574 -15.439 1.00 44.94 341 PHE A CA 1
ATOM 2733 C C . PHE A 1 341 ? -13.076 -2.825 -14.556 1.00 44.94 341 PHE A C 1
ATOM 2735 O O . PHE A 1 341 ? -13.423 -2.117 -13.615 1.00 44.94 341 PHE A O 1
ATOM 2742 N N . GLY A 1 342 ? -11.787 -2.963 -14.867 1.00 39.81 342 GLY A N 1
ATOM 2743 C CA . GLY A 1 342 ? -10.676 -2.511 -14.021 1.00 39.81 342 GLY A CA 1
ATOM 2744 C C . GLY A 1 342 ? -10.330 -1.013 -13.999 1.00 39.81 342 GLY A C 1
ATOM 2745 O O . GLY A 1 342 ? -9.141 -0.722 -14.058 1.00 39.81 342 GLY A O 1
ATOM 2746 N N . ARG A 1 343 ? -11.281 -0.062 -13.894 1.00 42.72 343 ARG A N 1
ATOM 2747 C CA . ARG A 1 343 ? -11.002 1.340 -13.463 1.00 42.72 343 ARG A CA 1
ATOM 2748 C C . ARG A 1 343 ? -12.233 1.997 -12.798 1.00 42.72 343 ARG A C 1
ATOM 2750 O O . ARG A 1 343 ? -13.269 2.090 -13.453 1.00 42.72 343 ARG A O 1
ATOM 2757 N N . PRO A 1 344 ? -12.141 2.553 -11.568 1.00 42.72 344 PRO A N 1
ATOM 2758 C CA . PRO A 1 344 ? -13.284 3.190 -10.895 1.00 42.72 344 PRO A CA 1
ATOM 2759 C C . PRO A 1 344 ? -13.712 4.552 -11.475 1.00 42.72 344 PRO A C 1
ATOM 2761 O O . PRO A 1 344 ? -14.780 5.047 -11.124 1.00 42.72 344 PRO A O 1
ATOM 2764 N N . ASN A 1 345 ? -12.925 5.147 -12.377 1.00 45.94 345 ASN A N 1
ATOM 2765 C CA . ASN A 1 345 ? -13.235 6.422 -13.028 1.00 45.94 345 ASN A CA 1
ATOM 2766 C C . ASN A 1 345 ? -13.147 6.275 -14.549 1.00 45.94 345 ASN A C 1
ATOM 2768 O O . ASN A 1 345 ? -12.182 6.698 -15.183 1.00 45.94 345 ASN A O 1
ATOM 2772 N N . PHE A 1 346 ? -14.161 5.643 -15.136 1.00 51.41 346 PHE A N 1
ATOM 2773 C CA . PHE A 1 346 ? -14.384 5.715 -16.575 1.00 51.41 346 PHE A CA 1
ATOM 2774 C C . PHE A 1 346 ? -14.706 7.171 -16.950 1.00 51.41 346 PHE A C 1
ATOM 2776 O O . PHE A 1 346 ? -15.599 7.777 -16.351 1.00 51.41 346 PHE A O 1
ATOM 2783 N N . SER A 1 347 ? -13.969 7.752 -17.903 1.00 60.53 347 SER A N 1
ATOM 2784 C CA . SER A 1 347 ? -14.258 9.102 -18.399 1.00 60.53 347 SER A CA 1
ATOM 2785 C C . SER A 1 347 ? -15.663 9.142 -19.015 1.00 60.53 347 SER A C 1
ATOM 2787 O O . SER A 1 347 ? -16.168 8.124 -19.493 1.00 60.53 347 SER A O 1
ATOM 2789 N N . TYR A 1 348 ? -16.310 10.313 -19.027 1.00 54.09 348 TYR A N 1
ATOM 2790 C CA . TYR A 1 348 ? -17.628 10.482 -19.659 1.00 54.09 348 TYR A CA 1
ATOM 2791 C C . TYR A 1 348 ? -17.633 9.975 -21.113 1.00 54.09 348 TYR A C 1
ATOM 2793 O O . TYR A 1 348 ? -18.566 9.294 -21.527 1.00 54.09 348 TYR A O 1
ATOM 2801 N N . GLN A 1 349 ? -16.538 10.200 -21.848 1.00 56.81 349 GLN A N 1
ATOM 2802 C CA . GLN A 1 349 ? -16.343 9.662 -23.197 1.00 56.81 349 GLN A CA 1
ATOM 2803 C C . GLN A 1 349 ? -16.286 8.128 -23.229 1.00 56.81 349 GLN A C 1
ATOM 2805 O O . GLN A 1 349 ? -16.884 7.522 -24.112 1.00 56.81 349 GLN A O 1
ATOM 2810 N N . GLY A 1 350 ? -15.652 7.485 -22.246 1.00 65.50 350 GLY A N 1
ATOM 2811 C CA . GLY A 1 350 ? -15.653 6.027 -22.136 1.00 65.50 350 GLY A CA 1
ATOM 2812 C C . GLY A 1 350 ? -17.041 5.449 -21.828 1.00 65.50 350 GLY A C 1
ATOM 2813 O O . GLY A 1 350 ? -17.373 4.376 -22.315 1.00 65.50 350 GLY A O 1
ATOM 2814 N N . LEU A 1 351 ? -17.891 6.164 -21.079 1.00 63.94 351 LEU A N 1
ATOM 2815 C CA . LEU A 1 351 ? -19.276 5.734 -20.820 1.00 63.94 351 LEU A CA 1
ATOM 2816 C C . LEU A 1 351 ? -20.172 5.824 -22.058 1.00 63.94 351 LEU A C 1
ATOM 2818 O O . LEU A 1 351 ? -21.123 5.052 -22.175 1.00 63.94 351 LEU A O 1
ATOM 2822 N N . LEU A 1 352 ? -19.880 6.751 -22.974 1.00 67.31 352 LEU A N 1
ATOM 2823 C CA . LEU A 1 352 ? -20.587 6.868 -24.251 1.00 67.31 352 LEU A CA 1
ATOM 2824 C C . LEU A 1 352 ? -20.228 5.740 -25.227 1.00 67.31 352 LEU A C 1
ATOM 2826 O O . LEU A 1 352 ? -21.041 5.420 -26.089 1.00 67.31 352 LEU A O 1
ATOM 2830 N N . GLN A 1 353 ? -19.050 5.130 -25.069 1.00 79.56 353 GLN A N 1
ATOM 2831 C CA . GLN A 1 353 ? -18.594 4.002 -25.885 1.00 79.56 353 GLN A CA 1
ATOM 2832 C C . GLN A 1 353 ? -19.172 2.650 -25.434 1.00 79.56 353 GLN A C 1
ATOM 2834 O O . GLN A 1 353 ? -19.100 1.686 -26.190 1.00 79.56 353 GLN A O 1
ATOM 2839 N N . LEU A 1 354 ? -19.763 2.569 -24.236 1.00 77.44 354 LEU A N 1
ATOM 2840 C CA . LEU A 1 354 ? -20.415 1.353 -23.747 1.00 77.44 354 LEU A CA 1
ATOM 2841 C C . LEU A 1 354 ? -21.774 1.139 -24.429 1.00 77.44 354 LEU A C 1
ATOM 2843 O O . LEU A 1 354 ? -22.601 2.055 -24.533 1.00 77.44 354 LEU A O 1
ATOM 2847 N N . THR A 1 355 ? -22.053 -0.102 -24.816 1.00 89.19 355 THR A N 1
ATOM 2848 C CA . THR A 1 355 ? -23.382 -0.514 -25.282 1.00 89.19 355 THR A CA 1
ATOM 2849 C C . THR A 1 355 ? -24.433 -0.344 -24.166 1.00 89.19 355 THR A C 1
ATOM 2851 O O . THR A 1 355 ? -24.092 -0.283 -22.979 1.00 89.19 355 THR A O 1
ATOM 2854 N N . PRO A 1 356 ? -25.743 -0.241 -24.478 1.00 90.25 356 PRO A N 1
ATOM 2855 C CA . PRO A 1 356 ? -26.778 -0.123 -23.446 1.00 90.25 356 PRO A CA 1
ATOM 2856 C C . PRO A 1 356 ? -26.732 -1.219 -22.356 1.00 90.25 356 PRO A C 1
ATOM 2858 O O . PRO A 1 356 ? -26.793 -0.848 -21.182 1.00 90.25 356 PRO A O 1
ATOM 2861 N N . PRO A 1 357 ? -26.545 -2.522 -22.668 1.00 87.81 357 PRO A N 1
ATOM 2862 C CA . PRO A 1 357 ? -26.396 -3.558 -21.640 1.00 87.81 357 PRO A CA 1
ATOM 2863 C C . PRO A 1 357 ? -25.155 -3.365 -20.755 1.00 87.81 357 PRO A C 1
ATOM 2865 O O . PRO A 1 357 ? -25.238 -3.498 -19.534 1.00 87.81 357 PRO A O 1
ATOM 2868 N N . GLU A 1 358 ? -24.016 -2.979 -21.336 1.00 75.31 358 GLU A N 1
ATOM 2869 C CA . GLU A 1 358 ? -22.785 -2.702 -20.580 1.00 75.31 358 GLU A CA 1
ATOM 2870 C C . GLU A 1 358 ? -22.940 -1.499 -19.647 1.00 75.31 358 GLU A C 1
ATOM 2872 O O . GLU A 1 358 ? -22.408 -1.503 -18.540 1.00 75.31 358 GLU A O 1
ATOM 2877 N N . ARG A 1 359 ? -23.724 -0.487 -20.039 1.00 79.75 359 ARG A N 1
ATOM 2878 C CA . ARG A 1 359 ? -24.045 0.650 -19.164 1.00 79.75 359 ARG A CA 1
ATOM 2879 C C . ARG A 1 359 ? -24.882 0.241 -17.958 1.00 79.75 359 ARG A C 1
ATOM 2881 O O . ARG A 1 359 ? -24.637 0.754 -16.867 1.00 79.75 359 ARG A O 1
ATOM 2888 N N . VAL A 1 360 ? -25.828 -0.686 -18.125 1.00 80.31 360 VAL A N 1
ATOM 2889 C CA . VAL A 1 360 ? -26.607 -1.245 -17.005 1.00 80.31 360 VAL A CA 1
ATOM 2890 C C . VAL A 1 360 ? -25.690 -2.011 -16.051 1.00 80.31 360 VAL A C 1
ATOM 2892 O O . VAL A 1 360 ? -25.731 -1.770 -14.844 1.00 80.31 360 VAL A O 1
ATOM 2895 N N . LEU A 1 361 ? -24.807 -2.863 -16.583 1.00 71.00 361 LEU A N 1
ATOM 2896 C CA . LEU A 1 361 ? -23.826 -3.602 -15.781 1.00 71.00 361 LEU A CA 1
ATOM 2897 C C . LEU A 1 361 ? -22.853 -2.666 -15.054 1.00 71.00 361 LEU A C 1
ATOM 2899 O O . LEU A 1 361 ? -22.604 -2.844 -13.864 1.00 71.00 361 LEU A O 1
ATOM 2903 N N . TYR A 1 362 ? -22.359 -1.626 -15.726 1.00 76.38 362 TYR A N 1
ATOM 2904 C CA . TYR A 1 362 ? -21.501 -0.614 -15.116 1.00 76.38 362 TYR A CA 1
ATOM 2905 C C . TYR A 1 362 ? -22.225 0.170 -14.012 1.00 76.38 362 TYR A C 1
ATOM 2907 O O . TYR A 1 362 ? -21.666 0.395 -12.937 1.00 76.38 362 TYR A O 1
ATOM 2915 N N . ALA A 1 363 ? -23.481 0.570 -14.235 1.00 76.44 363 ALA A N 1
ATOM 2916 C CA . ALA A 1 363 ? -24.284 1.256 -13.226 1.00 76.44 363 ALA A CA 1
ATOM 2917 C C . ALA A 1 363 ? -24.516 0.371 -11.991 1.00 76.44 363 ALA A C 1
ATOM 2919 O O . ALA A 1 363 ? -24.389 0.852 -10.861 1.00 76.44 363 ALA A O 1
ATOM 2920 N N . GLN A 1 364 ? -24.786 -0.921 -12.202 1.00 80.56 364 GLN A N 1
ATOM 2921 C CA . GLN A 1 364 ? -24.922 -1.904 -11.131 1.00 80.56 364 GLN A CA 1
ATOM 2922 C C . GLN A 1 364 ? -23.598 -2.093 -10.374 1.00 80.56 364 GLN A C 1
ATOM 2924 O O . GLN A 1 364 ? -23.578 -1.953 -9.153 1.00 80.56 364 GLN A O 1
ATOM 2929 N N . ALA A 1 365 ? -22.476 -2.269 -11.077 1.00 72.25 365 ALA A N 1
ATOM 2930 C CA . ALA A 1 365 ? -21.150 -2.374 -10.465 1.00 72.25 365 ALA A CA 1
ATOM 2931 C C . ALA A 1 365 ? -20.787 -1.123 -9.646 1.00 72.25 365 ALA A C 1
ATOM 2933 O O . ALA A 1 365 ? -20.265 -1.221 -8.537 1.00 72.25 365 ALA A O 1
ATOM 2934 N N . LYS A 1 366 ? -21.127 0.074 -10.140 1.00 76.62 366 LYS A N 1
ATOM 2935 C CA . LYS A 1 366 ? -20.918 1.337 -9.418 1.00 76.62 366 LYS A CA 1
ATOM 2936 C C . LYS A 1 366 ? -21.804 1.451 -8.174 1.00 76.62 366 LYS A C 1
ATOM 2938 O O . LYS A 1 366 ? -21.359 1.985 -7.156 1.00 76.62 366 LYS A O 1
ATOM 2943 N N . LYS A 1 367 ? -23.045 0.957 -8.232 1.00 80.50 367 LYS A N 1
ATOM 2944 C CA . LYS A 1 367 ? -23.943 0.865 -7.070 1.00 80.50 367 LYS A CA 1
ATOM 2945 C C . LYS A 1 367 ? -23.379 -0.096 -6.021 1.00 80.50 367 LYS A C 1
ATOM 2947 O O . LYS A 1 367 ? -23.341 0.259 -4.843 1.00 80.50 367 LYS A O 1
ATOM 2952 N N . ASP A 1 368 ? -22.881 -1.252 -6.448 1.00 77.12 368 ASP A N 1
ATOM 2953 C CA . ASP A 1 368 ? -22.275 -2.250 -5.565 1.00 77.12 368 ASP A CA 1
ATOM 2954 C C . ASP A 1 368 ? -20.974 -1.739 -4.935 1.00 77.12 368 ASP A C 1
ATOM 2956 O O . ASP A 1 368 ? -20.775 -1.898 -3.730 1.00 77.12 368 ASP A O 1
ATOM 2960 N N . LEU A 1 369 ? -20.139 -1.024 -5.695 1.00 75.69 369 LEU A N 1
ATOM 2961 C CA . LEU A 1 369 ? -18.942 -0.361 -5.175 1.00 75.69 369 LEU A CA 1
ATOM 2962 C C . LEU A 1 369 ? -19.292 0.671 -4.098 1.00 75.69 369 LEU A C 1
ATOM 2964 O O . LEU A 1 369 ? -18.704 0.655 -3.019 1.00 75.69 369 LEU A O 1
ATOM 2968 N N . ARG A 1 370 ? -20.281 1.541 -4.352 1.00 78.06 370 ARG A N 1
ATOM 2969 C CA . ARG A 1 370 ? -20.760 2.515 -3.354 1.00 78.06 370 ARG A CA 1
ATOM 2970 C C . ARG A 1 370 ? -21.263 1.821 -2.091 1.00 78.06 370 ARG A C 1
ATOM 2972 O O . ARG A 1 370 ? -20.931 2.257 -0.993 1.00 78.06 370 ARG A O 1
ATOM 2979 N N . ARG A 1 371 ? -22.008 0.719 -2.233 1.00 81.69 371 ARG A N 1
ATOM 2980 C CA . ARG A 1 371 ? -22.486 -0.087 -1.099 1.00 81.69 371 ARG A CA 1
ATOM 2981 C C . ARG A 1 371 ? -21.325 -0.658 -0.280 1.00 81.69 371 ARG A C 1
ATOM 2983 O O . ARG A 1 371 ? -21.371 -0.611 0.944 1.00 81.69 371 ARG A O 1
ATOM 2990 N N . ARG A 1 372 ? -20.271 -1.163 -0.926 1.00 75.75 372 ARG A N 1
ATOM 2991 C CA . ARG A 1 372 ? -19.074 -1.685 -0.239 1.00 75.75 372 ARG A CA 1
ATOM 2992 C C . ARG A 1 372 ? -18.258 -0.584 0.429 1.00 75.75 372 ARG A C 1
ATOM 2994 O O . ARG A 1 372 ? -17.816 -0.754 1.557 1.00 75.75 372 ARG A O 1
ATOM 3001 N N . GLN A 1 373 ? -18.079 0.555 -0.237 1.00 80.12 373 GLN A N 1
ATOM 3002 C CA . GLN A 1 373 ? -17.412 1.722 0.345 1.00 80.12 373 GLN A CA 1
ATOM 3003 C C . GLN A 1 373 ? -18.156 2.227 1.585 1.00 80.12 373 GLN A C 1
ATOM 3005 O O . GLN A 1 373 ? -17.513 2.519 2.591 1.00 80.12 373 GLN A O 1
ATOM 3010 N N . ALA A 1 374 ? -19.492 2.257 1.536 1.00 81.06 374 ALA A N 1
ATOM 3011 C CA . ALA A 1 374 ? -20.335 2.549 2.688 1.00 81.06 374 ALA A CA 1
ATOM 3012 C C . ALA A 1 374 ? -20.095 1.546 3.827 1.00 81.06 374 ALA A C 1
ATOM 3014 O O . ALA A 1 374 ? -19.809 1.960 4.945 1.00 81.06 374 ALA A O 1
ATOM 3015 N N . LEU A 1 375 ? -20.129 0.236 3.551 1.00 84.44 375 LEU A N 1
ATOM 3016 C CA . LEU A 1 375 ? -19.850 -0.803 4.555 1.00 84.44 375 LEU A CA 1
ATOM 3017 C C . LEU A 1 375 ? -18.463 -0.641 5.196 1.00 84.44 375 LEU A C 1
ATOM 3019 O O . LEU A 1 375 ? -18.369 -0.558 6.417 1.00 84.44 375 LEU A O 1
ATOM 3023 N N . ASN A 1 376 ? -17.417 -0.466 4.387 1.00 80.12 376 ASN A N 1
ATOM 3024 C CA . ASN A 1 376 ? -16.056 -0.252 4.881 1.00 80.12 376 ASN A CA 1
ATOM 3025 C C . ASN A 1 376 ? -15.936 1.022 5.731 1.00 80.12 376 ASN A C 1
ATOM 3027 O O . ASN A 1 376 ? -15.213 1.035 6.726 1.00 80.12 376 ASN A O 1
ATOM 3031 N N . ARG A 1 377 ? -16.612 2.118 5.349 1.00 90.88 377 ARG A N 1
ATOM 3032 C CA . ARG A 1 377 ? -16.627 3.348 6.157 1.00 90.88 377 ARG A CA 1
ATOM 3033 C C . ARG A 1 377 ? -17.287 3.092 7.510 1.00 90.88 377 ARG A C 1
ATOM 3035 O O . ARG A 1 377 ? -16.709 3.444 8.532 1.00 90.88 377 ARG A O 1
ATOM 3042 N N . ARG A 1 378 ? -18.441 2.422 7.517 1.00 90.38 378 ARG A N 1
ATOM 3043 C CA . ARG A 1 378 ? -19.194 2.069 8.730 1.00 90.38 378 ARG A CA 1
ATOM 3044 C C . ARG A 1 378 ? -18.389 1.170 9.670 1.00 90.38 378 ARG A C 1
ATOM 3046 O O . ARG A 1 378 ? -18.441 1.354 10.882 1.00 90.38 378 ARG A O 1
ATOM 3053 N N . GLU A 1 379 ? -17.644 0.209 9.132 1.00 83.44 379 GLU A N 1
ATOM 3054 C CA . GLU A 1 379 ? -16.752 -0.663 9.908 1.00 83.44 379 GLU A CA 1
ATOM 3055 C C . GLU A 1 379 ? -15.575 0.111 10.499 1.00 83.44 379 GLU A C 1
ATOM 3057 O O . GLU A 1 379 ? -15.307 -0.010 11.693 1.00 83.44 379 GLU A O 1
ATOM 3062 N N . LYS A 1 380 ? -14.934 0.985 9.713 1.00 82.25 380 LYS A N 1
ATOM 3063 C CA . LYS A 1 380 ? -13.885 1.886 10.215 1.00 82.25 380 LYS A CA 1
ATOM 3064 C C . LYS A 1 380 ? -14.395 2.810 11.312 1.00 82.25 380 LYS A C 1
ATOM 3066 O O . LYS A 1 380 ? -13.709 2.986 12.316 1.00 82.25 380 LYS A O 1
ATOM 3071 N N . PHE A 1 381 ? -15.590 3.372 11.131 1.00 91.56 381 PHE A N 1
ATOM 3072 C CA . PHE A 1 381 ? -16.244 4.190 12.144 1.00 91.56 381 PHE A CA 1
ATOM 3073 C C . PHE A 1 381 ? -16.409 3.392 13.443 1.00 91.56 381 PHE A C 1
ATOM 3075 O O . PHE A 1 381 ? -15.929 3.826 14.484 1.00 91.56 381 PHE A O 1
ATOM 3082 N N . ARG A 1 382 ? -16.960 2.171 13.380 1.00 88.06 382 ARG A N 1
ATOM 3083 C CA . ARG A 1 382 ? -17.097 1.278 14.547 1.00 88.06 382 ARG A CA 1
ATOM 3084 C C . ARG A 1 382 ? -15.757 0.926 15.200 1.00 88.06 382 ARG A C 1
ATOM 3086 O O . ARG A 1 382 ? -15.674 0.931 16.423 1.00 88.06 382 ARG A O 1
ATOM 3093 N N . ALA A 1 383 ? -14.718 0.645 14.416 1.00 80.12 383 ALA A N 1
ATOM 3094 C CA . ALA A 1 383 ? -13.395 0.310 14.940 1.00 80.12 383 ALA A CA 1
ATOM 3095 C C . ALA A 1 383 ? -12.752 1.496 15.681 1.00 80.12 383 ALA A C 1
ATOM 3097 O O . ALA A 1 383 ? -12.270 1.324 16.799 1.00 80.12 383 ALA A O 1
ATOM 3098 N N . LYS A 1 384 ? -12.830 2.713 15.116 1.00 86.12 384 LYS A N 1
ATOM 3099 C CA . LYS A 1 384 ? -12.328 3.953 15.744 1.00 86.12 384 LYS A CA 1
ATOM 3100 C C . LYS A 1 384 ? -12.969 4.209 17.115 1.00 86.12 384 LYS A C 1
ATOM 3102 O O . LYS A 1 384 ? -12.344 4.806 17.986 1.00 86.12 384 LYS A O 1
ATOM 3107 N N . ARG A 1 385 ? -14.214 3.767 17.327 1.00 86.88 385 ARG A N 1
ATOM 3108 C CA . ARG A 1 385 ? -14.921 3.925 18.608 1.00 86.88 385 ARG A CA 1
ATOM 3109 C C . ARG A 1 385 ? -14.356 3.078 19.736 1.00 86.88 385 ARG A C 1
ATOM 3111 O O . ARG A 1 385 ? -14.524 3.469 20.879 1.00 86.88 385 ARG A O 1
ATOM 3118 N N . VAL A 1 386 ? -13.668 1.972 19.454 1.00 78.50 386 VAL A N 1
ATOM 3119 C CA . VAL A 1 386 ? -12.999 1.210 20.522 1.00 78.50 386 VAL A CA 1
ATOM 3120 C C . VAL A 1 386 ? -11.912 2.068 21.170 1.00 78.50 386 VAL A C 1
ATOM 3122 O O . VAL A 1 386 ? -11.871 2.175 22.392 1.00 78.50 386 VAL A O 1
ATOM 3125 N N . ASP A 1 387 ? -11.100 2.744 20.355 1.00 79.62 387 ASP A N 1
ATOM 3126 C CA . ASP A 1 387 ? -10.053 3.647 20.836 1.00 79.62 387 ASP A CA 1
ATOM 3127 C C . ASP A 1 387 ? -10.661 4.904 21.485 1.00 79.62 387 ASP A C 1
ATOM 3129 O O . ASP A 1 387 ? -10.282 5.285 22.592 1.00 79.62 387 ASP A O 1
ATOM 3133 N N . GLN A 1 388 ? -11.664 5.524 20.850 1.00 87.31 388 GLN A N 1
ATOM 3134 C CA . GLN A 1 388 ? -12.295 6.730 21.400 1.00 87.31 388 GLN A CA 1
ATOM 3135 C C . GLN A 1 388 ? -13.046 6.459 22.714 1.00 87.31 388 GLN A C 1
ATOM 3137 O O . GLN A 1 388 ? -12.976 7.271 23.634 1.00 87.31 388 GLN A O 1
ATOM 3142 N N . ALA A 1 389 ? -13.682 5.293 22.862 1.00 83.25 389 ALA A N 1
ATOM 3143 C CA . ALA A 1 389 ? -14.316 4.890 24.115 1.00 83.25 389 ALA A CA 1
ATOM 3144 C C . ALA A 1 389 ? -13.300 4.780 25.262 1.00 83.25 389 ALA A C 1
ATOM 3146 O O . ALA A 1 389 ? -13.630 5.132 26.391 1.00 83.25 389 ALA A O 1
ATOM 3147 N N . GLN A 1 390 ? -12.058 4.357 24.993 1.00 85.62 390 GLN A N 1
ATOM 3148 C CA . GLN A 1 390 ? -10.995 4.353 26.005 1.00 85.62 390 GLN A CA 1
ATOM 3149 C C . GLN A 1 390 ? -10.598 5.773 26.417 1.00 85.62 390 GLN A C 1
ATOM 3151 O O . GLN A 1 390 ? -10.380 6.019 27.602 1.00 85.62 390 GLN A O 1
ATOM 3156 N N . HIS A 1 391 ? -10.537 6.714 25.472 1.00 88.75 391 HIS A N 1
ATOM 3157 C CA . HIS A 1 391 ? -10.254 8.120 25.772 1.00 88.75 391 HIS A CA 1
ATOM 3158 C C . HIS A 1 391 ? -11.365 8.766 26.608 1.00 88.75 391 HIS A C 1
ATOM 3160 O O . HIS A 1 391 ? -11.068 9.384 27.632 1.00 88.75 391 HIS A O 1
ATOM 3166 N N . VAL A 1 392 ? -12.630 8.556 26.228 1.00 90.00 392 VAL A N 1
ATOM 3167 C CA . VAL A 1 392 ? -13.798 9.034 26.986 1.00 90.00 392 VAL A CA 1
ATOM 3168 C C . VAL A 1 392 ? -13.840 8.393 28.373 1.00 90.00 392 VAL A C 1
ATOM 3170 O O . VAL A 1 392 ? -14.045 9.097 29.358 1.00 90.00 392 VAL A O 1
ATOM 3173 N N . GLN A 1 393 ? -13.587 7.084 28.484 1.00 89.38 393 GLN A N 1
ATOM 3174 C CA . GLN A 1 393 ? -13.543 6.392 29.774 1.00 89.38 393 GLN A CA 1
ATOM 3175 C C . GLN A 1 393 ? -12.405 6.914 30.657 1.00 89.38 393 GLN A C 1
ATOM 3177 O O . GLN A 1 393 ? -12.632 7.206 31.823 1.00 89.38 393 GLN A O 1
ATOM 3182 N N . ALA A 1 394 ? -11.202 7.110 30.114 1.00 90.00 394 ALA A N 1
ATOM 3183 C CA . ALA A 1 394 ? -10.082 7.641 30.884 1.00 90.00 394 ALA A CA 1
ATOM 3184 C C . ALA A 1 394 ? -10.338 9.078 31.369 1.00 90.00 394 ALA A C 1
ATOM 3186 O O . ALA A 1 394 ? -9.954 9.428 32.486 1.00 90.00 394 ALA A O 1
ATOM 3187 N N . ALA A 1 395 ? -10.975 9.916 30.545 1.00 91.06 395 ALA A N 1
ATOM 3188 C CA . ALA A 1 395 ? -11.385 11.260 30.946 1.00 91.06 395 ALA A CA 1
ATOM 3189 C C . ALA A 1 395 ? -12.490 11.217 32.014 1.00 91.06 395 ALA A C 1
ATOM 3191 O O . ALA A 1 395 ? -12.414 11.938 33.010 1.00 91.06 395 ALA A O 1
ATOM 3192 N N . ARG A 1 396 ? -13.449 10.293 31.877 1.00 91.44 396 ARG A N 1
ATOM 3193 C CA . ARG A 1 396 ? -14.474 10.026 32.888 1.00 91.44 396 ARG A CA 1
ATOM 3194 C C . ARG A 1 396 ? -13.869 9.601 34.220 1.00 91.44 396 ARG A C 1
ATOM 3196 O O . ARG A 1 396 ? -14.290 10.117 35.245 1.00 91.44 396 ARG A O 1
ATOM 3203 N N . ASP A 1 397 ? -12.901 8.691 34.222 1.00 90.31 397 ASP A N 1
ATOM 3204 C CA . ASP A 1 397 ? -12.275 8.190 35.450 1.00 90.31 397 ASP A CA 1
ATOM 3205 C C . ASP A 1 397 ? -11.529 9.315 36.184 1.00 90.31 397 ASP A C 1
ATOM 3207 O O . ASP A 1 397 ? -11.620 9.430 37.407 1.00 90.31 397 ASP A O 1
ATOM 3211 N N . ARG A 1 398 ? -10.839 10.198 35.442 1.00 91.06 398 ARG A N 1
ATOM 3212 C CA . ARG A 1 398 ? -10.213 11.410 36.005 1.00 91.06 398 ARG A CA 1
ATOM 3213 C C . ARG A 1 398 ? -11.246 12.346 36.621 1.00 91.06 398 ARG A C 1
ATOM 3215 O O . ARG A 1 398 ? -11.025 12.871 37.712 1.00 91.06 398 ARG A O 1
ATOM 3222 N N . TRP A 1 399 ? -12.363 12.542 35.929 1.00 92.31 399 TRP A N 1
ATOM 3223 C CA . TRP A 1 399 ? -13.474 13.349 36.411 1.00 92.31 399 TRP A CA 1
ATOM 3224 C C . TRP A 1 399 ? -14.116 12.739 37.666 1.00 92.31 399 TRP A C 1
ATOM 3226 O O . TRP A 1 399 ? -14.161 13.404 38.694 1.00 92.31 399 TRP A O 1
ATOM 3236 N N . GLU A 1 400 ? -14.511 11.464 37.659 1.00 89.38 400 GLU A N 1
ATOM 3237 C CA . GLU A 1 400 ? -15.098 10.792 38.830 1.00 89.38 400 GLU A CA 1
ATOM 3238 C C . GLU A 1 400 ? -14.134 10.811 40.034 1.00 89.38 400 GLU A C 1
ATOM 3240 O O . GLU A 1 400 ? -14.561 11.064 41.162 1.00 89.38 400 GLU A O 1
ATOM 3245 N N . LEU A 1 401 ? -12.823 10.649 39.810 1.00 89.81 401 LEU A N 1
ATOM 3246 C CA . LEU A 1 401 ? -11.812 10.772 40.864 1.00 89.81 401 LEU A CA 1
ATOM 3247 C C . LEU A 1 401 ? -11.791 12.178 41.487 1.00 89.81 401 LEU A C 1
ATOM 3249 O O . LEU A 1 401 ? -11.726 12.285 42.715 1.00 89.81 401 LEU A O 1
ATOM 3253 N N . ALA A 1 402 ? -11.910 13.232 40.672 1.00 90.31 402 ALA A N 1
ATOM 3254 C CA . ALA A 1 402 ? -11.944 14.625 41.129 1.00 90.31 402 ALA A CA 1
ATOM 3255 C C . ALA A 1 402 ? -13.130 14.932 42.066 1.00 90.31 402 ALA A C 1
ATOM 3257 O O . ALA A 1 402 ? -13.031 15.811 42.927 1.00 90.31 402 ALA A O 1
ATOM 3258 N N . PHE A 1 403 ? -14.229 14.183 41.940 1.00 87.88 403 PHE A N 1
ATOM 3259 C CA . PHE A 1 403 ? -15.443 14.337 42.750 1.00 87.88 403 PHE A CA 1
ATOM 3260 C C . PHE A 1 403 ? -15.614 13.262 43.838 1.00 87.88 403 PHE A C 1
ATOM 3262 O O . PHE A 1 403 ? -16.506 13.371 44.673 1.00 87.88 403 PHE A O 1
ATOM 3269 N N . SER A 1 404 ? -14.734 12.258 43.891 1.00 89.06 404 SER A N 1
ATOM 3270 C CA . SER A 1 404 ? -14.840 11.130 44.832 1.00 89.06 404 SER A CA 1
ATOM 3271 C C . SER A 1 404 ? -14.515 11.460 46.298 1.00 89.06 404 SER A C 1
ATOM 3273 O O . SER A 1 404 ? -14.758 10.636 47.174 1.00 89.06 404 SER A O 1
ATOM 3275 N N . GLY A 1 405 ? -13.921 12.627 46.576 1.00 87.06 405 GLY A N 1
ATOM 3276 C CA . GLY A 1 405 ? -13.429 12.994 47.912 1.00 87.06 405 GLY A CA 1
ATOM 3277 C C . GLY A 1 405 ? -12.119 12.307 48.330 1.00 87.06 405 GLY A C 1
ATOM 3278 O O . GLY A 1 405 ? -11.634 12.553 49.429 1.00 87.06 405 GLY A O 1
ATOM 3279 N N . ASN A 1 406 ? -11.518 11.484 47.462 1.00 89.00 406 ASN A N 1
ATOM 3280 C CA . ASN A 1 406 ? -10.285 10.735 47.753 1.00 89.00 406 ASN A CA 1
ATOM 3281 C C . ASN A 1 406 ? -8.983 11.511 47.474 1.00 89.00 406 ASN A C 1
ATOM 3283 O O . ASN A 1 406 ? -7.892 10.984 47.692 1.00 89.00 406 ASN A O 1
ATOM 3287 N N . LEU A 1 407 ? -9.072 12.735 46.953 1.00 88.12 407 LEU A N 1
ATOM 3288 C CA . LEU A 1 407 ? -7.917 13.594 46.695 1.00 88.12 407 LEU A CA 1
ATOM 3289 C C . LEU A 1 407 ? -7.709 14.569 47.856 1.00 88.12 407 LEU A C 1
ATOM 3291 O O . LEU A 1 407 ? -8.670 15.013 48.483 1.00 88.12 407 LEU A O 1
ATOM 3295 N N . ALA A 1 408 ? -6.452 14.946 48.104 1.00 91.44 408 ALA A N 1
ATOM 3296 C CA . ALA A 1 408 ? -6.143 16.061 48.996 1.00 91.44 408 ALA A CA 1
ATOM 3297 C C . ALA A 1 408 ? -6.883 17.327 48.530 1.00 91.44 408 ALA A C 1
ATOM 3299 O O . ALA A 1 408 ? -7.014 17.551 47.328 1.00 91.44 408 ALA A O 1
ATOM 3300 N N . GLU A 1 409 ? -7.352 18.156 49.466 1.00 89.69 409 GLU A N 1
ATOM 3301 C CA . GLU A 1 409 ? -8.284 19.261 49.186 1.00 89.69 409 GLU A CA 1
ATOM 3302 C C . GLU A 1 409 ? -7.800 20.208 48.071 1.00 89.69 409 GLU A C 1
ATOM 3304 O O . GLU A 1 409 ? -8.574 20.603 47.199 1.00 89.69 409 GLU A O 1
ATOM 3309 N N . GLU A 1 410 ? -6.509 20.540 48.058 1.00 86.56 410 GLU A N 1
ATOM 3310 C CA . GLU A 1 410 ? -5.909 21.419 47.048 1.00 86.56 410 GLU A CA 1
ATOM 3311 C C . GLU A 1 410 ? -5.856 20.757 45.659 1.00 86.56 410 GLU A C 1
ATOM 3313 O O . GLU A 1 410 ? -6.246 21.359 44.657 1.00 86.56 410 GLU A O 1
ATOM 3318 N N . THR A 1 411 ? -5.481 19.475 45.602 1.00 87.44 411 THR A N 1
ATOM 3319 C CA . THR A 1 411 ? -5.499 18.672 44.370 1.00 87.44 411 THR A CA 1
ATOM 3320 C C . THR A 1 411 ? -6.923 18.460 43.858 1.00 87.44 411 THR A C 1
ATOM 3322 O O . THR A 1 411 ? -7.150 18.503 42.651 1.00 87.44 411 THR A O 1
ATOM 3325 N N . ALA A 1 412 ? -7.894 18.278 44.758 1.00 86.88 412 ALA A N 1
ATOM 3326 C CA . ALA A 1 412 ? -9.304 18.145 44.416 1.00 86.88 412 ALA A CA 1
ATOM 3327 C C . ALA A 1 412 ? -9.836 19.427 43.762 1.00 86.88 412 ALA A C 1
ATOM 3329 O O . ALA A 1 412 ? -10.454 19.347 42.705 1.00 86.88 412 ALA A O 1
ATOM 3330 N N . LYS A 1 413 ? -9.532 20.609 44.320 1.00 86.81 413 LYS A N 1
ATOM 3331 C CA . LYS A 1 413 ? -9.946 21.903 43.744 1.00 86.81 413 LYS A CA 1
ATOM 3332 C C . LYS A 1 413 ? -9.389 22.116 42.337 1.00 86.81 413 LYS A C 1
ATOM 3334 O O . LYS A 1 413 ? -10.129 22.529 41.449 1.00 86.81 413 LYS A O 1
ATOM 3339 N N . GLN A 1 414 ? -8.112 21.801 42.111 1.00 88.00 414 GLN A N 1
ATOM 3340 C CA . GLN A 1 414 ? -7.509 21.915 40.781 1.00 88.00 414 GLN A CA 1
ATOM 3341 C C . GLN A 1 414 ? -8.096 20.889 39.798 1.00 88.00 414 GLN A C 1
ATOM 3343 O O . GLN A 1 414 ? -8.440 21.231 38.666 1.00 88.00 414 GLN A O 1
ATOM 3348 N N . ALA A 1 415 ? -8.262 19.636 40.229 1.00 87.31 415 ALA A N 1
ATOM 3349 C CA . ALA A 1 415 ? -8.845 18.585 39.401 1.00 87.31 415 ALA A CA 1
ATOM 3350 C C . ALA A 1 415 ? -10.309 18.886 39.031 1.00 87.31 415 ALA A C 1
ATOM 3352 O O . ALA A 1 415 ? -10.702 18.661 37.891 1.00 87.31 415 ALA A O 1
ATOM 3353 N N . GLN A 1 416 ? -11.094 19.461 39.947 1.00 87.81 416 GLN A N 1
ATOM 3354 C CA . GLN A 1 416 ? -12.483 19.875 39.708 1.00 87.81 416 GLN A CA 1
ATOM 3355 C C . GLN A 1 416 ? -12.614 21.016 38.693 1.00 87.81 416 GLN A C 1
ATOM 3357 O O . GLN A 1 416 ? -13.681 21.173 38.110 1.00 87.81 416 GLN A O 1
ATOM 3362 N N . GLN A 1 417 ? -11.556 21.795 38.449 1.00 86.12 417 GLN A N 1
ATOM 3363 C CA . GLN A 1 417 ? -11.554 22.821 37.402 1.00 86.12 417 GLN A CA 1
ATOM 3364 C C . GLN A 1 417 ? -11.214 22.244 36.023 1.00 86.12 417 GLN A C 1
ATOM 3366 O O . GLN A 1 417 ? -11.817 22.636 35.030 1.00 86.12 417 GLN A O 1
ATOM 3371 N N . VAL A 1 418 ? -10.253 21.316 35.953 1.00 87.62 418 VAL A N 1
ATOM 3372 C CA . VAL A 1 418 ? -9.695 20.834 34.675 1.00 87.62 418 VAL A CA 1
ATOM 3373 C C . VAL A 1 418 ? -10.412 19.587 34.153 1.00 87.62 418 VAL A C 1
ATOM 3375 O O . VAL A 1 418 ? -10.667 19.476 32.956 1.00 87.62 418 VAL A O 1
ATOM 3378 N N . ALA A 1 419 ? -10.750 18.643 35.033 1.00 90.19 419 ALA A N 1
ATOM 3379 C CA . ALA A 1 419 ? -11.298 17.351 34.629 1.00 90.19 419 ALA A CA 1
ATOM 3380 C C . ALA A 1 419 ? -12.682 17.433 33.950 1.00 90.19 419 ALA A C 1
ATOM 3382 O O . ALA A 1 419 ? -12.890 16.680 32.999 1.00 90.19 419 ALA A O 1
ATOM 3383 N N . PRO A 1 420 ? -13.617 18.325 34.355 1.00 91.44 420 PRO A N 1
ATOM 3384 C CA . PRO A 1 420 ? -14.874 18.511 33.625 1.00 91.44 420 PRO A CA 1
ATOM 3385 C C . PRO A 1 420 ? -14.669 18.958 32.176 1.00 91.44 420 PRO A C 1
ATOM 3387 O O . PRO A 1 420 ? -15.326 18.434 31.282 1.00 91.44 420 PRO A O 1
ATOM 3390 N N . LEU A 1 421 ? -13.733 19.886 31.943 1.00 91.44 421 LEU A N 1
ATOM 3391 C CA . LEU A 1 421 ? -13.453 20.419 30.611 1.00 91.44 421 LEU A CA 1
ATOM 3392 C C . LEU A 1 421 ? -12.863 19.342 29.695 1.00 91.44 421 LEU A C 1
ATOM 3394 O O . LEU A 1 421 ? -13.410 19.098 28.626 1.00 91.44 421 LEU A O 1
ATOM 3398 N N . ASP A 1 422 ? -11.819 18.642 30.150 1.00 91.69 422 ASP A N 1
ATOM 3399 C CA . ASP A 1 422 ? -11.210 17.521 29.414 1.00 91.69 422 ASP A CA 1
ATOM 3400 C C . ASP A 1 422 ? -12.257 16.448 29.072 1.00 91.69 422 ASP A C 1
ATOM 3402 O O . ASP A 1 422 ? -12.340 15.966 27.943 1.00 91.69 422 ASP A O 1
ATOM 3406 N N . TYR A 1 423 ? -13.129 16.113 30.025 1.00 94.31 423 TYR A N 1
ATOM 3407 C CA . TYR A 1 423 ? -14.185 15.137 29.790 1.00 94.31 423 TYR A CA 1
ATOM 3408 C C . TYR A 1 423 ? -15.212 15.593 28.747 1.00 94.31 423 TYR A C 1
ATOM 3410 O O . TYR A 1 423 ? -15.561 14.818 27.850 1.00 94.31 423 TYR A O 1
ATOM 3418 N N . LEU A 1 424 ? -15.664 16.847 28.825 1.00 93.88 424 LEU A N 1
ATOM 3419 C CA . LEU A 1 424 ? -16.582 17.415 27.845 1.00 93.88 424 LEU A CA 1
ATOM 3420 C C . LEU A 1 424 ? -15.951 17.543 26.456 1.00 93.88 424 LEU A C 1
ATOM 3422 O O . LEU A 1 424 ? -16.627 17.256 25.473 1.00 93.88 424 LEU A O 1
ATOM 3426 N N . GLU A 1 425 ? -14.669 17.892 26.347 1.00 93.69 425 GLU A N 1
ATOM 3427 C CA . GLU A 1 425 ? -13.957 17.954 25.064 1.00 93.69 425 GLU A CA 1
ATOM 3428 C C . GLU A 1 425 ? -13.880 16.576 24.388 1.00 93.69 425 GLU A C 1
ATOM 3430 O O . GLU A 1 425 ? -14.145 16.457 23.188 1.00 93.69 425 GLU A O 1
ATOM 3435 N N . GLN A 1 426 ? -13.596 15.512 25.151 1.00 95.50 426 GLN A N 1
ATOM 3436 C CA . GLN A 1 426 ? -13.596 14.146 24.613 1.00 95.50 426 GLN A CA 1
ATOM 3437 C C . GLN A 1 426 ? -14.992 13.695 24.167 1.00 95.50 426 GLN A C 1
ATOM 3439 O O . GLN A 1 426 ? -15.125 13.029 23.135 1.00 95.50 426 GLN A O 1
ATOM 3444 N N . LEU A 1 427 ? -16.036 14.064 24.918 1.00 94.88 427 LEU A N 1
ATOM 3445 C CA . LEU A 1 427 ? -17.427 13.811 24.532 1.00 94.88 427 LEU A CA 1
ATOM 3446 C C . LEU A 1 427 ? -17.828 14.607 23.289 1.00 94.88 427 LEU A C 1
ATOM 3448 O O . LEU A 1 427 ? -18.525 14.073 22.429 1.00 94.88 427 LEU A O 1
ATOM 3452 N N . MET A 1 428 ? -17.376 15.855 23.174 1.00 95.06 428 MET A N 1
ATOM 3453 C CA . MET A 1 428 ? -17.656 16.727 22.036 1.00 95.06 428 MET A CA 1
ATOM 3454 C C . MET A 1 428 ? -17.036 16.169 20.757 1.00 95.06 428 MET A C 1
ATOM 3456 O O . MET A 1 428 ? -17.717 16.081 19.739 1.00 95.06 428 MET A O 1
ATOM 3460 N N . PHE A 1 429 ? -15.788 15.702 20.823 1.00 94.00 429 PHE A N 1
ATOM 3461 C CA . PHE A 1 429 ? -15.122 15.040 19.700 1.00 94.00 429 PHE A CA 1
ATOM 3462 C C . PHE A 1 429 ? -15.852 13.760 19.258 1.00 94.00 429 PHE A C 1
ATOM 3464 O O . PHE A 1 429 ? -16.042 13.506 18.069 1.00 94.00 429 PHE A O 1
ATOM 3471 N N . GLU A 1 430 ? -16.297 12.952 20.222 1.00 95.06 430 GLU A N 1
ATOM 3472 C CA . GLU A 1 430 ? -17.073 11.739 19.961 1.00 95.06 430 GLU A CA 1
ATOM 3473 C C . GLU A 1 430 ? -18.439 12.061 19.322 1.00 95.06 430 GLU A C 1
ATOM 3475 O O . GLU A 1 430 ? -18.831 11.398 18.358 1.00 95.06 430 GLU A O 1
ATOM 3480 N N . ALA A 1 431 ? -19.126 13.102 19.806 1.00 95.00 431 ALA A N 1
ATOM 3481 C CA . ALA A 1 431 ? -20.396 13.579 19.265 1.00 95.00 431 ALA A CA 1
ATOM 3482 C C . ALA A 1 431 ? -20.260 14.166 17.849 1.00 95.00 431 ALA A C 1
ATOM 3484 O O . ALA A 1 431 ? -21.129 13.902 17.014 1.00 95.00 431 ALA A O 1
ATOM 3485 N N . ASP A 1 432 ? -19.178 14.895 17.555 1.00 94.31 432 ASP A N 1
ATOM 3486 C CA . ASP A 1 432 ? -18.906 15.435 16.216 1.00 94.31 432 ASP A CA 1
ATOM 3487 C C . ASP A 1 432 ? -18.695 14.307 15.191 1.00 94.31 432 ASP A C 1
ATOM 3489 O O . ASP A 1 432 ? -19.407 14.202 14.192 1.00 94.31 432 ASP A O 1
ATOM 3493 N N . ASP A 1 433 ? -17.802 13.360 15.482 1.00 93.75 433 ASP A N 1
ATOM 3494 C CA . ASP A 1 433 ? -17.612 12.178 14.632 1.00 93.75 433 ASP A CA 1
ATOM 3495 C C . ASP A 1 433 ? -18.941 11.423 14.404 1.00 93.75 433 ASP A C 1
ATOM 3497 O O . ASP A 1 433 ? -19.220 10.925 13.306 1.00 93.75 433 ASP A O 1
ATOM 3501 N N . HIS A 1 434 ? -19.783 11.344 15.438 1.00 95.00 434 HIS A N 1
ATOM 3502 C CA . HIS A 1 434 ? -21.073 10.672 15.378 1.00 95.00 434 HIS A CA 1
ATOM 3503 C C . HIS A 1 434 ? -22.101 11.396 14.494 1.00 95.00 434 HIS A C 1
ATOM 3505 O O . HIS A 1 434 ? -22.793 10.734 13.704 1.00 95.00 434 HIS A O 1
ATOM 3511 N N . ILE A 1 435 ? -22.194 12.729 14.565 1.00 94.69 435 ILE A N 1
ATOM 3512 C CA . ILE A 1 435 ? -23.072 13.496 13.671 1.00 94.69 435 ILE A CA 1
ATOM 3513 C C . ILE A 1 435 ? -22.570 13.425 12.223 1.00 94.69 435 ILE A C 1
ATOM 3515 O O . ILE A 1 435 ? -23.385 13.251 11.313 1.00 94.69 435 ILE A O 1
ATOM 3519 N N . GLN A 1 436 ? -21.251 13.448 11.991 1.00 93.94 436 GLN A N 1
ATOM 3520 C CA . GLN A 1 436 ? -20.678 13.318 10.647 1.00 93.94 436 GLN A CA 1
ATOM 3521 C C . GLN A 1 436 ? -20.981 11.953 10.016 1.00 93.94 436 GLN A C 1
ATOM 3523 O O . GLN A 1 436 ? -21.416 11.891 8.861 1.00 93.94 436 GLN A O 1
ATOM 3528 N N . GLU A 1 437 ? -20.824 10.849 10.757 1.00 95.06 437 GLU A N 1
ATOM 3529 C CA . GLU A 1 437 ? -21.195 9.526 10.236 1.00 95.06 437 GLU A CA 1
ATOM 3530 C C . GLU A 1 437 ? -22.707 9.418 10.026 1.00 95.06 437 GLU A C 1
ATOM 3532 O O . GLU A 1 437 ? -23.149 8.849 9.026 1.00 95.06 437 GLU A O 1
ATOM 3537 N N . THR A 1 438 ? -23.514 10.018 10.905 1.00 94.81 438 THR A N 1
ATOM 3538 C CA . THR A 1 438 ? -24.969 10.068 10.725 1.00 94.81 438 THR A CA 1
ATOM 3539 C C . THR A 1 438 ? -25.332 10.795 9.436 1.00 94.81 438 THR A C 1
ATOM 3541 O O . THR A 1 438 ? -26.100 10.269 8.633 1.00 94.81 438 THR A O 1
ATOM 3544 N N . LEU A 1 439 ? -24.746 11.958 9.161 1.00 92.81 439 LEU A N 1
ATOM 3545 C CA . LEU A 1 439 ? -24.941 12.669 7.897 1.00 92.81 439 LEU A CA 1
ATOM 3546 C C . LEU A 1 439 ? -24.523 11.830 6.693 1.00 92.81 439 LEU A C 1
ATOM 3548 O O . LEU A 1 439 ? -25.268 11.743 5.714 1.00 92.81 439 LEU A O 1
ATOM 3552 N N . ALA A 1 440 ? -23.354 11.194 6.760 1.00 91.56 440 ALA A N 1
ATOM 3553 C CA . ALA A 1 440 ? -22.862 10.338 5.692 1.00 91.56 440 ALA A CA 1
ATOM 3554 C C . ALA A 1 440 ? -23.832 9.173 5.431 1.00 91.56 440 ALA A C 1
ATOM 3556 O O . ALA A 1 440 ? -24.231 8.955 4.287 1.00 91.56 440 ALA A O 1
ATOM 3557 N N . TYR A 1 441 ? -24.301 8.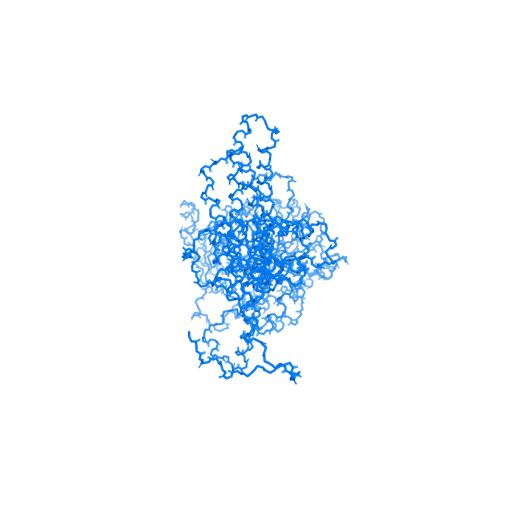505 6.487 1.00 93.88 441 TYR A N 1
ATOM 3558 C CA . TYR A 1 441 ? -25.328 7.464 6.433 1.00 93.88 441 TYR A CA 1
ATOM 3559 C C . TYR A 1 441 ? -26.642 7.968 5.819 1.00 93.88 441 TYR A C 1
ATOM 3561 O O . TYR A 1 441 ? -27.264 7.300 4.991 1.00 93.88 441 TYR A O 1
ATOM 3569 N N . ARG A 1 442 ? -27.071 9.178 6.181 1.00 92.62 442 ARG A N 1
ATOM 3570 C CA . ARG A 1 442 ? -28.309 9.781 5.679 1.00 92.62 442 ARG A CA 1
ATOM 3571 C C . ARG A 1 442 ? -28.245 10.120 4.188 1.00 92.62 442 ARG A C 1
ATOM 3573 O O . ARG A 1 442 ? -29.260 9.961 3.502 1.00 92.62 442 ARG A O 1
ATOM 3580 N N . ARG A 1 443 ? -27.076 10.534 3.686 1.00 89.69 443 ARG A N 1
ATOM 3581 C CA . ARG A 1 443 ? -26.819 10.810 2.257 1.00 89.69 443 ARG A CA 1
ATOM 3582 C C . ARG A 1 443 ? -26.703 9.543 1.411 1.00 89.69 443 ARG A C 1
ATOM 3584 O O . ARG A 1 443 ? -26.735 9.623 0.184 1.00 89.69 443 ARG A O 1
ATOM 3591 N N . GLU A 1 444 ? -26.554 8.375 2.031 1.00 88.69 444 GLU A N 1
ATOM 3592 C CA . GLU A 1 444 ? -26.376 7.134 1.290 1.00 88.69 444 GLU A CA 1
ATOM 3593 C C . GLU A 1 444 ? -27.678 6.629 0.663 1.00 88.69 444 GLU A C 1
ATOM 3595 O O . GLU A 1 444 ? -28.705 6.538 1.339 1.00 88.69 444 GLU A O 1
ATOM 3600 N N . PRO A 1 445 ? -27.632 6.195 -0.610 1.00 81.62 445 PRO A N 1
ATOM 3601 C CA . PRO A 1 445 ? -28.784 5.585 -1.265 1.00 81.62 445 PRO A CA 1
ATOM 3602 C C . PRO A 1 445 ? -29.083 4.177 -0.730 1.00 81.62 445 PRO A C 1
ATOM 3604 O O . PRO A 1 445 ? -30.200 3.691 -0.866 1.00 81.62 445 PRO A O 1
ATOM 3607 N N . THR A 1 446 ? -28.095 3.500 -0.137 1.00 82.38 446 THR A N 1
ATOM 3608 C CA . THR A 1 446 ? -28.229 2.144 0.413 1.00 82.38 446 THR A CA 1
ATOM 3609 C C . THR A 1 446 ? -28.073 2.171 1.928 1.00 82.38 446 THR A C 1
ATOM 3611 O O . THR A 1 446 ? -26.983 1.931 2.457 1.00 82.38 446 THR A O 1
ATOM 3614 N N . ARG A 1 447 ? -29.167 2.484 2.621 1.00 86.69 447 ARG A N 1
ATOM 3615 C CA . ARG A 1 447 ? -29.250 2.475 4.085 1.00 86.69 447 ARG A CA 1
ATOM 3616 C C . ARG A 1 447 ? -29.292 1.034 4.607 1.00 86.69 447 ARG A C 1
ATOM 3618 O O . ARG A 1 447 ? -29.800 0.142 3.937 1.00 86.69 447 ARG A O 1
ATOM 3625 N N . ASP A 1 448 ? -28.670 0.812 5.756 1.00 86.06 448 ASP A N 1
ATOM 3626 C CA . ASP A 1 448 ? -28.577 -0.483 6.435 1.00 86.06 448 ASP A CA 1
ATOM 3627 C C . ASP A 1 448 ? -29.140 -0.317 7.837 1.00 86.06 448 ASP A C 1
ATOM 3629 O O . ASP A 1 448 ? -28.574 0.424 8.647 1.00 86.06 448 ASP A O 1
ATOM 3633 N N . ASP A 1 449 ? -30.224 -1.028 8.120 1.00 86.88 449 ASP A N 1
ATOM 3634 C CA . ASP A 1 449 ? -30.938 -0.941 9.390 1.00 86.88 449 ASP A CA 1
ATOM 3635 C C . ASP A 1 449 ? -30.035 -1.299 10.573 1.00 86.88 449 ASP A C 1
ATOM 3637 O O . ASP A 1 449 ? -30.132 -0.682 11.633 1.00 86.88 449 ASP A O 1
ATOM 3641 N N . LYS A 1 450 ? -29.074 -2.218 10.386 1.00 86.56 450 LYS A N 1
ATOM 3642 C CA . LYS A 1 450 ? -28.102 -2.559 11.437 1.00 86.56 450 LYS A CA 1
ATOM 3643 C C . LYS A 1 450 ? -27.199 -1.380 11.776 1.00 86.56 450 LYS A C 1
ATOM 3645 O O . LYS A 1 450 ? -26.807 -1.208 12.930 1.00 86.56 450 LYS A O 1
ATOM 3650 N N . HIS A 1 451 ? -26.818 -0.586 10.779 1.00 92.44 451 HIS A N 1
ATOM 3651 C CA . HIS A 1 451 ? -26.005 0.599 11.007 1.00 92.44 451 HIS A CA 1
ATOM 3652 C C . HIS A 1 451 ? -26.824 1.755 11.584 1.00 92.44 451 HIS A C 1
ATOM 3654 O O . HIS A 1 451 ? -26.352 2.378 12.529 1.00 92.44 451 HIS A O 1
ATOM 3660 N N . ALA A 1 452 ? -28.059 1.975 11.120 1.00 90.62 452 ALA A N 1
ATOM 3661 C CA . ALA A 1 452 ? -28.982 2.909 11.775 1.00 90.62 452 ALA A CA 1
ATOM 3662 C C . ALA A 1 452 ? -29.168 2.574 13.259 1.00 90.62 452 ALA A C 1
ATOM 3664 O O . ALA A 1 452 ? -29.042 3.455 14.102 1.00 90.62 452 ALA A O 1
ATOM 3665 N N . TYR A 1 453 ? -29.400 1.301 13.581 1.00 86.81 453 TYR A N 1
ATOM 3666 C CA . TYR A 1 453 ? -29.545 0.842 14.959 1.00 86.81 453 TYR A CA 1
ATOM 3667 C C . TYR A 1 453 ? -28.295 1.117 15.798 1.00 86.81 453 TYR A C 1
ATOM 3669 O O . TYR A 1 453 ? -28.378 1.610 16.920 1.00 86.81 453 TYR A O 1
ATOM 3677 N N . PHE A 1 454 ? -27.117 0.829 15.239 1.00 90.56 454 PHE A N 1
ATOM 3678 C CA . PHE A 1 454 ? -25.849 1.138 15.889 1.00 90.56 454 PHE A CA 1
ATOM 3679 C C . PHE A 1 454 ? -25.702 2.640 16.174 1.00 90.56 454 PHE A C 1
ATOM 3681 O O . PHE A 1 454 ? -25.345 3.005 17.291 1.00 90.56 454 PHE A O 1
ATOM 3688 N N . LEU A 1 455 ? -26.008 3.499 15.196 1.00 93.69 455 LEU A N 1
ATOM 3689 C CA . LEU A 1 455 ? -25.948 4.951 15.362 1.00 93.69 455 LEU A CA 1
ATOM 3690 C C . LEU A 1 455 ? -26.954 5.444 16.410 1.00 93.69 455 LEU A C 1
ATOM 3692 O O . LEU A 1 455 ? -26.586 6.250 17.255 1.00 93.69 455 LEU A O 1
ATOM 3696 N N . LEU A 1 456 ? -28.182 4.921 16.421 1.00 89.12 456 LEU A N 1
ATOM 3697 C CA . LEU A 1 456 ? -29.183 5.240 17.446 1.00 89.12 456 LEU A CA 1
ATOM 3698 C C . LEU A 1 456 ? -28.696 4.868 18.850 1.00 89.12 456 LEU A C 1
ATOM 3700 O O . LEU A 1 456 ? -28.765 5.681 19.771 1.00 89.12 456 LEU A O 1
ATOM 3704 N N . ARG A 1 457 ? -28.146 3.660 19.010 1.00 87.00 457 ARG A N 1
ATOM 3705 C CA . ARG A 1 457 ? -27.610 3.197 20.294 1.00 87.00 457 ARG A CA 1
ATOM 3706 C C . ARG A 1 457 ? -26.422 4.038 20.753 1.00 87.00 457 ARG A C 1
ATOM 3708 O O . ARG A 1 457 ? -26.327 4.349 21.938 1.00 87.00 457 ARG A O 1
ATOM 3715 N N . LEU A 1 458 ? -25.537 4.412 19.828 1.00 91.81 458 LEU A N 1
ATOM 3716 C CA . LEU A 1 458 ? -24.415 5.298 20.122 1.00 91.81 458 LEU A CA 1
ATOM 3717 C C . LEU A 1 458 ? -24.913 6.679 20.559 1.00 91.81 458 LEU A C 1
ATOM 3719 O O . LEU A 1 458 ? -24.487 7.159 21.604 1.00 91.81 458 LEU A O 1
ATOM 3723 N N . ASN A 1 459 ? -25.870 7.272 19.839 1.00 93.56 459 ASN A N 1
ATOM 3724 C CA . ASN A 1 459 ? -26.465 8.553 20.215 1.00 93.56 459 ASN A CA 1
ATOM 3725 C C . ASN A 1 459 ? -27.023 8.519 21.643 1.00 93.56 459 ASN A C 1
ATOM 3727 O O . ASN A 1 459 ? -26.668 9.358 22.471 1.00 93.56 459 ASN A O 1
ATOM 3731 N N . ARG A 1 460 ? -27.834 7.499 21.950 1.00 85.62 460 ARG A N 1
ATOM 3732 C CA . ARG A 1 460 ? -28.415 7.288 23.282 1.00 85.62 460 ARG A CA 1
ATOM 3733 C C . ARG A 1 460 ? -27.338 7.134 24.352 1.00 85.62 460 ARG A C 1
ATOM 3735 O O . ARG A 1 460 ? -27.431 7.749 25.409 1.00 85.62 460 ARG A O 1
ATOM 3742 N N . HIS A 1 461 ? -26.293 6.357 24.073 1.00 88.25 461 HIS A N 1
ATOM 3743 C CA . HIS A 1 461 ? -25.176 6.173 24.995 1.00 88.25 461 HIS A CA 1
ATOM 3744 C C . HIS A 1 461 ? -24.482 7.500 25.329 1.00 88.25 461 HIS A C 1
ATOM 3746 O O . HIS A 1 461 ? -24.288 7.805 26.506 1.00 88.25 461 HIS A O 1
ATOM 3752 N N . LEU A 1 462 ? -24.174 8.316 24.315 1.00 91.25 462 LEU A N 1
ATOM 3753 C CA . LEU A 1 462 ? -23.544 9.625 24.503 1.00 91.25 462 LEU A CA 1
ATOM 3754 C C . LEU A 1 462 ? -24.440 10.587 25.286 1.00 91.25 462 LEU A C 1
ATOM 3756 O O . LEU A 1 462 ? -23.963 11.255 26.201 1.00 91.25 462 LEU A O 1
ATOM 3760 N N . ARG A 1 463 ? -25.749 10.602 25.001 1.00 89.12 463 ARG A N 1
ATOM 3761 C CA . ARG A 1 463 ? -26.728 11.378 25.781 1.00 89.12 463 ARG A CA 1
ATOM 3762 C C . ARG A 1 463 ? -26.781 10.925 27.236 1.00 89.12 463 ARG A C 1
ATOM 3764 O O . ARG A 1 463 ? -26.739 11.764 28.127 1.00 89.12 463 ARG A O 1
ATOM 3771 N N . GLY A 1 464 ? -26.829 9.618 27.490 1.00 84.69 464 GLY A N 1
ATOM 3772 C CA . GLY A 1 464 ? -26.846 9.067 28.846 1.00 84.69 464 GLY A CA 1
ATOM 3773 C C . GLY A 1 464 ? -25.588 9.427 29.639 1.00 84.69 464 GLY A C 1
ATOM 3774 O O . GLY A 1 464 ? -25.675 9.803 30.810 1.00 84.69 464 GLY A O 1
ATOM 3775 N N . ILE A 1 465 ? -24.422 9.381 28.987 1.00 88.12 465 ILE A N 1
ATOM 3776 C CA . ILE A 1 465 ? -23.166 9.844 29.578 1.00 88.12 465 ILE A CA 1
ATOM 3777 C C . ILE A 1 465 ? -23.237 11.340 29.918 1.00 88.12 465 ILE A C 1
ATOM 3779 O O . ILE A 1 465 ? -22.908 11.732 31.040 1.00 88.12 465 ILE A O 1
ATOM 3783 N N . PHE A 1 466 ? -23.691 12.162 28.974 1.00 91.88 466 PHE A N 1
ATOM 3784 C CA . PHE A 1 466 ? -23.791 13.608 29.145 1.00 91.88 466 PHE A CA 1
ATOM 3785 C C . PHE A 1 466 ? -24.790 14.003 30.249 1.00 91.88 466 PHE A C 1
ATOM 3787 O O . PHE A 1 466 ? -24.477 14.828 31.100 1.00 91.88 466 PHE A O 1
ATOM 3794 N N . LEU A 1 467 ? -25.946 13.339 30.335 1.00 85.12 467 LEU A N 1
ATOM 3795 C CA . LEU A 1 467 ? -26.921 13.550 31.411 1.00 85.12 467 LEU A CA 1
ATOM 3796 C C . LEU A 1 467 ? -26.351 13.201 32.791 1.00 85.12 467 LEU A C 1
ATOM 3798 O O . LEU A 1 467 ? -26.590 13.927 33.759 1.00 85.12 467 LEU A O 1
ATOM 3802 N N . LYS A 1 468 ? -25.580 12.107 32.894 1.00 85.75 468 LYS A N 1
ATOM 3803 C CA . LYS A 1 468 ? -24.895 11.747 34.144 1.00 85.75 468 LYS A CA 1
ATOM 3804 C C . LYS A 1 468 ? -23.914 12.844 34.559 1.00 85.75 468 LYS A C 1
ATOM 3806 O O . LYS A 1 468 ? -23.868 13.188 35.738 1.00 85.75 468 LYS A O 1
ATOM 3811 N N . TYR A 1 469 ? -23.169 13.396 33.602 1.00 91.50 469 TYR A N 1
ATOM 3812 C CA . TYR A 1 469 ? -22.286 14.534 33.839 1.00 91.50 469 TYR A CA 1
ATOM 3813 C C . TYR A 1 469 ? -23.058 15.742 34.388 1.00 91.50 469 TYR A C 1
ATOM 3815 O O . TYR A 1 469 ? -22.760 16.190 35.494 1.00 91.50 469 TYR A O 1
ATOM 3823 N N . THR A 1 470 ? -24.103 16.204 33.691 1.00 86.81 470 THR A N 1
ATOM 3824 C CA . THR A 1 470 ? -24.893 17.374 34.112 1.00 86.81 470 THR A CA 1
ATOM 3825 C C . THR A 1 470 ? -25.477 17.191 35.514 1.00 86.81 470 THR A C 1
ATOM 3827 O O . THR A 1 470 ? -25.447 18.116 36.324 1.00 86.81 470 THR A O 1
ATOM 3830 N N . LYS A 1 471 ? -25.962 15.985 35.838 1.00 85.75 471 LYS A N 1
ATOM 3831 C CA . LYS A 1 471 ? -26.508 15.670 37.163 1.00 85.75 471 LYS A CA 1
ATOM 3832 C C . LYS A 1 471 ? -25.462 15.818 38.272 1.00 85.75 471 LYS A C 1
ATOM 3834 O O . LYS A 1 471 ? -25.740 16.452 39.285 1.00 85.75 471 LYS A O 1
ATOM 3839 N N . VAL A 1 472 ? -24.264 15.268 38.076 1.00 86.06 472 VAL A N 1
ATOM 3840 C CA . VAL A 1 472 ? -23.170 15.369 39.057 1.00 86.06 472 VAL A CA 1
ATOM 3841 C C . VAL A 1 472 ? -22.739 16.829 39.232 1.00 86.06 472 VAL A C 1
ATOM 3843 O O . VAL A 1 472 ? -22.586 17.290 40.361 1.00 86.06 472 VAL A O 1
ATOM 3846 N N . MET A 1 473 ? -22.625 17.597 38.146 1.00 88.38 473 MET A N 1
ATOM 3847 C CA . MET A 1 473 ? -22.286 19.025 38.233 1.00 88.38 473 MET A CA 1
ATOM 3848 C C . MET A 1 473 ? -23.327 19.818 39.040 1.00 88.38 473 MET A C 1
ATOM 3850 O O . MET A 1 473 ? -22.963 20.631 39.895 1.00 88.38 473 MET A O 1
ATOM 3854 N N . GLN A 1 474 ? -24.618 19.522 38.844 1.00 86.56 474 GLN A N 1
ATOM 3855 C CA . GLN A 1 474 ? -25.715 20.109 39.620 1.00 86.56 474 GLN A CA 1
ATOM 3856 C C . GLN A 1 474 ? -25.663 19.722 41.106 1.00 86.56 474 GLN A C 1
ATOM 3858 O O . GLN A 1 474 ? -25.793 20.594 41.966 1.00 86.56 474 GLN A O 1
ATOM 3863 N N . GLU A 1 475 ? -25.446 18.441 41.424 1.00 87.69 475 GLU A N 1
ATOM 3864 C CA . GLU A 1 475 ? -25.355 17.935 42.804 1.00 87.69 475 GLU A CA 1
ATOM 3865 C C . GLU A 1 475 ? -24.202 18.591 43.578 1.00 87.69 475 GLU A C 1
ATOM 3867 O O . GLU A 1 475 ? -24.362 18.965 44.743 1.00 87.69 475 GLU A O 1
ATOM 3872 N N . HIS A 1 476 ? -23.064 18.809 42.915 1.00 85.69 476 HIS A N 1
ATOM 3873 C CA . HIS A 1 476 ? -21.894 19.456 43.508 1.00 85.69 476 HIS A CA 1
ATOM 3874 C C . HIS A 1 476 ? -21.919 20.990 43.435 1.00 85.69 476 HIS A C 1
ATOM 3876 O O . HIS A 1 476 ? -20.997 21.631 43.941 1.00 85.69 476 HIS A O 1
ATOM 3882 N N . LYS A 1 477 ? -22.963 21.594 42.847 1.00 88.38 477 LYS A N 1
ATOM 3883 C CA . LYS A 1 477 ? -23.095 23.051 42.646 1.00 88.38 477 LYS A CA 1
ATOM 3884 C C . LYS A 1 477 ? -21.873 23.677 41.961 1.00 88.38 477 LYS A C 1
ATOM 3886 O O . LYS A 1 477 ? -21.553 24.843 42.201 1.00 88.38 477 LYS A O 1
ATOM 3891 N N . VAL A 1 478 ? -21.182 22.908 41.123 1.00 80.38 478 VAL A N 1
ATOM 3892 C CA . VAL A 1 478 ? -20.071 23.418 40.325 1.00 80.38 478 VAL A CA 1
ATOM 3893 C C . VAL A 1 478 ? -20.688 24.001 39.070 1.00 80.38 478 VAL A C 1
ATOM 3895 O O . VAL A 1 478 ? -21.272 23.271 38.278 1.00 80.38 478 VAL A O 1
ATOM 3898 N N . ASN A 1 479 ? -20.594 25.320 38.919 1.00 72.94 479 ASN A N 1
ATOM 3899 C CA . ASN A 1 479 ? -21.061 26.021 37.730 1.00 72.94 479 ASN A CA 1
ATOM 3900 C C . ASN A 1 479 ? -19.852 26.660 37.031 1.00 72.94 479 ASN A C 1
ATOM 3902 O O . ASN A 1 479 ? -19.542 27.828 37.291 1.00 72.94 479 ASN A O 1
ATOM 3906 N N . PRO A 1 480 ? -19.078 25.891 36.246 1.00 67.88 480 PRO A N 1
ATOM 3907 C CA . PRO A 1 480 ? -17.976 26.453 35.499 1.00 67.88 480 PRO A CA 1
ATOM 3908 C C . PRO A 1 480 ? -18.578 27.184 34.303 1.00 67.88 480 PRO A C 1
ATOM 3910 O O . PRO A 1 480 ? -18.945 26.560 33.318 1.00 67.88 480 PRO A O 1
ATOM 3913 N N . SER A 1 481 ? -18.606 28.515 34.337 1.00 78.69 481 SER A N 1
ATOM 3914 C CA . SER A 1 481 ? -19.005 29.326 33.172 1.00 78.69 481 SER A CA 1
ATOM 3915 C C . SER A 1 481 ? -18.219 28.987 31.891 1.00 78.69 481 SER A C 1
ATOM 3917 O O . SER A 1 481 ? -18.635 29.325 30.788 1.00 78.69 481 SER A O 1
ATOM 3919 N N . ALA A 1 482 ? -17.072 28.312 32.030 1.00 81.75 482 ALA A N 1
ATOM 3920 C CA . ALA A 1 482 ? -16.261 27.799 30.935 1.00 81.75 482 ALA A CA 1
ATOM 3921 C C . ALA A 1 482 ? -16.863 26.576 30.209 1.00 81.75 482 ALA A C 1
ATOM 3923 O O . ALA A 1 482 ? -16.473 26.330 29.069 1.00 81.75 482 ALA A O 1
ATOM 3924 N N . THR A 1 483 ? -17.779 25.809 30.818 1.00 86.62 483 THR A N 1
ATOM 3925 C CA . THR A 1 483 ? -18.373 24.613 30.187 1.00 86.62 483 THR A CA 1
ATOM 3926 C C . THR A 1 483 ? -19.704 24.884 29.498 1.00 86.62 483 THR A C 1
ATOM 3928 O O . THR A 1 483 ? -20.057 24.134 28.591 1.00 86.62 483 THR A O 1
ATOM 3931 N N . ASP A 1 484 ? -20.393 25.979 29.835 1.00 88.31 484 ASP A N 1
ATOM 3932 C CA . ASP A 1 484 ? -21.730 26.319 29.322 1.00 88.31 484 ASP A CA 1
ATOM 3933 C C . ASP A 1 484 ? -21.832 26.247 27.787 1.00 88.31 484 ASP A C 1
ATOM 3935 O O . ASP A 1 484 ? -22.780 25.677 27.245 1.00 88.31 484 ASP A O 1
ATOM 3939 N N . SER A 1 485 ? -20.832 26.779 27.071 1.00 89.50 485 SER A N 1
ATOM 3940 C CA . SER A 1 485 ? -20.806 26.744 25.599 1.00 89.50 485 SER A CA 1
ATOM 3941 C C . SER A 1 485 ? -20.686 25.316 25.060 1.00 89.50 485 SER A C 1
ATOM 3943 O O . SER A 1 485 ? -21.405 24.945 24.138 1.00 89.50 485 SER A O 1
ATOM 3945 N N . ILE A 1 486 ? -19.812 24.499 25.654 1.00 90.94 486 ILE A N 1
ATOM 3946 C CA . ILE A 1 486 ? -19.573 23.117 25.213 1.00 90.94 486 ILE A CA 1
ATOM 3947 C C . ILE A 1 486 ? -20.795 22.245 25.520 1.00 90.94 486 ILE A C 1
ATOM 3949 O O . ILE A 1 486 ? -21.181 21.401 24.714 1.00 90.94 486 ILE A O 1
ATOM 3953 N N . GLU A 1 487 ? -21.441 22.464 26.666 1.00 90.81 487 GLU A N 1
ATOM 3954 C CA . GLU A 1 487 ? -22.673 21.774 27.052 1.00 90.81 487 GLU A CA 1
ATOM 3955 C C . GLU A 1 487 ? -23.838 22.100 26.105 1.00 90.81 487 GLU A C 1
ATOM 3957 O O . GLU A 1 487 ? -24.601 21.202 25.721 1.00 90.81 487 GLU A O 1
ATOM 3962 N N . ALA A 1 488 ? -23.958 23.364 25.686 1.00 89.00 488 ALA A N 1
ATOM 3963 C CA . ALA A 1 488 ? -24.936 23.784 24.687 1.00 89.00 488 ALA A CA 1
ATOM 3964 C C . ALA A 1 488 ? -24.672 23.123 23.322 1.00 89.00 488 ALA A C 1
ATOM 3966 O O . ALA A 1 488 ? -25.590 22.549 22.729 1.00 89.00 488 ALA A O 1
ATOM 3967 N N . ASP A 1 489 ? -23.420 23.123 22.860 1.00 89.50 489 ASP A N 1
ATOM 3968 C CA . ASP A 1 489 ? -23.027 22.514 21.585 1.00 89.50 489 ASP A CA 1
ATOM 3969 C C . ASP A 1 489 ? -23.241 20.995 21.579 1.00 89.50 489 ASP A C 1
ATOM 3971 O O . ASP A 1 489 ? -23.821 20.448 20.637 1.00 89.50 489 ASP A O 1
ATOM 3975 N N . LEU A 1 490 ? -22.869 20.305 22.661 1.00 92.12 490 LEU A N 1
ATOM 3976 C CA . LEU A 1 490 ? -23.137 18.876 22.850 1.00 92.12 490 LEU A CA 1
ATOM 3977 C C . LEU A 1 490 ? -24.632 18.562 22.814 1.00 92.12 490 LEU A C 1
ATOM 3979 O O . LEU A 1 490 ? -25.058 17.636 22.117 1.00 92.12 490 LEU A O 1
ATOM 3983 N N . THR A 1 491 ? -25.440 19.350 23.528 1.00 89.31 491 THR A N 1
ATOM 3984 C CA . THR A 1 491 ? -26.901 19.205 23.526 1.00 89.31 491 THR A CA 1
ATOM 3985 C C . THR A 1 491 ? -27.455 19.332 22.110 1.00 89.31 491 THR A C 1
ATOM 3987 O O . THR A 1 491 ? -28.273 18.503 21.693 1.00 89.31 491 THR A O 1
ATOM 3990 N N . ASN A 1 492 ? -26.987 20.327 21.354 1.00 87.50 492 ASN A N 1
ATOM 3991 C CA . ASN A 1 492 ? -27.409 20.566 19.979 1.00 87.50 492 ASN A CA 1
ATOM 3992 C C . ASN A 1 492 ? -26.988 19.421 19.050 1.00 87.50 492 ASN A C 1
ATOM 3994 O O . ASN A 1 492 ? -27.844 18.843 18.379 1.00 87.50 492 ASN A O 1
ATOM 3998 N N . MET A 1 493 ? -25.712 19.022 19.049 1.00 92.12 493 MET A N 1
ATOM 3999 C CA . MET A 1 493 ? -25.201 17.947 18.188 1.00 92.12 493 MET A CA 1
ATOM 4000 C C . MET A 1 493 ? -25.924 16.624 18.426 1.00 92.12 493 MET A C 1
ATOM 4002 O O . MET A 1 493 ? -26.383 15.978 17.477 1.00 92.12 493 MET A O 1
ATOM 4006 N N . LEU A 1 494 ? -26.070 16.220 19.690 1.00 92.75 494 LEU A N 1
ATOM 4007 C CA . LEU A 1 494 ? -26.737 14.966 20.031 1.00 92.75 494 LEU A CA 1
ATOM 4008 C C . LEU A 1 494 ? -28.219 15.002 19.654 1.00 92.75 494 LEU A C 1
ATOM 4010 O O . LEU A 1 494 ? -28.764 13.977 19.245 1.00 92.75 494 LEU A O 1
ATOM 4014 N N . SER A 1 495 ? -28.861 16.167 19.746 1.00 88.19 495 SER A N 1
ATOM 4015 C CA . SER A 1 495 ? -30.277 16.326 19.415 1.00 88.19 495 SER A CA 1
ATOM 4016 C C . SER A 1 495 ? -30.539 16.369 17.911 1.00 88.19 495 SER A C 1
ATOM 4018 O O . SER A 1 495 ? -31.419 15.657 17.426 1.00 88.19 495 SER A O 1
ATOM 4020 N N . VAL A 1 496 ? -29.721 17.097 17.147 1.00 88.00 496 VAL A N 1
ATOM 4021 C CA . VAL A 1 496 ? -29.751 17.060 15.675 1.00 88.00 496 VAL A CA 1
ATOM 4022 C C . VAL A 1 496 ? -29.503 15.639 15.176 1.00 88.00 496 VAL A C 1
ATOM 4024 O O . VAL A 1 496 ? -30.208 15.161 14.289 1.00 88.00 496 VAL A O 1
ATOM 4027 N N . THR A 1 497 ? -28.543 14.931 15.771 1.00 92.12 497 THR A N 1
ATOM 4028 C CA . THR A 1 497 ? -28.228 13.553 15.382 1.00 92.12 497 THR A CA 1
ATOM 4029 C C . THR A 1 497 ? -29.413 12.612 15.598 1.00 92.12 497 THR A C 1
ATOM 4031 O O . THR A 1 497 ? -29.752 11.849 14.691 1.00 92.12 497 THR A O 1
ATOM 4034 N N . ALA A 1 498 ? -30.104 12.710 16.739 1.00 89.38 498 ALA A N 1
ATOM 4035 C CA . ALA A 1 498 ? -31.336 11.960 16.976 1.00 89.38 498 ALA A CA 1
ATOM 4036 C C . ALA A 1 498 ? -32.393 12.276 15.900 1.00 89.38 498 ALA A C 1
ATOM 4038 O O . ALA A 1 498 ? -32.917 11.377 15.241 1.00 89.38 498 ALA A O 1
ATOM 4039 N N . LEU A 1 499 ? -32.655 13.556 15.633 1.00 87.00 499 LEU A N 1
ATOM 4040 C CA . LEU A 1 499 ? -33.650 13.975 14.640 1.00 87.00 499 LEU A CA 1
ATOM 4041 C C . LEU A 1 499 ? -33.314 13.493 13.217 1.00 87.00 499 LEU A C 1
ATOM 4043 O O . LEU A 1 499 ? -34.207 13.044 12.489 1.00 87.00 499 LEU A O 1
ATOM 4047 N N . LEU A 1 500 ? -32.033 13.514 12.834 1.00 89.06 500 LEU A N 1
ATOM 4048 C CA . LEU A 1 500 ? -31.543 12.965 11.566 1.00 89.06 500 LEU A CA 1
ATOM 4049 C C . LEU A 1 500 ? -31.803 11.458 11.467 1.00 89.06 500 LEU A C 1
ATOM 4051 O O . LEU A 1 500 ? -32.329 10.990 10.450 1.00 89.06 500 LEU A O 1
ATOM 4055 N N . LEU A 1 501 ? -31.467 10.694 12.511 1.00 89.12 501 LEU A N 1
ATOM 4056 C CA . LEU A 1 501 ? -31.668 9.241 12.543 1.00 89.12 501 LEU A CA 1
ATOM 4057 C C . LEU A 1 501 ? -33.152 8.864 12.440 1.00 89.12 501 LEU A C 1
ATOM 4059 O O . LEU A 1 501 ? -33.486 7.875 11.786 1.00 89.12 501 LEU A O 1
ATOM 4063 N N . HIS A 1 502 ? -34.042 9.705 12.969 1.00 85.19 502 HIS A N 1
ATOM 4064 C CA . HIS A 1 502 ? -35.493 9.516 12.923 1.00 85.19 502 HIS A CA 1
ATOM 4065 C C . HIS A 1 502 ? -36.198 10.152 11.713 1.00 85.19 502 HIS A C 1
ATOM 4067 O O . HIS A 1 502 ? -37.427 10.195 11.680 1.00 85.19 502 HIS A O 1
ATOM 4073 N N . ASN A 1 503 ? -35.461 10.607 10.691 1.00 84.88 503 ASN A N 1
ATOM 4074 C CA . ASN A 1 503 ? -36.022 11.256 9.494 1.00 84.88 503 ASN A CA 1
ATOM 4075 C C . ASN A 1 503 ? -36.870 12.512 9.789 1.00 84.88 503 ASN A C 1
ATOM 4077 O O . ASN A 1 503 ? -37.755 12.841 9.001 1.00 84.88 503 ASN A O 1
ATOM 4081 N N . ARG A 1 504 ? -36.645 13.206 10.908 1.00 81.31 504 ARG A N 1
ATOM 4082 C CA . ARG A 1 504 ? -37.411 14.418 11.253 1.00 81.31 504 ARG A CA 1
ATOM 4083 C C . ARG A 1 504 ? -36.848 15.682 10.613 1.00 81.31 504 ARG A C 1
ATOM 4085 O O . ARG A 1 504 ? -37.574 16.657 10.473 1.00 81.31 504 ARG A O 1
ATOM 4092 N N . ILE A 1 505 ? -35.585 15.637 10.194 1.00 82.75 505 ILE A N 1
ATOM 4093 C CA . ILE A 1 505 ? -34.888 16.728 9.512 1.00 82.75 505 ILE A CA 1
ATOM 4094 C C . ILE A 1 505 ? -34.249 16.191 8.221 1.00 82.75 505 ILE A C 1
ATOM 4096 O O . ILE A 1 505 ? -33.768 15.050 8.179 1.00 82.75 505 ILE A O 1
ATOM 4100 N N . ASP A 1 506 ? -34.274 17.000 7.157 1.00 80.19 506 ASP A N 1
ATOM 4101 C CA . ASP A 1 506 ? -33.650 16.678 5.871 1.00 80.19 506 ASP A CA 1
ATOM 4102 C C . ASP A 1 506 ? -32.134 16.949 5.887 1.00 80.19 506 ASP A C 1
ATOM 4104 O O . ASP A 1 506 ? -31.637 17.883 6.505 1.00 80.19 506 ASP A O 1
ATOM 4108 N N . VAL A 1 507 ? -31.392 16.124 5.157 1.00 76.06 507 VAL A N 1
ATOM 4109 C CA . VAL A 1 507 ? -29.925 16.115 5.054 1.00 76.06 507 VAL A CA 1
ATOM 4110 C C . VAL A 1 507 ? -29.387 17.265 4.198 1.00 76.06 507 VAL A C 1
ATOM 4112 O O . VAL A 1 507 ? -28.178 17.505 4.166 1.00 76.06 507 VAL A O 1
ATOM 4115 N N . SER A 1 508 ? -30.279 17.917 3.449 1.00 66.25 508 SER A N 1
ATOM 4116 C CA . SER A 1 508 ? -29.991 19.077 2.606 1.00 66.25 508 SER A CA 1
ATOM 4117 C C . SER A 1 508 ? -29.865 20.374 3.414 1.00 66.25 508 SER A C 1
ATOM 4119 O O . SER A 1 508 ? -29.259 21.328 2.927 1.00 66.25 508 SER A O 1
ATOM 4121 N N . ALA A 1 509 ? -30.376 20.399 4.649 1.00 59.66 509 ALA A N 1
ATOM 4122 C CA . ALA A 1 509 ? -30.190 21.515 5.556 1.00 59.66 509 ALA A CA 1
ATOM 4123 C C . ALA A 1 509 ? -28.720 21.582 5.994 1.00 59.66 509 ALA A C 1
ATOM 4125 O O . ALA A 1 509 ? -28.162 20.634 6.548 1.00 59.66 509 ALA A O 1
ATOM 4126 N N . ASP A 1 510 ? -28.087 22.720 5.731 1.00 67.88 510 ASP A N 1
ATOM 4127 C CA . ASP A 1 510 ? -26.862 23.114 6.411 1.00 67.88 510 ASP A CA 1
ATOM 4128 C C . ASP A 1 510 ? -27.158 23.084 7.917 1.00 67.88 510 ASP A C 1
ATOM 4130 O O . ASP A 1 510 ? -28.003 23.846 8.382 1.00 67.88 510 ASP A O 1
ATOM 4134 N N . ILE A 1 511 ? -26.546 22.159 8.667 1.00 66.31 511 ILE A N 1
ATOM 4135 C CA . ILE A 1 511 ? -26.845 21.974 10.100 1.00 66.31 511 ILE A CA 1
ATOM 4136 C C . ILE A 1 511 ? -26.624 23.277 10.871 1.00 66.31 511 ILE A C 1
ATOM 4138 O O . ILE A 1 511 ? -27.343 23.552 11.826 1.00 66.31 511 ILE A O 1
ATOM 4142 N N . THR A 1 512 ? -25.697 24.116 10.403 1.00 62.59 512 THR A N 1
ATOM 4143 C CA . THR A 1 512 ? -25.424 25.437 10.982 1.00 62.59 512 THR A CA 1
ATOM 4144 C C . THR A 1 512 ? -26.566 26.443 10.782 1.00 62.59 512 THR A C 1
ATOM 4146 O O . THR A 1 512 ? -26.568 27.497 11.408 1.00 62.59 512 THR A O 1
ATOM 4149 N N . LYS A 1 513 ? -27.552 26.124 9.933 1.00 61.69 513 LYS A N 1
ATOM 4150 C CA . LYS A 1 513 ? -28.721 26.955 9.599 1.00 61.69 513 LYS A CA 1
ATOM 4151 C C . LYS A 1 513 ? -30.046 26.367 10.082 1.00 61.69 513 LYS A C 1
ATOM 4153 O O . LYS A 1 513 ? -31.102 26.856 9.679 1.00 61.69 513 LYS A O 1
ATOM 4158 N N . LEU A 1 514 ? -30.023 25.314 10.900 1.00 67.56 514 LEU A N 1
ATOM 4159 C CA . LEU A 1 514 ? -31.233 24.831 11.560 1.00 67.56 514 LEU A CA 1
ATOM 4160 C C . LEU A 1 514 ? -31.659 25.859 12.616 1.00 67.56 514 LEU A C 1
ATOM 4162 O O . LEU A 1 514 ? -31.226 25.795 13.761 1.00 67.56 514 LEU A O 1
ATOM 4166 N N . ASP A 1 515 ? -32.507 26.806 12.209 1.00 63.34 515 ASP A N 1
ATOM 4167 C CA . ASP A 1 515 ? -33.167 27.781 13.087 1.00 63.34 515 ASP A CA 1
ATOM 4168 C C . ASP A 1 515 ? -34.290 27.092 13.878 1.00 63.34 515 ASP A C 1
ATOM 4170 O O . ASP A 1 515 ? -35.487 27.288 13.663 1.00 63.34 515 ASP A O 1
ATOM 4174 N N . MET A 1 516 ? -33.889 26.149 14.728 1.00 66.81 516 MET A N 1
ATOM 4175 C CA . MET A 1 516 ? -34.767 25.494 15.681 1.00 66.81 516 MET A CA 1
ATOM 4176 C C . MET A 1 516 ? -34.422 26.004 17.070 1.00 66.81 516 MET A C 1
ATOM 4178 O O . MET A 1 516 ? -33.264 25.971 17.476 1.00 66.81 516 MET A O 1
ATOM 4182 N N . ASP A 1 517 ? -35.447 26.421 17.812 1.00 75.56 517 ASP A N 1
ATOM 4183 C CA . ASP A 1 517 ? -35.327 26.717 19.237 1.00 75.56 517 ASP A CA 1
ATOM 4184 C C . ASP A 1 517 ? -34.626 25.536 19.952 1.00 75.56 517 ASP A C 1
ATOM 4186 O O . ASP A 1 517 ? -35.156 24.415 19.921 1.00 75.56 517 ASP A O 1
ATOM 4190 N N . PRO A 1 518 ? -33.457 25.751 20.593 1.00 72.50 518 PRO A N 1
ATOM 4191 C CA . PRO A 1 518 ? -32.706 24.703 21.282 1.00 72.50 518 PRO A CA 1
ATOM 4192 C C . PRO A 1 518 ? -33.542 23.938 22.311 1.00 72.50 518 PRO A C 1
ATOM 4194 O O . PRO A 1 518 ? -33.363 22.729 22.485 1.00 72.50 518 PRO A O 1
ATOM 4197 N N . ALA A 1 519 ? -34.502 24.608 22.963 1.00 70.56 519 ALA A N 1
ATOM 4198 C CA . ALA A 1 519 ? -35.403 23.960 23.909 1.00 70.56 519 ALA A CA 1
ATOM 4199 C C . ALA A 1 519 ? -36.294 22.934 23.200 1.00 70.56 519 ALA A C 1
ATOM 4201 O O . ALA A 1 519 ? -36.398 21.787 23.639 1.00 70.56 519 ALA A O 1
ATOM 4202 N N . ARG A 1 520 ? -36.888 23.315 22.065 1.00 71.56 520 ARG A N 1
ATOM 4203 C CA . ARG A 1 520 ? -37.705 22.425 21.235 1.00 71.56 520 ARG A CA 1
ATOM 4204 C C . ARG A 1 520 ? -36.887 21.271 20.654 1.00 71.56 520 ARG A C 1
ATOM 4206 O O . ARG A 1 520 ? -37.337 20.130 20.720 1.00 71.56 520 ARG A O 1
ATOM 4213 N N . LEU A 1 521 ? -35.691 21.554 20.139 1.00 74.19 521 LEU A N 1
ATOM 4214 C CA . LEU A 1 521 ? -34.772 20.554 19.589 1.00 74.19 521 LEU A CA 1
ATOM 4215 C C . LEU A 1 521 ? -34.429 19.482 20.635 1.00 74.19 521 LEU A C 1
ATOM 4217 O O . LEU A 1 521 ? -34.503 18.284 20.356 1.00 74.19 521 LEU A O 1
ATOM 4221 N N . LYS A 1 522 ? -34.106 19.919 21.857 1.00 72.56 522 LYS A N 1
ATOM 4222 C CA . LYS A 1 522 ? -33.808 19.029 22.978 1.00 72.56 522 LYS A CA 1
ATOM 4223 C C . LYS A 1 522 ? -35.004 18.145 23.327 1.00 72.56 522 LYS A C 1
ATOM 4225 O O . LYS A 1 522 ? -34.829 16.939 23.461 1.00 72.56 522 LYS A O 1
ATOM 4230 N N . ILE A 1 523 ? -36.207 18.720 23.414 1.00 70.56 523 ILE A N 1
ATOM 4231 C CA . ILE A 1 523 ? -37.441 17.981 23.725 1.00 70.56 523 ILE A CA 1
ATOM 4232 C C . ILE A 1 523 ? -37.711 16.905 22.676 1.00 70.56 523 ILE A C 1
ATOM 4234 O O . ILE A 1 523 ? -37.930 15.750 23.030 1.00 70.56 523 ILE A O 1
ATOM 4238 N N . GLU A 1 524 ? -37.682 17.268 21.393 1.00 70.31 524 GLU A N 1
ATOM 4239 C CA . GLU A 1 524 ? -37.950 16.315 20.316 1.00 70.31 524 GLU A CA 1
ATOM 4240 C C . GLU A 1 524 ? -36.890 15.198 20.289 1.00 70.31 524 GLU A C 1
ATOM 4242 O O . GLU A 1 524 ? -37.225 14.037 20.067 1.00 70.31 524 GLU A O 1
ATOM 4247 N N . ALA A 1 525 ? -35.626 15.500 20.590 1.00 68.44 525 ALA A N 1
ATOM 4248 C CA . ALA A 1 525 ? -34.571 14.493 20.651 1.00 68.44 525 ALA A CA 1
ATOM 4249 C C . ALA A 1 525 ? -34.607 13.598 21.903 1.00 68.44 525 ALA A C 1
ATOM 4251 O O . ALA A 1 525 ? -34.351 12.396 21.791 1.00 68.44 525 ALA A O 1
ATOM 4252 N N . ASP A 1 526 ? -34.926 14.155 23.076 1.00 67.62 526 ASP A N 1
ATOM 4253 C CA . ASP A 1 526 ? -35.145 13.395 24.317 1.00 67.62 526 ASP A CA 1
ATOM 4254 C C . ASP A 1 526 ? -36.299 12.410 24.126 1.00 67.62 526 ASP A C 1
ATOM 4256 O O . ASP A 1 526 ? -36.183 11.233 24.464 1.00 67.62 526 ASP A O 1
ATOM 4260 N N . MET A 1 527 ? -37.378 12.872 23.487 1.00 65.31 527 MET A N 1
ATOM 4261 C CA . MET A 1 527 ? -38.492 12.021 23.092 1.00 65.31 527 MET A CA 1
ATOM 4262 C C . MET A 1 527 ? -38.032 10.886 22.173 1.00 65.31 527 MET A C 1
ATOM 4264 O O . MET A 1 527 ? -38.413 9.749 22.378 1.00 65.31 527 MET A O 1
ATOM 4268 N N . LEU A 1 528 ? -37.198 11.137 21.170 1.00 66.00 528 LEU A N 1
ATOM 4269 C CA . LEU A 1 528 ? -36.815 10.097 20.209 1.00 66.00 528 LEU A CA 1
ATOM 4270 C C . LEU A 1 528 ? -35.814 9.062 20.757 1.00 66.00 528 LEU A C 1
ATOM 4272 O O . LEU A 1 528 ? -35.860 7.894 20.369 1.00 66.00 528 LEU A O 1
ATOM 4276 N N . SER A 1 529 ? -34.939 9.470 21.677 1.00 60.28 529 SER A N 1
ATOM 4277 C CA . SER A 1 529 ? -33.844 8.629 22.191 1.00 60.28 529 SER A CA 1
ATOM 4278 C C . SER A 1 529 ? -34.319 7.461 23.060 1.00 60.28 529 SER A C 1
ATOM 4280 O O . SER A 1 529 ? -33.638 6.439 23.144 1.00 60.28 529 SER A O 1
ATOM 4282 N N . ALA A 1 530 ? -35.505 7.576 23.654 1.00 56.81 530 ALA A N 1
ATOM 4283 C CA . ALA A 1 530 ? -36.014 6.603 24.612 1.00 56.81 530 ALA A CA 1
ATOM 4284 C C . ALA A 1 530 ? -36.615 5.318 23.997 1.00 56.81 530 ALA A C 1
ATOM 4286 O O . ALA A 1 530 ? -37.032 4.433 24.735 1.00 56.81 530 ALA A O 1
ATOM 4287 N N . PHE A 1 531 ? -36.648 5.173 22.662 1.00 56.84 531 PHE A N 1
ATOM 4288 C CA . PHE A 1 531 ? -37.621 4.280 22.001 1.00 56.84 531 PHE A CA 1
ATOM 4289 C C . PHE A 1 531 ? -37.079 3.140 21.126 1.00 56.84 531 PHE A C 1
ATOM 4291 O O . PHE A 1 531 ? -37.875 2.515 20.428 1.00 56.84 531 PHE A O 1
ATOM 4298 N N . TYR A 1 532 ? -35.777 2.821 21.114 1.00 53.09 532 TYR A N 1
ATOM 4299 C CA . TYR A 1 532 ? -35.258 1.875 20.102 1.00 53.09 532 TYR A CA 1
ATOM 4300 C C . TYR A 1 532 ? -34.495 0.629 20.566 1.00 53.09 532 TYR A C 1
ATOM 4302 O O . TYR A 1 532 ? -33.997 -0.083 19.700 1.00 53.09 532 TYR A O 1
ATOM 4310 N N . ASP A 1 533 ? -34.467 0.272 21.855 1.00 53.16 533 ASP A N 1
ATOM 4311 C CA . ASP A 1 533 ? -33.969 -1.058 22.259 1.00 53.16 533 ASP A CA 1
ATOM 4312 C C . ASP A 1 533 ? -34.902 -1.754 23.268 1.00 53.16 533 ASP A C 1
ATOM 4314 O O . ASP A 1 533 ? -34.772 -1.515 24.469 1.00 53.16 533 ASP A O 1
ATOM 4318 N N . PRO A 1 534 ? -35.801 -2.657 22.821 1.00 49.25 534 PRO A N 1
ATOM 4319 C CA . PRO A 1 534 ? -36.681 -3.418 23.714 1.00 49.25 534 PRO A CA 1
ATOM 4320 C C . PRO A 1 534 ? -35.920 -4.403 24.624 1.00 49.25 534 PRO A C 1
ATOM 4322 O O . PRO A 1 534 ? -36.526 -5.072 25.461 1.00 49.25 534 PRO A O 1
ATOM 4325 N N . LYS A 1 535 ? -34.594 -4.539 24.461 1.00 48.03 535 LYS A N 1
ATOM 4326 C CA . LYS A 1 535 ? -33.727 -5.359 25.317 1.00 48.03 535 LYS A CA 1
ATOM 4327 C C . LYS A 1 535 ? -32.980 -4.547 26.378 1.00 48.03 535 LYS A C 1
ATOM 4329 O O . LYS A 1 535 ? -32.320 -5.158 27.215 1.00 48.03 535 LYS A O 1
ATOM 4334 N N . ASP A 1 536 ? -33.092 -3.217 26.390 1.00 55.19 536 ASP A N 1
ATOM 4335 C CA . ASP A 1 536 ? -32.376 -2.339 27.328 1.00 55.19 536 ASP A CA 1
ATOM 4336 C C . ASP A 1 536 ? -33.328 -1.656 28.332 1.00 55.19 536 ASP A C 1
ATOM 4338 O O . ASP A 1 536 ? -33.415 -0.429 28.427 1.00 55.19 536 ASP A O 1
ATOM 4342 N N . ARG A 1 537 ? -34.055 -2.485 29.101 1.00 52.91 537 ARG A N 1
ATOM 4343 C CA . ARG A 1 537 ? -35.110 -2.070 30.054 1.00 52.91 537 ARG A CA 1
ATOM 4344 C C . ARG A 1 537 ? -34.651 -1.077 31.135 1.00 52.91 537 ARG A C 1
ATOM 4346 O O . ARG A 1 537 ? -35.454 -0.316 31.662 1.00 52.91 537 ARG A O 1
ATOM 4353 N N . LYS A 1 538 ? -33.362 -1.073 31.503 1.00 48.84 538 LYS A N 1
ATOM 4354 C CA . LYS A 1 538 ? -32.847 -0.237 32.610 1.00 48.84 538 LYS A CA 1
ATOM 4355 C C . LYS A 1 538 ? -32.656 1.230 32.228 1.00 48.84 538 LYS A C 1
ATOM 4357 O O . LYS A 1 538 ? -32.853 2.099 33.072 1.00 48.84 538 LYS A O 1
ATOM 4362 N N . LEU A 1 539 ? -32.266 1.515 30.985 1.00 46.78 539 LEU A N 1
ATOM 4363 C CA . LEU A 1 539 ? -32.181 2.893 30.485 1.00 46.78 539 LEU A CA 1
ATOM 4364 C C . LEU A 1 539 ? -33.574 3.469 30.181 1.00 46.78 539 LEU A C 1
ATOM 4366 O O . LEU A 1 539 ? -33.785 4.671 30.320 1.00 46.78 539 LEU A O 1
ATOM 4370 N N . GLU A 1 540 ? -34.526 2.595 29.850 1.00 59.25 540 GLU A N 1
ATOM 4371 C CA . GLU A 1 540 ? -35.928 2.921 29.582 1.00 59.25 540 GLU A CA 1
ATOM 4372 C C . GLU A 1 540 ? -36.583 3.671 30.751 1.00 59.25 540 GLU A C 1
ATOM 4374 O O . GLU A 1 540 ? -37.231 4.686 30.536 1.00 59.25 540 GLU A O 1
ATOM 4379 N N . GLN A 1 541 ? -36.352 3.264 32.002 1.00 63.91 541 GLN A N 1
ATOM 4380 C CA . GLN A 1 541 ? -37.051 3.848 33.156 1.00 63.91 541 GLN A CA 1
ATOM 4381 C C . GLN A 1 541 ? -36.690 5.310 33.438 1.00 63.91 541 GLN A C 1
ATOM 4383 O O . GLN A 1 541 ? -37.569 6.116 33.749 1.00 63.91 541 GLN A O 1
ATOM 4388 N N . ALA A 1 542 ? -35.408 5.675 33.345 1.00 61.06 542 ALA A N 1
ATOM 4389 C CA . ALA A 1 542 ? -34.968 7.048 33.594 1.00 61.06 542 ALA A CA 1
ATOM 4390 C C . ALA A 1 542 ? -35.471 8.005 32.502 1.00 61.06 542 ALA A C 1
ATOM 4392 O O . ALA A 1 542 ? -35.882 9.128 32.797 1.00 61.06 542 ALA A O 1
ATOM 4393 N N . GLU A 1 543 ? -35.480 7.543 31.253 1.00 60.78 543 GLU A N 1
ATOM 4394 C CA . GLU A 1 543 ? -35.959 8.317 30.111 1.00 60.78 543 GLU A CA 1
ATOM 4395 C C . GLU A 1 543 ? -37.491 8.400 30.087 1.00 60.78 543 GLU A C 1
ATOM 4397 O O . GLU A 1 543 ? -38.031 9.494 29.925 1.00 60.78 543 GLU A O 1
ATOM 4402 N N . ILE A 1 544 ? -38.197 7.293 30.361 1.00 69.50 544 ILE A N 1
ATOM 4403 C CA . ILE A 1 544 ? -39.648 7.279 30.593 1.00 69.50 544 ILE A CA 1
ATOM 4404 C C . ILE A 1 544 ? -39.980 8.287 31.691 1.00 69.50 544 ILE A C 1
ATOM 4406 O O . ILE A 1 544 ? -40.793 9.178 31.468 1.00 69.50 544 ILE A O 1
ATOM 4410 N N . LYS A 1 545 ? -39.302 8.234 32.844 1.00 73.88 545 LYS A N 1
ATOM 4411 C CA . LYS A 1 545 ? -39.517 9.192 33.935 1.00 73.88 545 LYS A CA 1
ATOM 4412 C C . LYS A 1 545 ? -39.340 10.642 33.473 1.00 73.88 545 LYS A C 1
ATOM 4414 O O . LYS A 1 545 ? -40.210 11.460 33.762 1.00 73.88 545 LYS A O 1
ATOM 4419 N N . GLY A 1 546 ? -38.281 10.947 32.721 1.00 68.12 546 GLY A N 1
ATOM 4420 C CA . GLY A 1 546 ? -38.046 12.285 32.173 1.00 68.12 546 GLY A CA 1
ATOM 4421 C C . GLY A 1 546 ? -39.157 12.749 31.225 1.00 68.12 546 GLY A C 1
ATOM 4422 O O . GLY A 1 546 ? -39.663 13.863 31.354 1.00 68.12 546 GLY A O 1
ATOM 4423 N N . VAL A 1 547 ? -39.617 11.888 30.313 1.00 70.75 547 VAL A N 1
ATOM 4424 C CA . VAL A 1 547 ? -40.729 12.220 29.407 1.00 70.75 547 VAL A CA 1
ATOM 4425 C C . VAL A 1 547 ? -42.048 12.376 30.174 1.00 70.75 547 VAL A C 1
ATOM 4427 O O . VAL A 1 547 ? -42.853 13.248 29.842 1.00 70.75 547 VAL A O 1
ATOM 4430 N N . LEU A 1 548 ? -42.280 11.594 31.230 1.00 76.25 548 LEU A N 1
ATOM 4431 C CA . LEU A 1 548 ? -43.468 11.740 32.077 1.00 76.25 548 LEU A CA 1
ATOM 4432 C C . LEU A 1 548 ? -43.436 13.041 32.885 1.00 76.25 548 LEU A C 1
ATOM 4434 O O . LEU A 1 548 ? -44.466 13.704 32.992 1.00 76.25 548 LEU A O 1
ATOM 4438 N N . GLU A 1 549 ? -42.274 13.451 33.394 1.00 80.38 549 GLU A N 1
ATOM 4439 C CA . GLU A 1 549 ? -42.083 14.767 34.017 1.00 80.38 549 GLU A CA 1
ATOM 4440 C C . GLU A 1 549 ? -42.366 15.895 33.015 1.00 80.38 549 GLU A C 1
ATOM 4442 O O . GLU A 1 549 ? -43.051 16.861 33.350 1.00 80.38 549 GLU A O 1
ATOM 4447 N N . LEU A 1 550 ? -41.943 15.748 31.755 1.00 74.94 550 LEU A N 1
ATOM 4448 C CA . LEU A 1 550 ? -42.289 16.696 30.692 1.00 74.94 550 LEU A CA 1
ATOM 4449 C C . LEU A 1 550 ? -43.793 16.739 30.405 1.00 74.94 550 LEU A C 1
ATOM 4451 O O . LEU A 1 550 ? -44.333 17.826 30.187 1.00 74.94 550 LEU A O 1
ATOM 4455 N N . CYS A 1 551 ? -44.479 15.595 30.414 1.00 79.88 551 CYS A N 1
ATOM 4456 C CA . CYS A 1 551 ? -45.934 15.551 30.273 1.00 79.88 551 CYS A CA 1
ATOM 4457 C C . CYS A 1 551 ? -46.610 16.278 31.440 1.00 79.88 551 CYS A C 1
ATOM 4459 O O . CYS A 1 551 ? -47.487 17.107 31.217 1.00 79.88 551 CYS A O 1
ATOM 4461 N N . GLU A 1 552 ? -46.160 16.033 32.670 1.00 82.75 552 GLU A N 1
ATOM 4462 C CA . GLU A 1 552 ? -46.677 16.679 33.877 1.00 82.75 552 GLU A CA 1
ATOM 4463 C C . GLU A 1 552 ? -46.478 18.204 33.840 1.00 82.75 552 GLU A C 1
ATOM 4465 O O . GLU A 1 552 ? -47.417 18.959 34.099 1.00 82.75 552 GLU A O 1
ATOM 4470 N N . VAL A 1 553 ? -45.285 18.669 33.457 1.00 80.38 553 VAL A N 1
ATOM 4471 C CA . VAL A 1 553 ? -44.983 20.098 33.278 1.00 80.38 553 VAL A CA 1
ATOM 4472 C C . VAL A 1 553 ? -45.850 20.709 32.179 1.00 80.38 553 VAL A C 1
ATOM 4474 O O . VAL A 1 553 ? -46.404 21.787 32.380 1.00 80.38 553 VAL A O 1
ATOM 4477 N N . SER A 1 554 ? -46.020 20.023 31.046 1.00 80.19 554 SER A N 1
ATOM 4478 C CA . SER A 1 554 ? -46.837 20.514 29.923 1.00 80.19 554 SER A CA 1
ATOM 4479 C C . SER A 1 554 ? -48.313 20.621 30.305 1.00 80.19 554 SER A C 1
ATOM 4481 O O . SER A 1 554 ? -48.961 21.619 29.996 1.00 80.19 554 SER A O 1
ATOM 4483 N N . ILE A 1 555 ? -48.826 19.630 31.039 1.00 83.62 555 ILE A N 1
ATOM 4484 C CA . ILE A 1 555 ? -50.194 19.610 31.561 1.00 83.62 555 ILE A CA 1
ATOM 4485 C C . ILE A 1 555 ? -50.407 20.758 32.553 1.00 83.62 555 ILE A C 1
ATOM 4487 O O . ILE A 1 555 ? -51.353 21.533 32.406 1.00 83.62 555 ILE A O 1
ATOM 4491 N N . LYS A 1 556 ? -49.517 20.908 33.544 1.00 83.81 556 LYS A N 1
ATOM 4492 C CA . LYS A 1 556 ? -49.609 21.982 34.549 1.00 83.81 556 LYS A CA 1
ATOM 4493 C C . LYS A 1 556 ? -49.454 23.367 33.920 1.00 83.81 556 LYS A C 1
ATOM 4495 O O . LYS A 1 556 ? -50.155 24.296 34.311 1.00 83.81 556 LYS A O 1
ATOM 4500 N N . GLY A 1 557 ? -48.568 23.485 32.934 1.00 84.56 557 GLY A N 1
ATOM 4501 C CA . GLY A 1 557 ? -48.304 24.707 32.180 1.00 84.56 557 GLY A CA 1
ATOM 4502 C C . GLY A 1 557 ? -49.331 25.023 31.092 1.00 84.56 557 GLY A C 1
ATOM 4503 O O . GLY A 1 557 ? -49.235 26.087 30.489 1.00 84.56 557 GLY A O 1
ATOM 4504 N N . LYS A 1 558 ? -50.313 24.140 30.849 1.00 87.06 558 LYS A N 1
ATOM 4505 C CA . LYS A 1 558 ? -51.326 24.282 29.789 1.00 87.06 558 LYS A CA 1
ATOM 4506 C C . LYS A 1 558 ? -50.736 24.418 28.375 1.00 87.06 558 LYS A C 1
ATOM 4508 O O . LYS A 1 558 ? -51.287 25.107 27.519 1.00 87.06 558 LYS A O 1
ATOM 4513 N N . ASP A 1 559 ? -49.615 23.750 28.111 1.00 84.62 559 ASP A N 1
ATOM 4514 C CA . ASP A 1 559 ? -48.981 23.726 26.789 1.00 84.62 559 ASP A CA 1
ATOM 4515 C C . ASP A 1 559 ? -49.648 22.662 25.904 1.00 84.62 559 ASP A C 1
ATOM 4517 O O . ASP A 1 559 ? -49.223 21.506 25.815 1.00 84.62 559 ASP A O 1
ATOM 4521 N N . TRP A 1 560 ? -50.761 23.044 25.279 1.00 83.69 560 TRP A N 1
ATOM 4522 C CA . TRP A 1 560 ? -51.630 22.130 24.532 1.00 83.69 560 TRP A CA 1
ATOM 4523 C C . TRP A 1 560 ? -50.969 21.523 23.295 1.00 83.69 560 TRP A C 1
ATOM 4525 O O . TRP A 1 560 ? -51.208 20.355 22.984 1.00 83.69 560 TRP A O 1
ATOM 4535 N N . ALA A 1 561 ? -50.126 22.295 22.601 1.00 74.31 561 ALA A N 1
ATOM 4536 C CA . ALA A 1 561 ? -49.380 21.813 21.442 1.00 74.31 561 ALA A CA 1
ATOM 4537 C C . ALA A 1 561 ? -48.388 20.728 21.865 1.00 74.31 561 ALA A C 1
ATOM 4539 O O . ALA A 1 561 ? -48.286 19.682 21.225 1.00 74.31 561 ALA A O 1
ATOM 4540 N N . ARG A 1 562 ? -47.721 20.933 23.002 1.00 78.12 562 ARG A N 1
ATOM 4541 C CA . ARG A 1 562 ? -46.798 19.954 23.563 1.00 78.12 562 ARG A CA 1
ATOM 4542 C C . ARG A 1 562 ? -47.507 18.726 24.122 1.00 78.12 562 ARG A C 1
ATOM 4544 O O . ARG A 1 562 ? -47.046 17.619 23.869 1.00 78.12 562 ARG A O 1
ATOM 4551 N N . CYS A 1 563 ? -48.660 18.885 24.776 1.00 82.00 563 CYS A N 1
ATOM 4552 C CA . CYS A 1 563 ? -49.504 17.755 25.187 1.00 82.00 563 CYS A CA 1
ATOM 4553 C C . CYS A 1 563 ? -49.968 16.927 23.979 1.00 82.00 563 CYS A C 1
ATOM 4555 O O . CYS A 1 563 ? -49.979 15.702 24.039 1.00 82.00 563 CYS A O 1
ATOM 4557 N N . HIS A 1 564 ? -50.302 17.569 22.857 1.00 81.75 564 HIS A N 1
ATOM 4558 C CA . HIS A 1 564 ? -50.656 16.868 21.624 1.00 81.75 564 HIS A CA 1
ATOM 4559 C C . HIS A 1 564 ? -49.497 16.028 21.084 1.00 81.75 564 HIS A C 1
ATOM 4561 O O . HIS A 1 564 ? -49.666 14.840 20.820 1.00 81.75 564 HIS A O 1
ATOM 4567 N N . THR A 1 565 ? -48.316 16.637 20.964 1.00 74.94 565 THR A N 1
ATOM 4568 C CA . THR A 1 565 ? -47.109 15.961 20.482 1.00 74.94 565 THR A CA 1
ATOM 4569 C C . THR A 1 565 ? -46.728 14.803 21.398 1.00 74.94 565 THR A C 1
ATOM 4571 O O . THR A 1 565 ? -46.512 13.701 20.907 1.00 74.94 565 THR A O 1
ATOM 4574 N N . LEU A 1 566 ? -46.714 15.020 22.718 1.00 78.25 566 LEU A N 1
ATOM 4575 C CA . LEU A 1 566 ? -46.389 14.001 23.721 1.00 78.25 566 LEU A CA 1
ATOM 4576 C C . LEU A 1 566 ? -47.433 12.877 23.774 1.00 78.25 566 LEU A C 1
ATOM 4578 O O . LEU A 1 566 ? -47.076 11.710 23.896 1.00 78.25 566 LEU A O 1
ATOM 4582 N N . GLY A 1 567 ? -48.720 13.198 23.658 1.00 81.12 567 GLY A N 1
ATOM 4583 C CA . GLY A 1 567 ? -49.778 12.194 23.704 1.00 81.12 567 GLY A CA 1
ATOM 4584 C C . GLY A 1 567 ? -49.857 11.344 22.431 1.00 81.12 567 GLY A C 1
ATOM 4585 O O . GLY A 1 567 ? -49.950 10.123 22.529 1.00 81.12 567 GLY A O 1
ATOM 4586 N N . LEU A 1 568 ? -49.748 11.947 21.236 1.00 76.69 568 LEU A N 1
ATOM 4587 C CA . LEU A 1 568 ? -49.653 11.192 19.976 1.00 76.69 568 LEU A CA 1
ATOM 4588 C C . LEU A 1 568 ? -48.410 10.308 19.965 1.00 76.69 568 LEU A C 1
ATOM 4590 O O . LEU A 1 568 ? -48.447 9.183 19.475 1.00 76.69 568 LEU A O 1
ATOM 4594 N N . PHE A 1 569 ? -47.324 10.824 20.528 1.00 71.62 569 PHE A N 1
ATOM 4595 C CA . PHE A 1 569 ? -46.092 10.089 20.705 1.00 71.62 569 PHE A CA 1
ATOM 4596 C C . PHE A 1 569 ? -46.285 8.844 21.576 1.00 71.62 569 PHE A C 1
ATOM 4598 O O . PHE A 1 569 ? -46.012 7.749 21.104 1.00 71.62 569 PHE A O 1
ATOM 4605 N N . TRP A 1 570 ? -46.845 8.964 22.780 1.00 77.88 570 TRP A N 1
ATOM 4606 C CA . TRP A 1 570 ? -47.082 7.806 23.652 1.00 77.88 570 TRP A CA 1
ATOM 4607 C C . TRP A 1 570 ? -48.065 6.786 23.063 1.00 77.88 570 TRP A C 1
ATOM 4609 O O . TRP A 1 570 ? -47.927 5.595 23.311 1.00 77.88 570 TRP A O 1
ATOM 4619 N N . ILE A 1 571 ? -49.039 7.229 22.262 1.00 74.81 571 ILE A N 1
ATOM 4620 C CA . ILE A 1 571 ? -49.956 6.325 21.549 1.00 74.81 571 ILE A CA 1
ATOM 4621 C C . ILE A 1 571 ? -49.257 5.604 20.391 1.00 74.81 571 ILE A C 1
ATOM 4623 O O . ILE A 1 571 ? -49.544 4.437 20.135 1.00 74.81 571 ILE A O 1
ATOM 4627 N N . GLY A 1 572 ? -48.378 6.298 19.664 1.00 58.97 572 GLY A N 1
ATOM 4628 C CA . GLY A 1 572 ? -47.645 5.740 18.528 1.00 58.97 572 GLY A CA 1
ATOM 4629 C C . GLY A 1 572 ? -46.464 4.857 18.936 1.00 58.97 572 GLY A C 1
ATOM 4630 O O . GLY A 1 572 ? -46.032 4.007 18.158 1.00 58.97 572 GLY A O 1
ATOM 4631 N N . CYS A 1 573 ? -45.940 5.045 20.145 1.00 56.81 573 CYS A N 1
ATOM 4632 C CA . CYS A 1 573 ? -44.802 4.304 20.657 1.00 56.81 573 CYS A CA 1
ATOM 4633 C C . CYS A 1 573 ? -45.225 2.969 21.299 1.00 56.81 573 CYS A C 1
ATOM 4635 O O . CYS A 1 573 ? -45.776 2.935 22.391 1.00 56.81 573 CYS A O 1
ATOM 4637 N N . TYR A 1 574 ? -44.847 1.880 20.621 1.00 54.56 574 TYR A N 1
ATOM 4638 C CA . TYR A 1 574 ? -44.793 0.483 21.079 1.00 54.56 574 TYR A CA 1
ATOM 4639 C C . TYR A 1 574 ? -46.113 -0.251 21.386 1.00 54.56 574 TYR A C 1
ATOM 4641 O O . TYR A 1 574 ? -46.773 -0.040 22.394 1.00 54.56 574 TYR A O 1
ATOM 4649 N N . ALA A 1 575 ? -46.376 -1.296 20.592 1.00 48.97 575 ALA A N 1
ATOM 4650 C CA . ALA A 1 575 ? -47.347 -2.359 20.872 1.00 48.97 575 ALA A CA 1
ATOM 4651 C C . ALA A 1 575 ? -46.888 -3.358 21.967 1.00 48.97 575 ALA A C 1
ATOM 4653 O O . ALA A 1 575 ? -47.526 -4.387 22.157 1.00 48.97 575 ALA A O 1
ATOM 4654 N N . GLY A 1 576 ? -45.755 -3.099 22.638 1.00 51.28 576 GLY A N 1
ATOM 4655 C CA . GLY A 1 576 ? -45.113 -4.030 23.580 1.00 51.28 576 GLY A CA 1
ATOM 4656 C C . GLY A 1 576 ? -45.194 -3.648 25.061 1.00 51.28 576 GLY A C 1
ATOM 4657 O O . GLY A 1 576 ? -44.814 -4.465 25.891 1.00 51.28 576 GLY A O 1
ATOM 4658 N N . HIS A 1 577 ? -45.676 -2.446 25.397 1.00 64.62 577 HIS A N 1
ATOM 4659 C CA . HIS A 1 577 ? -45.880 -2.005 26.779 1.00 64.62 577 HIS A CA 1
ATOM 4660 C C . HIS A 1 577 ? -47.344 -1.569 26.937 1.00 64.62 577 HIS A C 1
ATOM 4662 O O . HIS A 1 577 ? -47.723 -0.534 26.386 1.00 64.62 577 HIS A O 1
ATOM 4668 N N . PRO A 1 578 ? -48.186 -2.336 27.650 1.00 68.12 578 PRO A N 1
ATOM 4669 C CA . PRO A 1 578 ? -49.636 -2.120 27.645 1.00 68.12 578 PRO A CA 1
ATOM 4670 C C . PRO A 1 578 ? -50.031 -0.751 28.225 1.00 68.12 578 PRO A C 1
ATOM 4672 O O . PRO A 1 578 ? -50.924 -0.089 27.707 1.00 68.12 578 PRO A O 1
ATOM 4675 N N . THR A 1 579 ? -49.298 -0.269 29.231 1.00 74.06 579 THR A N 1
ATOM 4676 C CA . THR A 1 579 ? -49.603 0.953 29.996 1.00 74.06 579 THR A CA 1
ATOM 4677 C C . THR A 1 579 ? -49.336 2.271 29.247 1.00 74.06 579 THR A C 1
ATOM 4679 O O . THR A 1 579 ? -50.034 3.267 29.462 1.00 74.06 579 THR A O 1
ATOM 4682 N N . LEU A 1 580 ? -48.344 2.318 28.351 1.00 76.94 580 LEU A N 1
ATOM 4683 C CA . LEU A 1 580 ? -47.877 3.570 27.733 1.00 76.94 580 LEU A CA 1
ATOM 4684 C C . LEU A 1 580 ? -48.872 4.194 26.733 1.00 76.94 580 LEU A C 1
ATOM 4686 O O . LEU A 1 580 ? -49.121 5.401 26.832 1.00 76.94 580 LEU A O 1
ATOM 4690 N N . PRO A 1 581 ? -49.530 3.426 25.840 1.00 76.81 581 PRO A N 1
ATOM 4691 C CA . PRO A 1 581 ? -50.591 3.962 24.990 1.00 76.81 581 PRO A CA 1
ATOM 4692 C C . PRO A 1 581 ? -51.747 4.569 25.791 1.00 76.81 581 PRO A C 1
ATOM 4694 O O . PRO A 1 581 ? -52.385 5.524 25.341 1.00 76.81 581 PRO A O 1
ATOM 4697 N N . TYR A 1 582 ? -52.021 4.046 26.990 1.00 83.38 582 TYR A N 1
ATOM 4698 C CA . TYR A 1 582 ? -53.070 4.572 27.859 1.00 83.38 582 TYR A CA 1
ATOM 4699 C C . TYR A 1 582 ? -52.669 5.913 28.474 1.00 83.38 582 TYR A C 1
ATOM 4701 O O . TYR A 1 582 ? -53.452 6.863 28.417 1.00 83.38 582 TYR A O 1
ATOM 4709 N N . ILE A 1 583 ? -51.427 6.031 28.958 1.00 82.00 583 ILE A N 1
ATOM 4710 C CA . ILE A 1 583 ? -50.854 7.310 29.402 1.00 82.00 583 ILE A CA 1
ATOM 4711 C C . ILE A 1 583 ? -50.893 8.329 28.257 1.00 82.00 583 ILE A C 1
ATOM 4713 O O . ILE A 1 583 ? -51.316 9.464 28.460 1.00 82.00 583 ILE A O 1
ATOM 4717 N N . GLY A 1 584 ? -50.558 7.927 27.030 1.00 82.94 584 GLY A N 1
ATOM 4718 C CA . GLY A 1 584 ? -50.632 8.805 25.861 1.00 82.94 584 GLY A CA 1
ATOM 4719 C C . GLY A 1 584 ? -52.023 9.350 25.575 1.00 82.94 584 GLY A C 1
ATOM 4720 O O . GLY A 1 584 ? -52.179 10.538 25.289 1.00 82.94 584 GLY A O 1
ATOM 4721 N N . ARG A 1 585 ? -53.052 8.512 25.722 1.00 83.31 585 ARG A N 1
ATOM 4722 C CA . ARG A 1 585 ? -54.450 8.944 25.613 1.00 83.31 585 ARG A CA 1
ATOM 4723 C C . ARG A 1 585 ? -54.845 9.916 26.726 1.00 83.31 585 ARG A C 1
ATOM 4725 O O . ARG A 1 585 ? -55.532 10.894 26.438 1.00 83.31 585 ARG A O 1
ATOM 4732 N N . VAL A 1 586 ? -54.372 9.702 27.956 1.00 83.00 586 VAL A N 1
ATOM 4733 C CA . VAL A 1 586 ? -54.571 10.657 29.058 1.00 83.00 586 VAL A CA 1
ATOM 4734 C C . VAL A 1 586 ? -53.859 11.975 28.763 1.00 83.00 586 VAL A C 1
ATOM 4736 O O . VAL A 1 586 ? -54.457 13.024 28.918 1.00 83.00 586 VAL A O 1
ATOM 4739 N N . VAL A 1 587 ? -52.626 11.973 28.258 1.00 84.88 587 VAL A N 1
ATOM 4740 C CA . VAL A 1 587 ? -51.913 13.215 27.907 1.00 84.88 587 VAL A CA 1
ATOM 4741 C C . VAL A 1 587 ? -52.608 13.958 26.754 1.00 84.88 587 VAL A C 1
ATOM 4743 O O . VAL A 1 587 ? -52.754 15.181 26.808 1.00 84.88 587 VAL A O 1
ATOM 4746 N N . LEU A 1 588 ? -53.113 13.239 25.742 1.00 83.75 588 LEU A N 1
ATOM 4747 C CA . LEU A 1 588 ? -53.884 13.841 24.648 1.00 83.75 588 LEU A CA 1
ATOM 4748 C C . LEU A 1 588 ? -55.167 14.525 25.115 1.00 83.75 588 LEU A C 1
ATOM 4750 O O . LEU A 1 588 ? -55.553 15.530 24.514 1.00 83.75 588 LEU A O 1
ATOM 4754 N N . SER A 1 589 ? -55.826 14.032 26.167 1.00 86.44 589 SER A N 1
ATOM 4755 C CA . SER A 1 589 ? -57.077 14.639 26.633 1.00 86.44 589 SER A CA 1
ATOM 4756 C C . SER A 1 589 ? -56.896 16.041 27.213 1.00 86.44 589 SER A C 1
ATOM 4758 O O . SER A 1 589 ? -57.866 16.794 27.325 1.00 86.44 589 SER A O 1
ATOM 4760 N N . TYR A 1 590 ? -55.664 16.423 27.555 1.00 83.00 590 TYR A N 1
ATOM 4761 C CA . TYR A 1 590 ? -55.339 17.782 27.976 1.00 83.00 590 TYR A CA 1
ATOM 4762 C C . TYR A 1 590 ? -55.186 18.745 26.797 1.00 83.00 590 TYR A C 1
ATOM 4764 O O . TYR A 1 590 ? -55.255 19.945 27.016 1.00 83.00 590 TYR A O 1
ATOM 4772 N N . ASN A 1 591 ? -55.072 18.283 25.546 1.00 83.69 591 ASN A N 1
ATOM 4773 C CA . ASN A 1 591 ? -55.145 19.197 24.407 1.00 83.69 591 ASN A CA 1
ATOM 4774 C C . ASN A 1 591 ? -56.598 19.651 24.174 1.00 83.69 591 ASN A C 1
ATOM 4776 O O . ASN A 1 591 ? -57.428 18.911 23.647 1.00 83.69 591 ASN A O 1
ATOM 4780 N N . GLU A 1 592 ? -56.897 20.906 24.513 1.00 78.25 592 GLU A N 1
ATOM 4781 C CA . GLU A 1 592 ? -58.235 21.496 24.362 1.00 78.25 592 GLU A CA 1
ATOM 4782 C C . GLU A 1 592 ? -58.703 21.631 22.907 1.00 78.25 592 GLU A C 1
ATOM 4784 O O . GLU A 1 592 ? -59.893 21.805 22.666 1.00 78.25 592 GLU A O 1
ATOM 4789 N N . ARG A 1 593 ? -57.786 21.527 21.938 1.00 78.19 593 ARG A N 1
ATOM 4790 C CA . ARG A 1 593 ? -58.086 21.632 20.504 1.00 78.19 593 ARG A CA 1
ATOM 4791 C C . ARG A 1 593 ? -58.445 20.298 19.855 1.00 78.19 593 ARG A C 1
ATOM 4793 O O . ARG A 1 593 ? -58.798 20.290 18.680 1.00 78.19 593 ARG A O 1
ATOM 4800 N N . LEU A 1 594 ? -58.324 19.177 20.570 1.00 76.38 594 LEU A N 1
ATOM 4801 C CA . LEU A 1 594 ? -58.664 17.868 20.020 1.00 76.38 594 LEU A CA 1
ATOM 4802 C C . LEU A 1 594 ? -60.180 17.621 20.064 1.00 76.38 594 LEU A C 1
ATOM 4804 O O . LEU A 1 594 ? -60.768 17.623 21.154 1.00 76.38 594 LEU A O 1
ATOM 4808 N N . PRO A 1 595 ? -60.818 17.320 18.915 1.00 69.44 595 PRO A N 1
ATOM 4809 C CA . PRO A 1 595 ? -62.155 16.746 18.906 1.00 69.44 595 PRO A CA 1
ATOM 4810 C C . PRO A 1 595 ? -62.152 15.459 19.736 1.00 69.44 595 PRO A C 1
ATOM 4812 O O . PRO A 1 595 ? -61.202 14.683 19.672 1.00 69.44 595 PRO A O 1
ATOM 4815 N N . ARG A 1 596 ? -63.209 15.226 20.523 1.00 76.44 596 ARG A N 1
ATOM 4816 C CA . ARG A 1 596 ? -63.380 13.982 21.301 1.00 76.44 596 ARG A CA 1
ATOM 4817 C C . ARG A 1 596 ? -62.277 13.709 22.340 1.00 76.44 596 ARG A C 1
ATOM 4819 O O . ARG A 1 596 ? -62.036 12.565 22.710 1.00 76.44 596 ARG A O 1
ATOM 4826 N N . ARG A 1 597 ? -61.652 14.751 22.908 1.00 77.44 597 ARG A N 1
ATOM 4827 C CA . ARG A 1 597 ? -60.683 14.619 24.023 1.00 77.44 597 ARG A CA 1
ATOM 4828 C C . ARG A 1 597 ? -61.192 13.781 25.211 1.00 77.44 597 ARG A C 1
ATOM 4830 O O . ARG A 1 597 ? -60.400 13.149 25.903 1.00 77.44 597 ARG A O 1
ATOM 4837 N N . TRP A 1 598 ? -62.509 13.753 25.423 1.00 72.06 598 TRP A N 1
ATOM 4838 C CA . TRP A 1 598 ? -63.161 12.937 26.448 1.00 72.06 598 TRP A CA 1
ATOM 4839 C C . TRP A 1 598 ? -63.071 11.431 26.151 1.00 72.06 598 TRP A C 1
ATOM 4841 O O . TRP A 1 598 ? -62.905 10.655 27.084 1.00 72.06 598 TRP A O 1
ATOM 4851 N N . GLU A 1 599 ? -63.107 11.011 24.878 1.00 76.00 599 GLU A N 1
ATOM 4852 C CA . GLU A 1 599 ? -62.931 9.606 24.476 1.00 76.00 599 GLU A CA 1
ATOM 4853 C C . GLU A 1 599 ? -61.498 9.156 24.763 1.00 76.00 599 GLU A C 1
ATOM 4855 O O . GLU A 1 599 ? -61.276 8.080 25.316 1.00 76.00 599 GLU A O 1
ATOM 4860 N N . HIS A 1 600 ? -60.513 10.006 24.456 1.00 76.19 600 HIS A N 1
ATOM 4861 C CA . HIS A 1 600 ? -59.118 9.746 24.807 1.00 76.19 600 HIS A CA 1
ATOM 4862 C C . HIS A 1 600 ? -58.944 9.605 26.326 1.00 76.19 600 HIS A C 1
ATOM 4864 O O . HIS A 1 600 ? -58.382 8.607 26.775 1.00 76.19 600 HIS A O 1
ATOM 4870 N N . PHE A 1 601 ? -59.504 10.523 27.121 1.00 80.12 601 PHE A N 1
ATOM 4871 C CA . PHE A 1 601 ? -59.461 10.418 28.582 1.00 80.12 601 PHE A CA 1
ATOM 4872 C C . PHE A 1 601 ? -60.125 9.133 29.090 1.00 80.12 601 PHE A C 1
ATOM 4874 O O . PHE A 1 601 ? -59.524 8.392 29.864 1.00 80.12 601 PHE A O 1
ATOM 4881 N N . TYR A 1 602 ? -61.345 8.849 28.626 1.00 74.25 602 TYR A N 1
ATOM 4882 C CA . TYR A 1 602 ? -62.134 7.697 29.053 1.00 74.25 602 TYR A CA 1
ATOM 4883 C C . TYR A 1 602 ? -61.428 6.379 28.734 1.00 74.25 602 TYR A C 1
ATOM 4885 O O . TYR A 1 602 ? -61.252 5.552 29.623 1.00 74.25 602 TYR A O 1
ATOM 4893 N N . HIS A 1 603 ? -60.962 6.193 27.498 1.00 74.50 603 HIS A N 1
ATOM 4894 C CA . HIS A 1 603 ? -60.262 4.971 27.104 1.00 74.50 603 HIS A CA 1
ATOM 4895 C C . HIS A 1 603 ? -58.890 4.835 27.773 1.00 74.50 603 HIS A C 1
ATOM 4897 O O . HIS A 1 603 ? -58.511 3.729 28.139 1.00 74.50 603 HIS A O 1
ATOM 4903 N N . GLY A 1 604 ? -58.155 5.937 27.964 1.00 76.25 604 GLY A N 1
ATOM 4904 C CA . GLY A 1 604 ? -56.884 5.915 28.690 1.00 76.25 604 GLY A CA 1
ATOM 4905 C C . GLY A 1 604 ? -57.068 5.529 30.159 1.00 76.25 604 GLY A C 1
ATOM 4906 O O . GLY A 1 604 ? -56.439 4.591 30.638 1.00 76.25 604 GLY A O 1
ATOM 4907 N N . MET A 1 605 ? -57.983 6.196 30.866 1.00 74.38 605 MET A N 1
ATOM 4908 C CA . MET A 1 605 ? -58.239 5.940 32.286 1.00 74.38 605 MET A CA 1
ATOM 4909 C C . MET A 1 605 ? -58.903 4.591 32.540 1.00 74.38 605 MET A C 1
ATOM 4911 O O . MET A 1 605 ? -58.540 3.926 33.502 1.00 74.38 605 MET A O 1
ATOM 4915 N N . ARG A 1 606 ? -59.864 4.175 31.705 1.00 74.81 606 ARG A N 1
ATOM 4916 C CA . ARG A 1 606 ? -60.509 2.865 31.842 1.00 74.81 606 ARG A CA 1
ATOM 4917 C C . ARG A 1 606 ? -59.479 1.751 31.742 1.00 74.81 606 ARG A C 1
ATOM 4919 O O . ARG A 1 606 ? -59.440 0.901 32.616 1.00 74.81 606 ARG A O 1
ATOM 4926 N N . ASN A 1 607 ? -58.609 1.804 30.741 1.00 74.81 607 ASN A N 1
ATOM 4927 C CA . ASN A 1 607 ? -57.609 0.764 30.556 1.00 74.81 607 ASN A CA 1
ATOM 4928 C C . ASN A 1 607 ? -56.532 0.802 31.651 1.00 74.81 607 ASN A C 1
ATOM 4930 O O . ASN A 1 607 ? -56.143 -0.245 32.142 1.00 74.81 607 ASN A O 1
ATOM 4934 N N . LEU A 1 608 ? -56.132 1.986 32.137 1.00 72.44 608 LEU A N 1
ATOM 4935 C CA . LEU A 1 608 ? -55.274 2.090 33.329 1.00 72.44 608 LEU A CA 1
ATOM 4936 C C . LEU A 1 608 ? -55.931 1.516 34.595 1.00 72.44 608 LEU A C 1
ATOM 4938 O O . LEU A 1 608 ? -55.225 1.157 35.532 1.00 72.44 608 LEU A O 1
ATOM 4942 N N . LEU A 1 609 ? -57.261 1.458 34.674 1.00 71.00 609 LEU A N 1
ATOM 4943 C CA . LEU A 1 609 ? -57.992 0.963 35.844 1.00 71.00 609 LEU A CA 1
ATOM 4944 C C . LEU A 1 609 ? -58.363 -0.528 35.737 1.00 71.00 609 LEU A C 1
ATOM 4946 O O . LEU A 1 609 ? -58.306 -1.200 36.763 1.00 71.00 609 LEU A O 1
ATOM 4950 N N . ASP A 1 610 ? -58.693 -1.025 34.541 1.00 69.00 610 ASP A N 1
ATOM 4951 C CA . ASP A 1 610 ? -59.208 -2.384 34.287 1.00 69.00 610 ASP A CA 1
ATOM 4952 C C . ASP A 1 610 ? -58.114 -3.455 34.102 1.00 69.00 610 ASP A C 1
ATOM 4954 O O . ASP A 1 610 ? -58.421 -4.641 34.214 1.00 69.00 610 ASP A O 1
ATOM 4958 N N . ASP A 1 611 ? -56.861 -3.091 33.804 1.00 61.72 611 ASP A N 1
ATOM 4959 C CA . ASP A 1 611 ? -55.871 -4.078 33.345 1.00 61.72 611 ASP A CA 1
ATOM 4960 C C . ASP A 1 611 ? -55.359 -4.990 34.481 1.00 61.72 611 ASP A C 1
ATOM 4962 O O . ASP A 1 611 ? -54.459 -4.639 35.249 1.00 61.72 611 ASP A O 1
ATOM 4966 N N . SER A 1 612 ? -55.947 -6.187 34.594 1.00 50.91 612 SER A N 1
ATOM 4967 C CA . SER A 1 612 ? -55.520 -7.256 35.510 1.00 50.91 612 SER A CA 1
ATOM 4968 C C . SER A 1 612 ? -54.210 -7.941 35.090 1.00 50.91 612 SER A C 1
ATOM 4970 O O . SER A 1 612 ? -53.727 -8.817 35.806 1.00 50.91 612 SER A O 1
ATOM 4972 N N . GLU A 1 613 ? -53.650 -7.581 33.929 1.00 49.59 613 GLU A N 1
ATOM 4973 C CA . GLU A 1 613 ? -52.433 -8.174 33.357 1.00 49.59 613 GLU A CA 1
ATOM 4974 C C . GLU A 1 613 ? -51.145 -7.385 33.656 1.00 49.59 613 GLU A C 1
ATOM 4976 O O . GLU A 1 613 ? -50.057 -7.826 33.280 1.00 49.59 613 GLU A O 1
ATOM 4981 N N . ILE A 1 614 ? -51.220 -6.260 34.379 1.00 57.91 614 ILE A N 1
ATOM 4982 C CA . ILE A 1 614 ? -50.029 -5.540 34.854 1.00 57.91 614 ILE A CA 1
ATOM 4983 C C . ILE A 1 614 ? -49.383 -6.355 35.989 1.00 57.91 614 ILE A C 1
ATOM 4985 O O . ILE A 1 614 ? -49.761 -6.238 37.151 1.00 57.91 614 ILE A O 1
ATOM 4989 N N . GLN A 1 615 ? -48.444 -7.235 35.634 1.00 51.50 615 GLN A N 1
ATOM 4990 C CA . GLN A 1 615 ? -47.734 -8.118 36.573 1.00 51.50 615 GLN A CA 1
ATOM 4991 C C . GLN A 1 615 ? -46.345 -7.597 36.983 1.00 51.50 615 GLN A C 1
ATOM 4993 O O . GLN A 1 615 ? -45.713 -8.193 37.855 1.00 51.50 615 GLN A O 1
ATOM 4998 N N . ASP A 1 616 ? -45.855 -6.518 36.362 1.00 64.69 616 ASP A N 1
ATOM 4999 C CA . ASP A 1 616 ? -44.535 -5.944 36.650 1.00 64.69 616 ASP A CA 1
ATOM 5000 C C . ASP A 1 616 ? -44.641 -4.809 37.686 1.00 64.69 616 ASP A C 1
ATOM 5002 O O . ASP A 1 616 ? -45.471 -3.907 37.562 1.00 64.69 616 ASP A O 1
ATOM 5006 N N . HIS A 1 617 ? -43.795 -4.845 38.719 1.00 58.81 617 HIS A N 1
ATOM 5007 C CA . HIS A 1 617 ? -43.864 -3.932 39.871 1.00 58.81 617 HIS A CA 1
ATOM 5008 C C . HIS A 1 617 ? -43.616 -2.464 39.462 1.00 58.81 617 HIS A C 1
ATOM 5010 O O . HIS A 1 617 ? -44.142 -1.534 40.081 1.00 58.81 617 HIS A O 1
ATOM 5016 N N . ASP A 1 618 ? -42.840 -2.247 38.399 1.00 59.66 618 ASP A N 1
ATOM 5017 C CA . ASP A 1 618 ? -42.531 -0.914 37.879 1.00 59.66 618 ASP A CA 1
ATOM 5018 C C . ASP A 1 618 ? -43.718 -0.282 37.122 1.00 59.66 618 ASP A C 1
ATOM 5020 O O . ASP A 1 618 ? -43.914 0.938 37.169 1.00 59.66 618 ASP A O 1
ATOM 5024 N N . ASP A 1 619 ? -44.571 -1.102 36.504 1.00 61.94 619 ASP A N 1
ATOM 5025 C CA . ASP A 1 619 ? -45.775 -0.646 35.801 1.00 61.94 619 ASP A CA 1
ATOM 5026 C C . ASP A 1 619 ? -46.872 -0.203 36.777 1.00 61.94 619 ASP A C 1
ATOM 5028 O O . ASP A 1 619 ? -47.630 0.727 36.487 1.00 61.94 619 ASP A O 1
ATOM 5032 N N . GLU A 1 620 ? -46.923 -0.816 37.962 1.00 65.94 620 GLU A N 1
ATOM 5033 C CA . GLU A 1 620 ? -47.846 -0.452 39.040 1.00 65.94 620 GLU A CA 1
ATOM 5034 C C . GLU A 1 620 ? -47.532 0.947 39.606 1.00 65.94 620 GLU A C 1
ATOM 5036 O O . GLU A 1 620 ? -48.429 1.779 39.761 1.00 65.94 620 GLU A O 1
ATOM 5041 N N . LEU A 1 621 ? -46.245 1.275 39.792 1.00 66.44 621 LEU A N 1
ATOM 5042 C CA . LEU A 1 621 ? -45.811 2.605 40.243 1.00 66.44 621 LEU A CA 1
ATOM 5043 C C . LEU A 1 621 ? -46.157 3.704 39.220 1.00 66.44 621 LEU A C 1
ATOM 5045 O O . LEU A 1 621 ? -46.589 4.805 39.581 1.00 66.44 621 LEU A O 1
ATOM 5049 N N . LEU A 1 622 ? -45.963 3.414 37.929 1.00 62.56 622 LEU A N 1
ATOM 5050 C CA . LEU A 1 622 ? -46.321 4.320 36.837 1.00 62.56 622 LEU A CA 1
ATOM 5051 C C . LEU A 1 622 ? -47.836 4.535 36.770 1.00 62.56 622 LEU A C 1
ATOM 5053 O O . LEU A 1 622 ? -48.291 5.678 36.661 1.00 62.56 622 LEU A O 1
ATOM 5057 N N . ARG A 1 623 ? -48.613 3.457 36.884 1.00 69.75 623 ARG A N 1
ATOM 5058 C CA . ARG A 1 623 ? -50.078 3.484 36.917 1.00 69.75 623 ARG A CA 1
ATOM 5059 C C . ARG A 1 623 ? -50.599 4.373 38.047 1.00 69.75 623 ARG A C 1
ATOM 5061 O O . ARG A 1 623 ? -51.382 5.287 37.780 1.00 69.75 623 ARG A O 1
ATOM 5068 N N . ASP A 1 624 ? -50.133 4.173 39.277 1.00 72.00 624 ASP A N 1
ATOM 5069 C CA . ASP A 1 624 ? -50.623 4.908 40.450 1.00 72.00 624 ASP A CA 1
ATOM 5070 C C . ASP A 1 624 ? -50.356 6.414 40.360 1.00 72.00 624 ASP A C 1
ATOM 5072 O O . ASP A 1 624 ? -51.242 7.233 40.638 1.00 72.00 624 ASP A O 1
ATOM 5076 N N . LYS A 1 625 ? -49.162 6.801 39.888 1.00 72.50 625 LYS A N 1
ATOM 5077 C CA . LYS A 1 625 ? -48.812 8.212 39.676 1.00 72.50 625 LYS A CA 1
ATOM 5078 C C . LYS A 1 625 ? -49.742 8.879 38.655 1.00 72.50 625 LYS A C 1
ATOM 5080 O O . LYS A 1 625 ? -50.173 10.016 38.857 1.00 72.50 625 LYS A O 1
ATOM 5085 N N . TRP A 1 626 ? -50.079 8.191 37.566 1.00 69.25 626 TRP A N 1
ATOM 5086 C CA . TRP A 1 626 ? -50.923 8.753 36.505 1.00 69.25 626 TRP A CA 1
ATOM 5087 C C . TRP A 1 626 ? -52.410 8.738 36.823 1.00 69.25 626 TRP A C 1
ATOM 5089 O O . TRP A 1 626 ? -53.116 9.666 36.423 1.00 69.25 626 TRP A O 1
ATOM 5099 N N . ILE A 1 627 ? -52.877 7.769 37.611 1.00 69.69 627 ILE A N 1
ATOM 5100 C CA . ILE A 1 627 ? -54.210 7.837 38.209 1.00 69.69 627 ILE A CA 1
ATOM 5101 C C . ILE A 1 627 ? -54.331 9.130 39.022 1.00 69.69 627 ILE A C 1
ATOM 5103 O O . ILE A 1 627 ? -55.332 9.832 38.888 1.00 69.69 627 ILE A O 1
ATOM 5107 N N . ASP A 1 628 ? -53.314 9.492 39.809 1.00 70.56 628 ASP A N 1
ATOM 5108 C CA . ASP A 1 628 ? -53.320 10.726 40.600 1.00 70.56 628 ASP A CA 1
ATOM 5109 C C . ASP A 1 628 ? -53.312 12.001 39.735 1.00 70.56 628 ASP A C 1
ATOM 5111 O O . ASP A 1 628 ? -54.130 12.896 39.956 1.00 70.56 628 ASP A O 1
ATOM 5115 N N . ILE A 1 629 ? -52.487 12.047 38.679 1.00 66.75 629 ILE A N 1
ATOM 5116 C CA . ILE A 1 629 ? -52.462 13.155 37.700 1.00 66.75 629 ILE A CA 1
ATOM 5117 C C . ILE A 1 629 ? -53.797 13.280 36.944 1.00 66.75 629 ILE A C 1
ATOM 5119 O O . ILE A 1 629 ? -54.223 14.393 36.627 1.00 66.75 629 ILE A O 1
ATOM 5123 N N . GLY A 1 630 ? -54.475 12.159 36.681 1.00 60.81 630 GLY A N 1
ATOM 5124 C CA . GLY A 1 630 ? -55.773 12.103 36.012 1.00 60.81 630 GLY A CA 1
ATOM 5125 C C . GLY A 1 630 ? -56.965 12.452 36.910 1.00 60.81 630 GLY A C 1
ATOM 5126 O O . GLY A 1 630 ? -57.998 12.871 36.390 1.00 60.81 630 GLY A O 1
ATOM 5127 N N . LYS A 1 631 ? -56.859 12.354 38.248 1.00 70.44 631 LYS A N 1
ATOM 5128 C CA . LYS A 1 631 ? -57.961 12.647 39.201 1.00 70.44 631 LYS A CA 1
ATOM 5129 C C . LYS A 1 631 ? -58.620 14.026 39.014 1.00 70.44 631 LYS A C 1
ATOM 5131 O O . LYS A 1 631 ? -59.847 14.093 39.108 1.00 70.44 631 LYS A O 1
ATOM 5136 N N . PRO A 1 632 ? -57.889 15.129 38.752 1.00 64.00 632 PRO A N 1
ATOM 5137 C CA . PRO A 1 632 ? -58.493 16.432 38.487 1.00 64.00 632 PRO A CA 1
ATOM 5138 C C . PRO A 1 632 ? -59.362 16.439 37.225 1.00 64.00 632 PRO A C 1
ATOM 5140 O O . PRO A 1 632 ? -60.489 16.925 37.278 1.00 64.00 632 PRO A O 1
ATOM 5143 N N . GLN A 1 633 ? -58.892 15.852 36.115 1.00 59.69 633 GLN A N 1
ATOM 5144 C CA . GLN A 1 633 ? -59.714 15.708 34.908 1.00 59.69 633 GLN A CA 1
ATOM 5145 C C . GLN A 1 633 ? -60.841 14.701 35.111 1.00 59.69 633 GLN A C 1
ATOM 5147 O O . GLN A 1 633 ? -61.939 14.946 34.635 1.00 59.69 633 GLN A O 1
ATOM 5152 N N . LYS A 1 634 ? -60.627 13.639 35.894 1.00 60.44 634 LYS A N 1
ATOM 5153 C CA . LYS A 1 634 ? -61.668 12.684 36.276 1.00 60.44 634 LYS A CA 1
ATOM 5154 C C . LYS A 1 634 ? -62.805 13.376 37.019 1.00 60.44 634 LYS A C 1
ATOM 5156 O O . LYS A 1 634 ? -63.943 13.146 36.674 1.00 60.44 634 LYS A O 1
ATOM 5161 N N . LYS A 1 635 ? -62.537 14.299 37.949 1.00 60.56 635 LYS A N 1
ATOM 5162 C CA . LYS A 1 635 ? -63.598 15.095 38.601 1.00 60.56 635 LYS A CA 1
ATOM 5163 C C . LYS A 1 635 ? -64.365 15.991 37.621 1.00 60.56 635 LYS A C 1
ATOM 5165 O O . LYS A 1 635 ? -65.577 16.128 37.749 1.00 60.56 635 LYS A O 1
ATOM 5170 N N . VAL A 1 636 ? -63.673 16.589 36.649 1.00 57.62 636 VAL A N 1
ATOM 5171 C CA . VAL A 1 636 ? -64.291 17.406 35.586 1.00 57.62 636 VAL A CA 1
ATOM 5172 C C . VAL A 1 636 ? -65.120 16.538 34.631 1.00 57.62 636 VAL A C 1
ATOM 5174 O O . VAL A 1 636 ? -66.208 16.939 34.224 1.00 57.62 636 VAL A O 1
ATOM 5177 N N . PHE A 1 637 ? -64.634 15.339 34.305 1.00 56.72 637 PHE A N 1
ATOM 5178 C CA . PHE A 1 637 ? -65.286 14.402 33.398 1.00 56.72 637 PHE A CA 1
ATOM 5179 C C . PHE A 1 637 ? -66.379 13.563 34.065 1.00 56.72 637 PHE A C 1
ATOM 5181 O O . PHE A 1 637 ? -67.363 13.286 33.407 1.00 56.72 637 PHE A O 1
ATOM 5188 N N . ASP A 1 638 ? -66.288 13.237 35.353 1.00 59.59 638 ASP A N 1
ATOM 5189 C CA . ASP A 1 638 ? -67.334 12.573 36.151 1.00 59.59 638 ASP A CA 1
ATOM 5190 C C . ASP A 1 638 ? -68.501 13.534 36.452 1.00 59.59 638 ASP A C 1
ATOM 5192 O O . ASP A 1 638 ? -69.626 13.097 36.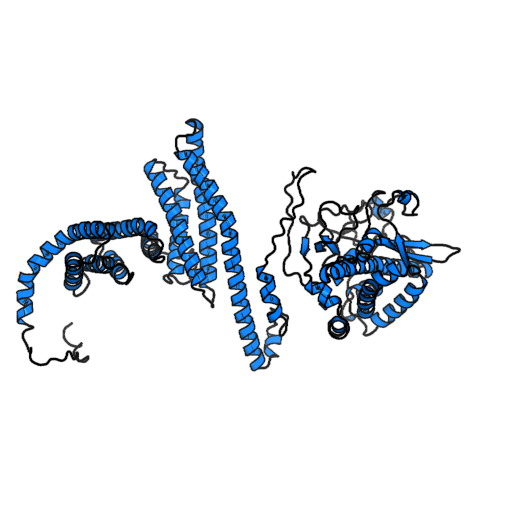692 1.00 59.59 638 ASP A O 1
ATOM 5196 N N . ALA A 1 639 ? -68.271 14.850 36.362 1.00 53.56 639 ALA A N 1
ATOM 5197 C CA . ALA A 1 639 ? -69.329 15.862 36.316 1.00 53.56 639 ALA A CA 1
ATOM 5198 C C . ALA A 1 639 ? -69.983 15.983 34.918 1.00 53.56 639 ALA A C 1
ATOM 5200 O O . ALA A 1 639 ? -71.105 16.472 34.790 1.00 53.56 639 ALA A O 1
ATOM 5201 N N . TYR A 1 640 ? -69.312 15.507 33.863 1.00 44.53 640 TYR A N 1
ATOM 5202 C CA . TYR A 1 640 ? -69.749 15.575 32.462 1.00 44.53 640 TYR A CA 1
ATOM 5203 C C . TYR A 1 640 ? -70.887 14.607 32.068 1.00 44.53 640 TYR A C 1
ATOM 5205 O O . TYR A 1 640 ? -71.631 14.958 31.155 1.00 44.53 640 TYR A O 1
ATOM 5213 N N . PRO A 1 641 ? -71.132 13.447 32.723 1.00 49.78 641 PRO A N 1
ATOM 5214 C CA . PRO A 1 641 ? -72.350 12.655 32.550 1.00 49.78 641 PRO A CA 1
ATOM 5215 C C . PRO A 1 641 ? -73.647 13.455 32.703 1.00 49.78 641 PRO A C 1
ATOM 5217 O O . PRO A 1 641 ? -74.630 13.144 32.036 1.00 49.78 641 PRO A O 1
ATOM 5220 N N . GLN A 1 642 ? -73.653 14.526 33.509 1.00 49.66 642 GLN A N 1
ATOM 5221 C CA . GLN A 1 642 ? -74.802 15.436 33.592 1.00 49.66 642 GLN A CA 1
ATOM 5222 C C . GLN A 1 642 ? -74.967 16.310 32.331 1.00 49.66 642 GLN A C 1
ATOM 5224 O O . GLN A 1 642 ? -76.087 16.699 32.019 1.00 49.66 642 GLN A O 1
ATOM 5229 N N . ALA A 1 643 ? -73.895 16.552 31.566 1.00 41.72 643 ALA A N 1
ATOM 5230 C CA . ALA A 1 643 ? -73.908 17.272 30.288 1.00 41.72 643 ALA A CA 1
ATOM 5231 C C . ALA A 1 643 ? -74.118 16.346 29.068 1.00 41.72 643 ALA A C 1
ATOM 5233 O O . ALA A 1 643 ? -74.768 16.739 28.104 1.00 41.72 643 ALA A O 1
ATOM 5234 N N . MET A 1 644 ? -73.643 15.093 29.110 1.00 40.88 644 MET A N 1
ATOM 5235 C CA . MET A 1 644 ? -73.875 14.090 28.052 1.00 40.88 644 MET A CA 1
ATOM 5236 C C . MET A 1 644 ? -75.308 13.544 28.042 1.00 40.88 644 MET A C 1
ATOM 5238 O O . MET A 1 644 ? -75.784 13.132 26.987 1.00 40.88 644 MET A O 1
ATOM 5242 N N . LYS A 1 645 ? -76.043 13.631 29.161 1.00 46.66 645 LYS A N 1
ATOM 5243 C CA . LYS A 1 645 ? -77.500 13.407 29.175 1.00 46.66 645 LYS A CA 1
ATOM 5244 C C . LYS A 1 645 ? -78.249 14.371 28.236 1.00 46.66 645 LYS A C 1
ATOM 5246 O O . LYS A 1 645 ? -79.319 14.032 27.766 1.00 46.66 645 LYS A O 1
ATOM 5251 N N . TYR A 1 646 ? -77.655 15.522 27.906 1.00 40.47 646 TYR A N 1
ATOM 5252 C CA . TYR A 1 646 ? -78.206 16.510 26.971 1.00 40.47 646 TYR A CA 1
ATOM 5253 C C . TYR A 1 646 ? -77.920 16.190 25.488 1.00 40.47 646 TYR A C 1
ATOM 5255 O O . TYR A 1 646 ? -78.607 16.697 24.609 1.00 40.47 646 TYR A O 1
ATOM 5263 N N . PHE A 1 647 ? -76.915 15.352 25.199 1.00 38.53 647 PHE A N 1
ATOM 5264 C CA . PHE A 1 647 ? -76.572 14.908 23.837 1.00 38.53 647 PHE A CA 1
ATOM 5265 C C . PHE A 1 647 ? -77.066 13.486 23.528 1.00 38.53 647 PHE A C 1
ATOM 5267 O O . PHE A 1 647 ? -77.257 13.146 22.363 1.00 38.53 647 PHE A O 1
ATOM 5274 N N . GLY A 1 648 ? -77.311 12.667 24.559 1.00 42.88 648 GLY A N 1
ATOM 5275 C CA . GLY A 1 648 ? -77.889 11.326 24.431 1.00 42.88 648 GLY A CA 1
ATOM 5276 C C . GLY A 1 648 ? -79.311 11.312 23.858 1.00 42.88 648 GLY A C 1
ATOM 5277 O O . GLY A 1 648 ? -79.658 10.364 23.163 1.00 42.88 648 GLY A O 1
ATOM 5278 N N . ASP A 1 649 ? -80.082 12.387 24.046 1.00 39.47 649 ASP A N 1
ATOM 5279 C CA . ASP A 1 649 ? -81.455 12.496 23.528 1.00 39.47 649 ASP A CA 1
ATOM 5280 C C . ASP A 1 649 ? -81.520 12.735 22.001 1.00 39.47 649 ASP A C 1
ATOM 5282 O O . ASP A 1 649 ? -82.589 12.636 21.408 1.00 39.47 649 ASP A O 1
ATOM 5286 N N . VAL A 1 650 ? -80.389 13.007 21.332 1.00 40.50 650 VAL A N 1
ATOM 5287 C CA . VAL A 1 650 ? -80.326 13.183 19.862 1.00 40.50 650 VAL A CA 1
ATOM 5288 C C . VAL A 1 650 ? -79.864 11.903 19.144 1.00 40.50 650 VAL A C 1
ATOM 5290 O O . VAL A 1 650 ? -79.999 11.788 17.929 1.00 40.50 650 VAL A O 1
ATOM 5293 N N . ALA A 1 651 ? -79.359 10.907 19.879 1.00 35.78 651 ALA A N 1
ATOM 5294 C CA . ALA A 1 651 ? -78.809 9.669 19.319 1.00 35.78 651 ALA A CA 1
ATOM 5295 C C . ALA A 1 651 ? -79.693 8.427 19.549 1.00 35.78 651 ALA A C 1
ATOM 5297 O O . ALA A 1 651 ? -79.248 7.303 19.316 1.00 35.78 651 ALA A O 1
ATOM 5298 N N . GLU A 1 652 ? -80.948 8.598 19.971 1.00 39.62 652 GLU A N 1
ATOM 5299 C CA . GLU A 1 652 ? -81.959 7.539 19.891 1.00 39.62 652 GLU A CA 1
ATOM 5300 C C . GLU A 1 652 ? -82.698 7.612 18.551 1.00 39.62 652 GLU A C 1
ATOM 5302 O O . GLU A 1 652 ? -83.853 8.017 18.461 1.00 39.62 652 GLU A O 1
ATOM 5307 N N . CYS A 1 653 ? -82.032 7.174 17.482 1.00 37.41 653 CYS A N 1
ATOM 5308 C CA . CYS A 1 653 ? -82.755 6.658 16.329 1.00 37.41 653 CYS A CA 1
ATOM 5309 C C . CYS A 1 653 ? -82.029 5.450 15.726 1.00 37.41 653 CYS A C 1
ATOM 5311 O O . CYS A 1 653 ? -80.896 5.532 15.268 1.00 37.41 653 CYS A O 1
ATOM 5313 N N . ASP A 1 654 ? -82.767 4.343 15.753 1.00 39.38 654 ASP A N 1
ATOM 5314 C CA . ASP A 1 654 ? -82.605 3.088 15.022 1.00 39.38 654 ASP A CA 1
ATOM 5315 C C . ASP A 1 654 ? -81.574 2.048 15.516 1.00 39.38 654 ASP A C 1
ATOM 5317 O O . ASP A 1 654 ? -80.479 1.868 14.989 1.00 39.38 654 ASP A O 1
ATOM 5321 N N . LYS A 1 655 ? -82.000 1.256 16.510 1.00 39.22 655 LYS A N 1
ATOM 5322 C CA . LYS A 1 655 ? -81.329 0.025 16.970 1.00 39.22 655 LYS A CA 1
ATOM 5323 C C . LYS A 1 655 ? -81.596 -1.207 16.080 1.00 39.22 655 LYS A C 1
ATOM 5325 O O . LYS A 1 655 ? -81.165 -2.295 16.451 1.00 39.22 655 LYS A O 1
ATOM 5330 N N . ASN A 1 656 ? -82.278 -1.088 14.934 1.00 42.25 656 ASN A N 1
ATOM 5331 C CA . ASN A 1 656 ? -82.763 -2.261 14.186 1.00 42.25 656 ASN A CA 1
ATOM 5332 C C . ASN A 1 656 ? -82.030 -2.600 12.882 1.00 42.25 656 ASN A C 1
ATOM 5334 O O . ASN A 1 656 ? -82.486 -3.479 12.149 1.00 42.25 656 ASN A O 1
ATOM 5338 N N . LYS A 1 657 ? -80.872 -2.005 12.588 1.00 41.03 657 LYS A N 1
ATOM 5339 C CA . LYS A 1 657 ? -80.038 -2.457 11.462 1.00 41.03 657 LYS A CA 1
ATOM 5340 C C . LYS A 1 657 ? -78.627 -2.753 11.936 1.00 41.03 657 LYS A C 1
ATOM 5342 O O . LYS A 1 657 ? -77.781 -1.873 12.043 1.00 41.03 657 LYS A O 1
ATOM 5347 N N . GLY A 1 658 ? -78.398 -4.023 12.258 1.00 40.78 658 GLY A N 1
ATOM 5348 C CA . GLY A 1 658 ? -77.077 -4.561 12.543 1.00 40.78 658 GLY A CA 1
ATOM 5349 C C . GLY A 1 658 ? -76.231 -4.618 11.279 1.00 40.78 658 GLY A C 1
ATOM 5350 O O . GLY A 1 658 ? -76.107 -5.684 10.701 1.00 40.78 658 GLY A O 1
ATOM 5351 N N . GLU A 1 659 ? -75.688 -3.476 10.865 1.00 34.38 659 GLU A N 1
ATOM 5352 C CA . GLU A 1 659 ? -74.515 -3.335 9.999 1.00 34.38 659 GLU A CA 1
ATOM 5353 C C . GLU A 1 659 ? -74.080 -1.862 10.019 1.00 34.38 659 GLU A C 1
ATOM 5355 O O . GLU A 1 659 ? -74.844 -0.960 9.679 1.00 34.38 659 GLU A O 1
ATOM 5360 N N . MET A 1 660 ? -72.848 -1.603 10.461 1.00 30.52 660 MET A N 1
ATOM 5361 C CA . MET A 1 660 ? -72.277 -0.258 10.502 1.00 30.52 660 MET A CA 1
ATOM 5362 C C . MET A 1 660 ? -71.771 0.106 9.100 1.00 30.52 660 MET A C 1
ATOM 5364 O O . MET A 1 660 ? -70.605 -0.104 8.775 1.00 30.52 660 MET A O 1
ATOM 5368 N N . TYR A 1 661 ? -72.666 0.625 8.260 1.00 29.95 661 TYR A N 1
ATOM 5369 C CA . TYR A 1 661 ? -72.319 1.286 7.002 1.00 29.95 661 TYR A CA 1
ATOM 5370 C C . TYR A 1 661 ? -72.190 2.788 7.279 1.00 29.95 661 TYR A C 1
ATOM 5372 O O . TYR A 1 661 ? -73.170 3.433 7.646 1.00 29.95 661 TYR A O 1
ATOM 5380 N N . ILE A 1 662 ? -70.989 3.352 7.134 1.00 34.31 662 ILE A N 1
ATOM 5381 C CA . ILE A 1 662 ? -70.822 4.809 7.061 1.00 34.31 662 ILE A CA 1
ATOM 5382 C C . ILE A 1 662 ? -70.837 5.180 5.581 1.00 34.31 662 ILE A C 1
ATOM 5384 O O . ILE A 1 662 ? -69.918 4.831 4.839 1.00 34.31 662 ILE A O 1
ATOM 5388 N N . ASP A 1 663 ? -71.900 5.866 5.170 1.00 31.39 663 ASP A N 1
ATOM 5389 C CA . ASP A 1 663 ? -72.007 6.532 3.875 1.00 31.39 663 ASP A CA 1
ATOM 5390 C C . ASP A 1 663 ? -71.041 7.740 3.839 1.00 31.39 663 ASP A C 1
ATOM 5392 O O . ASP A 1 663 ? -71.132 8.614 4.706 1.00 31.39 663 ASP A O 1
ATOM 5396 N N . PRO A 1 664 ? -70.092 7.822 2.885 1.00 31.52 664 PRO A N 1
ATOM 5397 C CA . PRO A 1 664 ? -69.158 8.943 2.788 1.00 31.52 664 PRO A CA 1
ATOM 5398 C C . PRO A 1 664 ? -69.774 10.264 2.284 1.00 31.52 664 PRO A C 1
ATOM 5400 O O . PRO A 1 664 ? -69.033 11.236 2.128 1.00 31.52 664 PRO A O 1
ATOM 5403 N N . ALA A 1 665 ? -71.075 10.330 1.981 1.00 31.94 665 ALA A N 1
ATOM 5404 C CA . ALA A 1 665 ? -71.653 11.459 1.245 1.00 31.94 665 ALA A CA 1
ATOM 5405 C C . ALA A 1 665 ? -72.215 12.630 2.082 1.00 31.94 665 ALA A C 1
ATOM 5407 O O . ALA A 1 665 ? -72.511 13.672 1.501 1.00 31.94 665 ALA A O 1
ATOM 5408 N N . GLU A 1 666 ? -72.305 12.556 3.414 1.00 32.94 666 GLU A N 1
ATOM 5409 C CA . GLU A 1 666 ? -72.890 13.646 4.231 1.00 32.94 666 GLU A CA 1
ATOM 5410 C C . GLU A 1 666 ? -71.873 14.396 5.107 1.00 32.94 666 GLU A C 1
ATOM 5412 O O . GLU A 1 666 ? -72.129 14.770 6.250 1.00 32.94 666 GLU A O 1
ATOM 5417 N N . HIS A 1 667 ? -70.698 14.688 4.544 1.00 37.34 667 HIS A N 1
ATOM 5418 C CA . HIS A 1 667 ? -69.714 15.607 5.135 1.00 37.34 667 HIS A CA 1
ATOM 5419 C C . HIS A 1 667 ? -69.753 17.014 4.521 1.00 37.34 667 HIS A C 1
ATOM 5421 O O . HIS A 1 667 ? -68.728 17.672 4.355 1.00 37.34 667 HIS A O 1
ATOM 5427 N N . CYS A 1 668 ? -70.955 17.489 4.185 1.00 37.94 668 CYS A N 1
ATOM 5428 C CA . CYS A 1 668 ? -71.150 18.821 3.617 1.00 37.94 668 CYS A CA 1
ATOM 5429 C C . CYS A 1 668 ? -72.469 19.474 4.067 1.00 37.94 668 CYS A C 1
ATOM 5431 O O . CYS A 1 668 ? -73.270 19.892 3.241 1.00 37.94 668 CYS A O 1
ATOM 5433 N N . ALA A 1 669 ? -72.696 19.592 5.377 1.00 32.56 669 ALA A N 1
ATOM 5434 C CA . ALA A 1 669 ? -73.589 20.610 5.935 1.00 32.56 669 ALA A CA 1
ATOM 5435 C C . ALA A 1 669 ? -73.292 20.807 7.427 1.00 32.56 669 ALA A C 1
ATOM 5437 O O . ALA A 1 669 ? -73.225 19.838 8.174 1.00 32.56 669 ALA A O 1
ATOM 5438 N N . VAL A 1 670 ? -73.187 22.073 7.835 1.00 30.64 670 VAL A N 1
ATOM 5439 C CA . VAL A 1 670 ? -72.847 22.596 9.175 1.00 30.64 670 VAL A CA 1
ATOM 5440 C C . VAL A 1 670 ? -71.339 22.779 9.410 1.00 30.64 670 VAL A C 1
ATOM 5442 O O . VAL A 1 670 ? -70.652 21.947 9.998 1.00 30.64 670 VAL A O 1
ATOM 5445 N N . GLN A 1 671 ? -70.862 23.919 8.891 1.00 34.06 671 GLN A N 1
ATOM 5446 C CA . GLN A 1 671 ? -69.720 24.680 9.413 1.00 34.06 671 GLN A CA 1
ATOM 5447 C C . GLN A 1 671 ? -69.981 25.166 10.839 1.00 34.06 671 GLN A C 1
ATOM 5449 O O . GLN A 1 671 ? -71.159 25.478 11.135 1.00 34.06 671 GLN A O 1
#

Radius of gyration: 38.85 Å; chains: 1; bounding box: 127×60×82 Å

Secondary structure (DSSP, 8-state):
---HHHHHHHHHHHHHHHHHHHTGGG-HHHHHHHHSPPEEPPTTTB-S-HHHHHHSTT--EEE-PPPGGG--TTHHHHHHHHHHHHHHHHEEEEEE-SS-GGGGGS---TTSS-TT---SEEEEEEEETTTEEEEEEEEEHHHHGGGG-S---HHHHHHHHHHHHHHHHHHHHHHHHHHHHHHHHHTT-TT--TTPPPPEETT-SB--HHHHHHHHHHSSEEEEE--S-TTTS-PPPSEEEEE-SSPTT----TTS-BBS-PPPSSEEEEEE-HHHHHHHTSHHIIIIIIHHH-GGGGS---S--EEE---TT--TTS---------GGGGTTHHHHTTT---S---HHHHHSS-HHHHHHHHHHHHHHHHHHHHHHHHHHHHHHHHHHHHHHHHHHHHHHHHSS-S-HHHHHHHHHHHHHHHHHHHHHHHHHHHHHHHHHHH-SS--HHHHHHHHHHHHHHHHHHHHHHHHHHHTT---TTTHHHHHHHHHHHHHHHHHHTTSS-TTS-GGG----HHHHHHHHHHHHTSS-TT-HHHHHHHHHHHHHHHHHHHHTT-HHHHHHHHHHHHHS-TT-THHHHHHHHHHHT-TTSTTHHHHHHHHHHHHHH-TT---HHHHHHHHHHHHHHHHHHHHHHSTHHHHHHHHTTS-S----------TT---S--

Foldseek 3Di:
DPDPLLCVLCVLLVVLLVLQLVQCLLFQQLCQLQPFDKDQFPPQQFPDDPVVCVVQVRQATATEGDDPVPDDPCPSVVRSVVLVVVLVVAEDEEEDALQDLVLVPDVPDPQPPPSNDRDQKDWDWDDDPVPHIHIYIYGHPLLSVLSSDPPDDPLLSLQSSVLNSLSVQLRVQVVSVLSVLVVCVVVVPPPRDSDRQAYHYNLAQWRRRSQVRSCSQAVARKDFQDPPPPGDPSDTGPFIKGKRPPAPPPPQGPPIGGRVDDHDPWIKIFTQDSVLSVLSSDPCCSVPPCVVNNSVSSHRDGLDIATDDDDPDDPPPDDPPPPPPPPPVSVVPPVPLPPPDPDLDQDPVNLVVDDPVVNVVVVVSNLVVLVVVLVVVLVVLVVVVVVLVVQLVVLVVLQCVLVVPPDDPVVSVVSPQPSLVSNLVSLLVLLVSLLVNLLVLLPDPDHDVVSLLVSLVSLLVSVVVLVVSVVSCVVVVPDDPVCVVSNLSSLLSSLVSLCSSVVVDHSPDPSVPPPDDSVVSNLVSLLSSLARDPPCVVSNLVSVVVLVVVLLCCLVVLVLVSLCVSLVSQLPGDPPDQLSVLLSLCSNLSNPPDDPSVVSLCSSLCSLVPDPPPPDPSSVVVSVVVNVVCVVVCVVVVVCVVVVVVVVVVPPDDPDDPDDDDDPPPPPDDD

Organism: NCBI:txid595503